Protein AF-A0A914QM55-F1 (afdb_monomer_lite)

Sequence (660 aa):
MIEYPFAYEWTIDEDRLKALKGSNNFLFLESERFTIFHGSDVQYYLRLYPNGDNDGRRGTTCVFLYLIFENGKKIQASYTFSIKSMNCSRNFNYIYENSDGCGYSVCNVNELFDSNEKFIHKGKFIVNVEGNLKIENVLTKQYFKHMTEYSFVLEWTISLERLKALKDSTKTKYLESEKYTAFHGSDVKYCLQLYPNGNTDACRGQVMIFLHMELENEKNVEADYKYSIANWSHKSYHLFEQSCGIGTSCCIFNELLNPKNKFIVDGKITVKVEGTLRTENTNYENELKLLQSKWKNNVNFGDLWKNDFKDCTFVSDGKEIKAHKCVISHYSPVFSAMLNQNCSIYYKLFTSAEKKICVTDFSLKTVEQFLKYCYNQNIVSLMSAENAILLLKFAEKYSVAELKKNLEEYLITILTKSIVCEVINCAIVVKSTKLQSKCLEYFVECLSKKEFVPNIKLLEKDFFISALAKLCCNQTEIDSKKDLGFLVTNWKTTKNFHDLWNIGHEDCTIIVDGKEISFLKVHKSVLAFYSPIFAEI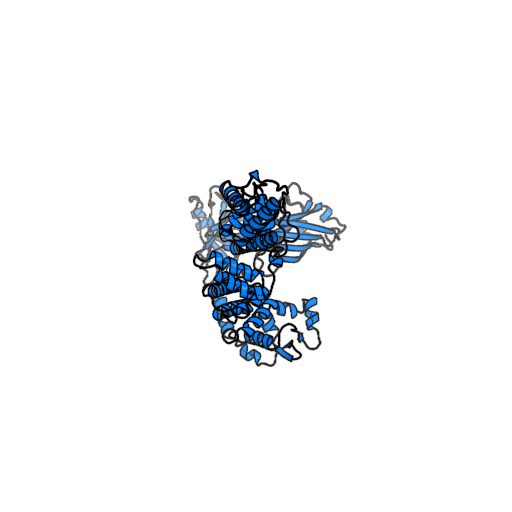RRISDFPFEIVEMAVKLCYHRSLVSNISAKDGILLLKFAKKYSIEMIKKNLEEYFCENLTKSIVCELINCTTDGNSEKLQKKCFEYFFQCLTKKEFVPKMELLEKEFLLKVISKLTCKKSQTL

Radius of gyration: 43.77 Å; chains: 1; bounding box: 86×72×140 Å

Structure (mmCIF, N/CA/C/O backbone):
data_AF-A0A914QM55-F1
#
_entry.id   AF-A0A914QM55-F1
#
loop_
_atom_site.group_PDB
_atom_site.id
_atom_site.type_symbol
_atom_site.label_atom_id
_atom_site.label_alt_id
_atom_site.label_comp_id
_atom_site.label_asym_id
_atom_site.label_entity_id
_atom_site.label_seq_id
_atom_site.pdbx_PDB_ins_code
_atom_site.Cartn_x
_atom_site.Cartn_y
_atom_site.Cartn_z
_atom_site.occupancy
_atom_site.B_iso_or_equiv
_atom_site.auth_seq_id
_atom_site.auth_comp_id
_atom_site.auth_asym_id
_atom_site.auth_atom_id
_atom_site.pdbx_PDB_model_num
ATOM 1 N N . MET A 1 1 ? 13.774 -1.462 0.330 1.00 52.81 1 MET A N 1
ATOM 2 C CA . MET A 1 1 ? 14.932 -1.652 -0.562 1.00 52.81 1 MET A CA 1
ATOM 3 C C . MET A 1 1 ? 14.729 -2.954 -1.293 1.00 52.81 1 MET A C 1
ATOM 5 O O . MET A 1 1 ? 14.456 -3.947 -0.630 1.00 52.81 1 MET A O 1
ATOM 9 N N . ILE A 1 2 ? 14.774 -2.927 -2.620 1.00 52.50 2 ILE A N 1
ATOM 10 C CA . ILE A 1 2 ? 14.654 -4.128 -3.455 1.00 52.50 2 ILE A CA 1
ATOM 11 C C . ILE A 1 2 ? 16.072 -4.561 -3.837 1.00 52.50 2 ILE A C 1
ATOM 13 O O . ILE A 1 2 ? 16.903 -3.699 -4.135 1.00 52.50 2 ILE A O 1
ATOM 17 N N . GLU A 1 3 ? 16.343 -5.866 -3.767 1.00 62.03 3 GLU A N 1
ATOM 18 C CA . GLU A 1 3 ? 17.609 -6.463 -4.197 1.00 62.03 3 GLU A CA 1
ATOM 19 C C . GLU A 1 3 ? 17.509 -6.911 -5.663 1.00 62.03 3 GLU A C 1
ATOM 21 O O . GLU A 1 3 ? 16.615 -7.686 -6.005 1.00 62.03 3 GLU A O 1
ATOM 26 N N . TYR A 1 4 ? 18.412 -6.424 -6.522 1.00 65.69 4 TYR A N 1
ATOM 27 C CA . TYR A 1 4 ? 18.471 -6.801 -7.941 1.00 65.69 4 TYR A CA 1
ATOM 28 C C . TYR A 1 4 ? 19.756 -7.580 -8.244 1.00 65.69 4 TYR A C 1
ATOM 30 O O . TYR A 1 4 ? 20.833 -6.973 -8.209 1.00 65.69 4 TYR A O 1
ATOM 38 N N . PRO A 1 5 ? 19.671 -8.890 -8.539 1.00 72.38 5 PRO A N 1
ATOM 39 C CA . PRO A 1 5 ? 20.834 -9.680 -8.916 1.00 72.38 5 PRO A CA 1
ATOM 40 C C . PRO A 1 5 ? 21.287 -9.365 -10.348 1.00 72.38 5 PRO A C 1
ATOM 42 O O . PRO A 1 5 ? 20.456 -9.138 -11.228 1.00 72.38 5 PRO A O 1
ATOM 45 N N . PHE A 1 6 ? 22.596 -9.399 -10.600 1.00 75.56 6 PHE A N 1
ATOM 46 C CA . PHE A 1 6 ? 23.178 -9.246 -11.935 1.00 75.56 6 PHE A CA 1
ATOM 47 C C . PHE A 1 6 ? 24.427 -10.094 -12.142 1.00 75.56 6 PHE A C 1
ATOM 49 O O . PHE A 1 6 ? 25.111 -10.443 -11.181 1.00 75.56 6 PHE A O 1
ATOM 56 N N . ALA A 1 7 ? 24.738 -10.370 -13.410 1.00 79.50 7 ALA A N 1
ATOM 57 C CA . ALA A 1 7 ? 25.988 -10.979 -13.845 1.00 79.50 7 ALA A CA 1
ATOM 58 C C . ALA A 1 7 ? 26.394 -10.427 -15.222 1.00 79.50 7 ALA A C 1
ATOM 60 O O . ALA A 1 7 ? 25.545 -10.290 -16.103 1.00 79.50 7 ALA A O 1
ATOM 61 N N . TYR A 1 8 ? 27.677 -10.116 -15.408 1.00 82.81 8 TYR A N 1
ATOM 62 C CA . TYR A 1 8 ? 28.239 -9.631 -16.670 1.00 82.81 8 TYR A CA 1
ATOM 63 C C . TYR A 1 8 ? 29.649 -10.198 -16.900 1.00 82.81 8 TYR A C 1
ATOM 65 O O . TYR A 1 8 ? 30.499 -10.131 -16.011 1.00 82.81 8 TYR A O 1
ATOM 73 N N . GLU A 1 9 ? 29.888 -10.753 -18.094 1.00 88.25 9 GLU A N 1
ATOM 74 C CA . GLU A 1 9 ? 31.183 -11.288 -18.545 1.00 88.25 9 GLU A CA 1
ATOM 75 C C . GLU A 1 9 ? 31.756 -10.368 -19.631 1.00 88.25 9 GLU A C 1
ATOM 77 O O . GLU A 1 9 ? 31.129 -10.142 -20.665 1.00 88.25 9 GLU A O 1
ATOM 82 N N . TRP A 1 10 ? 32.969 -9.858 -19.418 1.00 89.69 10 TRP A N 1
ATOM 83 C CA . TRP A 1 10 ? 33.702 -9.053 -20.388 1.00 89.69 10 TRP A CA 1
ATOM 84 C C . TRP A 1 10 ? 34.952 -9.787 -20.863 1.00 89.69 10 TRP A C 1
ATOM 86 O O . TRP A 1 10 ? 35.843 -10.107 -20.076 1.00 89.69 10 TRP A O 1
ATOM 96 N N . THR A 1 11 ? 35.021 -10.035 -22.171 1.00 86.50 11 THR A N 1
ATOM 97 C CA . THR A 1 11 ? 36.154 -10.691 -22.831 1.00 86.50 11 THR A CA 1
ATOM 98 C C . THR A 1 11 ? 36.995 -9.669 -23.589 1.00 86.50 11 THR A C 1
ATOM 100 O O . THR A 1 11 ? 36.469 -8.897 -24.391 1.00 86.50 11 THR A O 1
ATOM 103 N N . ILE A 1 12 ? 38.307 -9.689 -23.362 1.00 86.38 12 ILE A N 1
ATOM 104 C CA . ILE A 1 12 ? 39.273 -8.787 -23.988 1.00 86.38 12 ILE A CA 1
ATOM 105 C C . ILE A 1 12 ? 40.351 -9.611 -24.688 1.00 86.38 12 ILE A C 1
ATOM 107 O O . ILE A 1 12 ? 40.978 -10.469 -24.065 1.00 86.38 12 ILE A O 1
ATOM 111 N N . ASP A 1 13 ? 40.598 -9.316 -25.961 1.00 84.88 13 ASP A N 1
ATOM 112 C CA . ASP A 1 13 ? 41.682 -9.941 -26.717 1.00 84.88 13 ASP A CA 1
ATOM 113 C C . ASP A 1 13 ? 43.053 -9.399 -26.281 1.00 84.88 13 ASP A C 1
ATOM 115 O O . ASP A 1 13 ? 43.240 -8.192 -26.087 1.00 84.88 13 ASP A O 1
ATOM 119 N N . GLU A 1 14 ? 44.032 -10.293 -26.159 1.00 83.69 14 GLU A N 1
ATOM 120 C CA . GLU A 1 14 ? 45.393 -9.999 -25.704 1.00 83.69 14 GLU A CA 1
ATOM 121 C C . GLU A 1 14 ? 46.073 -8.896 -26.526 1.00 83.69 14 GLU A C 1
ATOM 123 O O . GLU A 1 14 ? 46.758 -8.043 -25.960 1.00 83.69 14 GLU A O 1
ATOM 128 N N . ASP A 1 15 ? 45.843 -8.850 -27.839 1.00 82.00 15 ASP A N 1
ATOM 129 C CA . ASP A 1 15 ? 46.426 -7.830 -28.717 1.00 82.00 15 ASP A CA 1
ATOM 130 C C . ASP A 1 15 ? 45.962 -6.414 -28.346 1.00 82.00 15 ASP A C 1
ATOM 132 O O . ASP A 1 15 ? 46.750 -5.463 -28.380 1.00 82.00 15 ASP A O 1
ATOM 136 N N . ARG A 1 16 ? 44.709 -6.266 -27.891 1.00 80.75 16 ARG A N 1
ATOM 137 C CA . ARG A 1 16 ? 44.177 -4.982 -27.405 1.00 80.75 16 ARG A CA 1
ATOM 138 C C . ARG A 1 16 ? 44.826 -4.563 -26.090 1.00 80.75 16 ARG A C 1
ATOM 140 O O . ARG A 1 16 ? 45.037 -3.373 -25.873 1.00 80.75 16 ARG A O 1
ATOM 147 N N . LEU A 1 17 ? 45.162 -5.520 -25.225 1.00 79.25 17 LEU A N 1
ATOM 148 C CA . LEU A 1 17 ? 45.886 -5.256 -23.979 1.00 79.25 17 LEU A CA 1
ATOM 149 C C . LEU A 1 17 ? 47.349 -4.889 -24.255 1.00 79.25 17 LEU A C 1
ATOM 151 O O . LEU A 1 17 ? 47.869 -3.941 -23.663 1.00 79.25 17 LEU A O 1
ATOM 155 N N . LYS A 1 18 ? 48.003 -5.593 -25.187 1.00 80.62 18 LYS A N 1
ATOM 156 C CA . LYS A 1 18 ? 49.386 -5.323 -25.606 1.00 80.62 18 LYS A CA 1
ATOM 157 C C . LYS A 1 18 ? 49.544 -3.940 -26.228 1.00 80.62 18 LYS A C 1
ATOM 159 O O . LYS A 1 18 ? 50.527 -3.271 -25.928 1.00 80.62 18 LYS A O 1
ATOM 164 N N . ALA A 1 19 ? 48.570 -3.480 -27.016 1.00 77.88 19 ALA A N 1
ATOM 165 C CA . ALA A 1 19 ? 48.585 -2.146 -27.625 1.00 77.88 19 ALA A CA 1
ATOM 166 C C . ALA A 1 19 ? 48.645 -0.994 -26.600 1.00 77.88 19 ALA A C 1
ATOM 168 O O . ALA A 1 19 ? 49.051 0.116 -26.935 1.00 77.88 19 ALA A O 1
ATOM 169 N N . LEU A 1 20 ? 48.255 -1.254 -25.349 1.00 71.62 20 LEU A N 1
ATOM 170 C CA . LEU A 1 20 ? 48.267 -0.277 -24.258 1.00 71.62 20 LEU A CA 1
ATOM 171 C C . LEU A 1 20 ? 49.460 -0.451 -23.304 1.00 71.62 20 LEU A C 1
ATOM 173 O O . LEU A 1 20 ? 49.660 0.367 -22.400 1.00 71.62 20 LEU A O 1
ATOM 177 N N . LYS A 1 21 ? 50.269 -1.498 -23.498 1.00 66.06 21 LYS A N 1
ATOM 178 C CA . LYS A 1 21 ? 51.461 -1.784 -22.697 1.00 66.06 21 LYS A CA 1
ATOM 179 C C . LYS A 1 21 ? 52.544 -0.741 -22.999 1.00 66.06 21 LYS A C 1
ATOM 181 O O . LYS A 1 21 ? 52.925 -0.551 -24.147 1.00 66.06 21 LYS A O 1
ATOM 186 N N . GLY A 1 22 ? 53.053 -0.069 -21.964 1.00 60.59 22 GLY A N 1
ATOM 187 C CA . GLY A 1 22 ? 54.126 0.931 -22.095 1.00 60.59 22 GLY A CA 1
ATOM 188 C C . GLY A 1 22 ? 53.665 2.366 -22.382 1.00 60.59 22 GLY A C 1
ATOM 189 O O . GLY A 1 22 ? 54.505 3.243 -22.560 1.00 60.59 22 GLY A O 1
ATOM 190 N N . SER A 1 23 ? 52.356 2.636 -22.393 1.00 60.47 23 SER A N 1
ATOM 191 C CA . SER A 1 23 ? 51.843 4.009 -22.452 1.00 60.47 23 SER A CA 1
ATOM 192 C C . SER A 1 23 ? 52.010 4.733 -21.109 1.00 60.47 23 SER A C 1
ATOM 194 O O . SER A 1 23 ? 51.671 4.188 -20.055 1.00 60.47 23 SER A O 1
ATOM 196 N N . ASN A 1 24 ? 52.478 5.986 -21.155 1.00 59.25 24 ASN A N 1
ATOM 197 C CA . ASN A 1 24 ? 52.619 6.859 -19.982 1.00 59.25 24 ASN A CA 1
ATOM 198 C C . ASN A 1 24 ? 51.305 7.556 -19.568 1.00 59.25 24 ASN A C 1
ATOM 200 O O . ASN A 1 24 ? 51.268 8.184 -18.515 1.00 59.25 24 ASN A O 1
ATOM 204 N N . ASN A 1 25 ? 50.227 7.430 -20.354 1.00 63.69 25 ASN A N 1
ATOM 205 C CA . ASN A 1 25 ? 49.010 8.245 -20.213 1.00 63.69 25 ASN A CA 1
ATOM 206 C C . ASN A 1 25 ? 47.836 7.535 -19.501 1.00 63.69 25 ASN A C 1
ATOM 208 O O . ASN A 1 25 ? 46.688 7.855 -19.793 1.00 63.69 25 ASN A O 1
ATOM 212 N N . PHE A 1 26 ? 48.091 6.555 -18.620 1.00 77.69 26 PHE A N 1
ATOM 213 C CA . PHE A 1 26 ? 47.052 5.798 -17.879 1.00 77.69 26 PHE A CA 1
ATOM 214 C C . PHE A 1 26 ? 45.872 5.338 -18.755 1.00 77.69 26 PHE A C 1
ATOM 216 O O . PHE A 1 26 ? 44.701 5.472 -18.396 1.00 77.69 26 PHE A O 1
ATOM 223 N N . LEU A 1 27 ? 46.188 4.836 -19.952 1.00 78.06 27 LEU A N 1
ATOM 224 C CA . LEU A 1 27 ? 45.178 4.405 -20.912 1.00 78.06 27 LEU A CA 1
ATOM 225 C C . LEU A 1 27 ? 44.383 3.214 -20.368 1.00 78.06 27 LEU A C 1
ATOM 227 O O . LEU A 1 27 ? 44.926 2.350 -19.675 1.00 78.06 27 LEU A O 1
ATOM 231 N N . PHE A 1 28 ? 43.108 3.152 -20.738 1.00 85.12 28 PHE A N 1
ATOM 232 C CA . PHE A 1 28 ? 42.188 2.107 -20.311 1.00 85.12 28 PHE A CA 1
ATOM 233 C C . PHE A 1 28 ? 41.413 1.509 -21.482 1.00 85.12 28 PHE A C 1
ATOM 235 O O . PHE A 1 28 ? 41.281 2.111 -22.549 1.00 85.12 28 PHE A O 1
ATOM 242 N N . LEU A 1 29 ? 40.880 0.314 -21.252 1.00 83.31 29 LEU A N 1
ATOM 243 C CA . LEU A 1 29 ? 39.828 -0.290 -22.058 1.00 83.31 29 LEU A CA 1
ATOM 244 C C . LEU A 1 29 ? 38.504 -0.156 -21.317 1.00 83.31 29 LEU A C 1
ATOM 246 O O . LEU A 1 29 ? 38.472 -0.241 -20.090 1.00 83.31 29 LEU A O 1
ATOM 250 N N . GLU A 1 30 ? 37.429 0.024 -22.071 1.00 87.62 30 GLU A N 1
ATOM 251 C CA . GLU A 1 30 ? 36.064 0.112 -21.559 1.00 87.62 30 GLU A CA 1
ATOM 252 C C . GLU A 1 30 ? 35.228 -1.034 -22.146 1.00 87.62 30 GLU A C 1
ATOM 254 O O . GLU A 1 30 ? 35.403 -1.387 -23.320 1.00 87.62 30 GLU A O 1
ATOM 259 N N . SER A 1 31 ? 34.367 -1.646 -21.331 1.00 84.12 31 SER A N 1
ATOM 260 C CA . SER A 1 31 ? 33.371 -2.608 -21.810 1.00 84.12 31 SER A CA 1
ATOM 261 C C . SER A 1 31 ? 32.191 -1.899 -22.468 1.00 84.12 31 SER A C 1
ATOM 263 O O . SER A 1 31 ? 32.005 -0.695 -22.306 1.00 84.12 31 SER A O 1
ATOM 265 N N . GLU A 1 32 ? 31.327 -2.658 -23.142 1.00 80.69 32 GLU A N 1
ATOM 266 C CA . GLU A 1 32 ? 29.986 -2.158 -23.444 1.00 80.69 32 GLU A CA 1
ATOM 267 C C . GLU A 1 32 ? 29.246 -1.805 -22.149 1.00 80.69 32 GLU A C 1
ATOM 269 O O . GLU A 1 32 ? 29.519 -2.372 -21.080 1.00 80.69 32 GLU A O 1
ATOM 274 N N . ARG A 1 33 ? 28.336 -0.834 -22.252 1.00 83.31 33 ARG A N 1
ATOM 275 C CA . ARG A 1 33 ? 27.466 -0.456 -21.142 1.00 83.31 33 ARG A CA 1
ATOM 276 C C . ARG A 1 33 ? 26.351 -1.483 -21.010 1.00 83.31 33 ARG A C 1
ATOM 278 O O . ARG A 1 33 ? 25.782 -1.909 -22.011 1.00 83.31 33 ARG A O 1
ATOM 285 N N . PHE A 1 34 ? 26.016 -1.850 -19.782 1.00 73.94 34 PHE A N 1
ATOM 286 C CA . PHE A 1 34 ? 24.948 -2.797 -19.486 1.00 73.94 34 PHE A CA 1
ATOM 287 C C . PHE A 1 34 ? 24.031 -2.270 -18.380 1.00 73.94 34 PHE A C 1
ATOM 289 O O . PHE A 1 34 ? 24.425 -1.447 -17.552 1.00 73.94 34 PHE A O 1
ATOM 296 N N . THR A 1 35 ? 22.786 -2.746 -18.372 1.00 70.69 35 THR A N 1
ATOM 297 C CA . THR A 1 35 ? 21.765 -2.409 -17.369 1.00 70.69 35 THR A CA 1
ATOM 298 C C . THR A 1 35 ? 21.331 -3.669 -16.636 1.00 70.69 35 THR A C 1
ATOM 300 O O . THR A 1 35 ? 21.146 -4.712 -17.259 1.00 70.69 35 THR A O 1
ATOM 303 N N . ILE A 1 36 ? 21.123 -3.573 -15.325 1.00 63.97 36 ILE A N 1
ATOM 304 C CA . ILE A 1 36 ? 20.819 -4.735 -14.473 1.00 63.97 36 ILE A CA 1
ATOM 305 C C . ILE A 1 36 ? 19.347 -5.160 -14.558 1.00 63.97 36 ILE A C 1
ATOM 307 O O . ILE A 1 36 ? 19.030 -6.342 -14.448 1.00 63.97 36 ILE A O 1
ATOM 311 N N . PHE A 1 37 ? 18.444 -4.219 -14.829 1.00 56.72 37 PHE A N 1
ATOM 312 C CA . PHE A 1 37 ? 17.048 -4.506 -15.144 1.00 56.72 37 PHE A CA 1
ATOM 313 C C . PHE A 1 37 ? 16.568 -3.616 -16.293 1.00 56.72 37 PHE A C 1
ATOM 315 O O . PHE A 1 37 ? 17.023 -2.482 -16.457 1.00 56.72 37 PHE A O 1
ATOM 322 N N . HIS A 1 38 ? 15.649 -4.145 -17.104 1.00 42.84 38 HIS A N 1
ATOM 323 C CA . HIS A 1 38 ? 15.075 -3.416 -18.233 1.00 42.84 38 HIS A CA 1
ATOM 324 C C . HIS A 1 38 ? 14.333 -2.158 -17.755 1.00 42.84 38 HIS A C 1
ATOM 326 O O . HIS A 1 38 ? 13.439 -2.251 -16.915 1.00 42.84 38 HIS A O 1
ATOM 332 N N . GLY A 1 39 ? 14.696 -0.999 -18.317 1.00 44.94 39 GLY A N 1
ATOM 333 C CA . GLY A 1 39 ? 14.113 0.304 -17.970 1.00 44.94 39 GLY A CA 1
ATOM 334 C C . GLY A 1 39 ? 14.802 1.039 -16.812 1.00 44.94 39 GLY A C 1
ATOM 335 O O . GLY A 1 39 ? 14.218 1.968 -16.268 1.00 44.94 39 GLY A O 1
ATOM 336 N N . SER A 1 40 ? 16.003 0.616 -16.405 1.00 57.03 40 SER A N 1
ATOM 337 C CA . SER A 1 40 ? 16.834 1.325 -15.423 1.00 57.03 40 SER A CA 1
ATOM 338 C C . SER A 1 40 ? 17.554 2.528 -16.048 1.00 57.03 40 SER A C 1
ATOM 340 O O . SER A 1 40 ? 18.292 2.342 -17.013 1.00 57.03 40 SER A O 1
ATOM 342 N N . ASP A 1 41 ? 17.456 3.710 -15.428 1.00 60.34 41 ASP A N 1
ATOM 343 C CA . ASP A 1 41 ? 18.299 4.888 -15.740 1.00 60.34 41 ASP A CA 1
ATOM 344 C C . ASP A 1 41 ? 19.756 4.721 -15.250 1.00 60.34 41 ASP A C 1
ATOM 346 O O . ASP A 1 41 ? 20.597 5.602 -15.408 1.00 60.34 41 ASP A O 1
ATOM 350 N N . VAL A 1 42 ? 20.056 3.594 -14.598 1.00 68.12 42 VAL A N 1
ATOM 351 C CA . VAL A 1 42 ? 21.383 3.262 -14.079 1.00 68.12 42 VAL A CA 1
ATOM 352 C C . VAL A 1 42 ? 22.119 2.371 -15.076 1.00 68.12 42 VAL A C 1
ATOM 354 O O . VAL A 1 42 ? 21.707 1.227 -15.304 1.00 68.12 42 VAL A O 1
ATOM 357 N N . GLN A 1 43 ? 23.215 2.886 -15.637 1.00 75.88 43 GLN A N 1
ATOM 358 C CA . GLN A 1 43 ? 24.104 2.167 -16.552 1.00 75.88 43 GLN A CA 1
ATOM 359 C C . GLN A 1 43 ? 25.418 1.794 -15.867 1.00 75.88 43 GLN A C 1
ATOM 361 O O . GLN A 1 43 ? 25.960 2.544 -15.055 1.00 75.88 43 GLN A O 1
ATOM 366 N N . TYR A 1 44 ? 25.949 0.637 -16.247 1.00 82.69 44 TYR A N 1
ATOM 367 C CA . TYR A 1 44 ? 27.175 0.066 -15.708 1.00 82.69 44 TYR A CA 1
ATOM 368 C C . TYR A 1 44 ? 28.155 -0.199 -16.833 1.00 82.69 44 TYR A C 1
ATOM 370 O O . TYR A 1 44 ? 27.754 -0.557 -17.938 1.00 82.69 44 TYR A O 1
ATOM 378 N N . TYR A 1 45 ? 29.443 -0.079 -16.546 1.00 86.12 45 TYR A N 1
ATOM 379 C CA . TYR A 1 45 ? 30.484 -0.552 -17.447 1.00 86.12 45 TYR A CA 1
ATOM 380 C C . TYR A 1 45 ? 31.766 -0.848 -16.675 1.00 86.12 45 TYR A C 1
ATOM 382 O O . TYR A 1 45 ? 31.993 -0.346 -15.571 1.00 86.12 45 TYR A O 1
ATOM 390 N N . LEU A 1 46 ? 32.613 -1.687 -17.258 1.00 85.25 46 LEU A N 1
ATOM 391 C CA . LEU A 1 46 ? 33.911 -2.028 -16.703 1.00 85.25 46 LEU A CA 1
ATOM 392 C C . LEU A 1 46 ? 34.996 -1.177 -17.351 1.00 85.25 46 LEU A C 1
ATOM 394 O O . LEU A 1 46 ? 34.996 -0.985 -18.567 1.00 85.25 46 LEU A O 1
ATOM 398 N N . ARG A 1 47 ? 35.958 -0.716 -16.546 1.00 90.44 47 ARG A N 1
ATOM 399 C CA . ARG A 1 47 ? 37.236 -0.206 -17.056 1.00 90.44 47 ARG A CA 1
ATOM 400 C C . ARG A 1 47 ? 38.383 -1.067 -16.590 1.00 90.44 47 ARG A C 1
ATOM 402 O O . ARG A 1 47 ? 38.476 -1.398 -15.408 1.00 90.44 47 ARG A O 1
ATOM 409 N N . LEU A 1 48 ? 39.279 -1.367 -17.521 1.00 87.88 48 LEU A N 1
ATOM 410 C CA . LEU A 1 48 ? 40.545 -2.024 -17.248 1.00 87.88 48 LEU A CA 1
ATOM 411 C C . LEU A 1 48 ? 41.691 -1.080 -17.587 1.00 87.88 48 LEU A C 1
ATOM 413 O O . LEU A 1 48 ? 41.796 -0.606 -18.714 1.00 87.88 48 LEU A O 1
ATOM 417 N N . TYR A 1 49 ? 42.567 -0.862 -16.615 1.00 88.00 49 TYR A N 1
ATOM 418 C CA . TYR A 1 49 ? 43.780 -0.064 -16.730 1.00 88.00 49 TYR A CA 1
ATOM 419 C C . TYR A 1 49 ? 44.982 -1.009 -16.711 1.00 88.00 49 TYR A C 1
ATOM 421 O O . TYR A 1 49 ? 45.371 -1.451 -15.627 1.00 88.00 49 TYR A O 1
ATOM 429 N N . PRO A 1 50 ? 45.588 -1.357 -17.862 1.00 84.19 50 PRO A N 1
ATOM 430 C CA . PRO A 1 50 ? 46.672 -2.338 -17.906 1.00 84.19 50 PRO A CA 1
ATOM 431 C C . PRO A 1 50 ? 47.897 -1.912 -17.091 1.00 84.19 50 PRO A C 1
ATOM 433 O O . PRO A 1 50 ? 48.559 -2.759 -16.500 1.00 84.19 50 PRO A O 1
ATOM 436 N N . ASN A 1 51 ? 48.166 -0.604 -17.023 1.00 84.62 51 ASN A N 1
ATOM 437 C CA . ASN A 1 51 ? 49.345 -0.016 -16.381 1.00 84.62 51 ASN A CA 1
ATOM 438 C C . ASN A 1 51 ? 48.999 0.943 -15.219 1.00 84.62 51 ASN A C 1
ATOM 440 O O . ASN A 1 51 ? 49.762 1.865 -14.930 1.00 84.62 51 ASN A O 1
ATOM 444 N N . GLY A 1 52 ? 47.851 0.737 -14.572 1.00 83.81 52 GLY A N 1
ATOM 445 C CA . GLY A 1 52 ? 47.356 1.573 -13.476 1.00 83.81 52 GLY A CA 1
ATOM 446 C C . GLY A 1 52 ? 46.518 2.759 -13.951 1.00 83.81 52 GLY A C 1
ATOM 447 O O . GLY A 1 52 ? 46.602 3.178 -15.104 1.00 83.81 52 GLY A O 1
ATOM 448 N N . ASP A 1 53 ? 45.686 3.284 -13.057 1.00 82.69 53 ASP A N 1
ATOM 449 C CA . ASP A 1 53 ? 44.789 4.426 -13.289 1.00 82.69 53 ASP A CA 1
ATOM 450 C C . ASP A 1 53 ? 45.321 5.746 -12.701 1.00 82.69 53 ASP A C 1
ATOM 452 O O . ASP A 1 53 ? 44.783 6.813 -12.980 1.00 82.69 53 ASP A O 1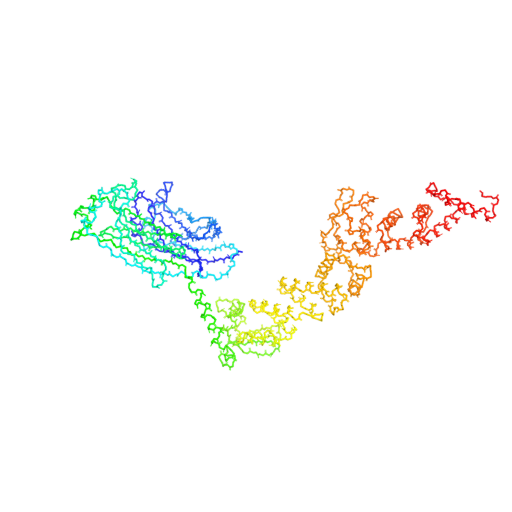
ATOM 456 N N . ASN A 1 54 ? 46.373 5.682 -11.880 1.00 84.56 54 ASN A N 1
ATOM 457 C CA . ASN A 1 54 ? 47.064 6.832 -11.307 1.00 84.56 54 ASN A CA 1
ATOM 458 C C . ASN A 1 54 ? 48.547 6.517 -11.048 1.00 84.56 54 ASN A C 1
ATOM 460 O O . ASN A 1 54 ? 48.964 5.357 -11.108 1.00 84.56 54 ASN A O 1
ATOM 464 N N . ASP A 1 55 ? 49.351 7.541 -10.736 1.00 81.62 55 ASP A N 1
ATOM 465 C CA . ASP A 1 55 ? 50.798 7.389 -10.507 1.00 81.62 55 ASP A CA 1
ATOM 466 C C . ASP A 1 55 ? 51.125 6.380 -9.395 1.00 81.62 55 ASP A C 1
ATOM 468 O O . ASP A 1 55 ? 52.075 5.610 -9.526 1.00 81.62 55 ASP A O 1
ATOM 472 N N . GLY A 1 56 ? 50.308 6.323 -8.337 1.00 83.06 56 GLY A N 1
ATOM 473 C CA . GLY A 1 56 ? 50.498 5.403 -7.211 1.00 83.06 56 GLY A CA 1
ATOM 474 C C . GLY A 1 56 ? 50.258 3.929 -7.554 1.00 83.06 56 GLY A C 1
ATOM 475 O O . GLY A 1 56 ? 50.722 3.050 -6.833 1.00 83.06 56 GLY A O 1
ATOM 476 N N . ARG A 1 57 ? 49.555 3.645 -8.656 1.00 83.69 57 ARG A N 1
ATOM 477 C CA . ARG A 1 57 ? 49.289 2.287 -9.158 1.00 83.69 57 ARG A CA 1
ATOM 478 C C . ARG A 1 57 ? 49.953 2.000 -10.500 1.00 83.69 57 ARG A C 1
ATOM 480 O O . ARG A 1 57 ? 49.646 0.989 -11.135 1.00 83.69 57 ARG A O 1
ATOM 487 N N . ARG A 1 58 ? 50.894 2.848 -10.920 1.00 84.50 58 ARG A N 1
ATOM 488 C CA . ARG A 1 58 ? 51.680 2.631 -12.136 1.00 84.50 58 ARG A CA 1
ATOM 489 C C . ARG A 1 58 ? 52.377 1.268 -12.082 1.00 84.50 58 ARG A C 1
ATOM 491 O O . ARG A 1 58 ? 52.918 0.871 -11.054 1.00 84.50 58 ARG A O 1
ATOM 498 N N . GLY A 1 59 ? 52.348 0.537 -13.193 1.00 82.81 59 GLY A N 1
ATOM 499 C CA . GLY A 1 59 ? 52.900 -0.819 -13.265 1.00 82.81 59 GLY A CA 1
ATOM 500 C C . GLY A 1 59 ? 51.968 -1.913 -12.740 1.00 82.81 59 GLY A C 1
ATOM 501 O O . GLY A 1 59 ? 52.365 -3.076 -12.718 1.00 82.81 59 GLY A O 1
ATOM 502 N N . THR A 1 60 ? 50.737 -1.580 -12.338 1.00 86.81 60 THR A N 1
ATOM 503 C CA . THR A 1 60 ? 49.760 -2.545 -11.813 1.00 86.81 60 THR A CA 1
ATOM 504 C C . THR A 1 60 ? 48.474 -2.525 -12.631 1.00 86.81 60 THR A C 1
ATOM 506 O O . THR A 1 60 ? 47.850 -1.482 -12.797 1.00 86.81 60 THR A O 1
ATOM 509 N N . THR A 1 61 ? 48.029 -3.681 -13.115 1.00 86.88 61 THR A N 1
ATOM 510 C CA . THR A 1 61 ? 46.758 -3.809 -13.830 1.00 86.88 61 THR A CA 1
ATOM 511 C C . THR A 1 61 ? 45.586 -3.666 -12.865 1.00 86.88 61 THR A C 1
ATOM 513 O O . THR A 1 61 ? 45.535 -4.368 -11.858 1.00 86.88 61 THR A O 1
ATOM 516 N N . CYS A 1 62 ? 44.630 -2.785 -13.166 1.00 87.75 62 CYS A N 1
ATOM 517 C CA . CYS A 1 62 ? 43.464 -2.512 -12.319 1.00 87.75 62 CYS A CA 1
ATOM 518 C C . CYS A 1 62 ? 42.156 -2.694 -13.092 1.00 87.75 62 CYS A C 1
ATOM 520 O O . CYS A 1 62 ? 42.094 -2.375 -14.278 1.00 87.75 62 CYS A O 1
ATOM 522 N N . VAL A 1 63 ? 41.108 -3.160 -12.412 1.00 88.00 63 VAL A N 1
ATOM 523 C CA . VAL A 1 63 ? 39.757 -3.303 -12.975 1.00 88.00 63 VAL A CA 1
ATOM 524 C C . VAL A 1 63 ? 38.740 -2.655 -12.047 1.00 88.00 63 VAL A C 1
ATOM 526 O O . VAL A 1 63 ? 38.818 -2.835 -10.832 1.00 88.00 63 VAL A O 1
ATOM 529 N N . PHE A 1 64 ? 37.786 -1.922 -12.623 1.00 87.31 64 PHE A N 1
ATOM 530 C CA . PHE A 1 64 ? 36.750 -1.190 -11.897 1.00 87.31 64 PHE A CA 1
ATOM 531 C C . PHE A 1 64 ? 35.382 -1.349 -12.542 1.00 87.31 64 PHE A C 1
ATOM 533 O O . PHE A 1 64 ? 35.279 -1.406 -13.767 1.00 87.31 64 PHE A O 1
ATOM 540 N N . LEU A 1 65 ? 34.345 -1.342 -11.706 1.00 86.38 65 LEU A N 1
ATOM 541 C CA . LEU A 1 65 ? 32.953 -1.203 -12.111 1.00 86.38 65 LEU A CA 1
ATOM 542 C C . LEU A 1 65 ? 32.546 0.251 -11.905 1.00 86.38 65 LEU A C 1
ATOM 544 O O . LEU A 1 65 ? 32.542 0.740 -10.772 1.00 86.38 65 LEU A O 1
ATOM 548 N N . TYR A 1 66 ? 32.218 0.917 -13.004 1.00 83.19 66 TYR A N 1
ATOM 549 C CA . TYR A 1 66 ? 31.716 2.282 -13.017 1.00 83.19 66 TYR A CA 1
ATOM 550 C C . TYR A 1 66 ? 30.197 2.302 -13.079 1.00 83.19 66 TYR A C 1
ATOM 552 O O . TYR A 1 66 ? 29.580 1.446 -13.721 1.00 83.19 66 TYR A O 1
ATOM 560 N N . LEU A 1 67 ? 29.628 3.314 -12.428 1.00 79.12 67 LEU A N 1
ATOM 561 C CA . LEU A 1 67 ? 28.200 3.576 -12.399 1.00 79.12 67 LEU A CA 1
ATOM 562 C C . LEU A 1 67 ? 27.882 4.932 -13.028 1.00 79.12 67 LEU A C 1
ATOM 564 O O . LEU A 1 67 ? 28.553 5.917 -12.737 1.00 79.12 67 LEU A O 1
ATOM 568 N N . ILE A 1 68 ? 26.834 4.994 -13.846 1.00 71.19 68 ILE A N 1
ATOM 569 C CA . ILE A 1 68 ? 26.241 6.242 -14.341 1.00 71.19 68 ILE A CA 1
ATOM 570 C C . ILE A 1 68 ? 24.771 6.252 -13.928 1.00 71.19 68 ILE A C 1
ATOM 572 O O . ILE A 1 68 ? 24.062 5.283 -14.195 1.00 71.19 68 ILE A O 1
ATOM 576 N N . PHE A 1 69 ? 24.309 7.327 -13.287 1.00 69.56 69 PHE A N 1
ATOM 577 C CA . PHE A 1 69 ? 22.901 7.515 -12.928 1.00 69.56 69 PHE A CA 1
ATOM 578 C C . PHE A 1 69 ? 22.516 9.001 -12.887 1.00 69.56 69 PHE A C 1
ATOM 580 O O . PHE A 1 69 ? 23.347 9.859 -12.590 1.00 69.56 69 PHE A O 1
ATOM 587 N N . GLU A 1 70 ? 21.240 9.303 -13.145 1.00 53.97 70 GLU A N 1
ATOM 588 C CA . GLU A 1 70 ? 20.693 10.659 -13.027 1.00 53.97 70 GLU A CA 1
ATOM 589 C C . GLU A 1 70 ? 20.206 10.967 -11.599 1.00 53.97 70 GLU A C 1
ATOM 591 O O . GLU A 1 70 ? 19.357 10.262 -11.037 1.00 53.97 70 GLU A O 1
ATOM 596 N N . ASN A 1 71 ? 20.660 12.115 -11.077 1.00 52.75 71 ASN A N 1
ATOM 597 C CA . ASN A 1 71 ? 20.377 12.712 -9.762 1.00 52.75 71 ASN A CA 1
ATOM 598 C C . ASN A 1 71 ? 21.108 12.052 -8.591 1.00 52.75 71 ASN A C 1
ATOM 600 O O . ASN A 1 71 ? 20.969 10.850 -8.412 1.00 52.75 71 ASN A O 1
ATOM 604 N N . GLY A 1 72 ? 21.787 12.866 -7.763 1.00 51.25 72 GLY A N 1
ATOM 605 C CA . GLY A 1 72 ? 22.649 12.524 -6.610 1.00 51.25 72 GLY A CA 1
ATOM 606 C C . GLY A 1 72 ? 22.042 11.634 -5.512 1.00 51.25 72 GLY A C 1
ATOM 607 O O . GLY A 1 72 ? 21.962 12.010 -4.345 1.00 51.25 72 GLY A O 1
ATOM 608 N N . LYS A 1 73 ? 21.588 10.448 -5.903 1.00 61.94 73 LYS A N 1
ATOM 609 C CA . LYS A 1 73 ? 21.029 9.365 -5.105 1.00 61.94 73 LYS A CA 1
ATOM 610 C C . LYS A 1 73 ? 22.146 8.392 -4.742 1.00 61.94 73 LYS A C 1
ATOM 612 O O . LYS A 1 73 ? 23.035 8.133 -5.542 1.00 61.94 73 LYS A O 1
ATOM 617 N N . LYS A 1 74 ? 22.064 7.801 -3.550 1.00 66.44 74 LYS A N 1
ATOM 618 C CA . LYS A 1 74 ? 23.031 6.797 -3.097 1.00 66.44 74 LYS A CA 1
ATOM 619 C C . LYS A 1 74 ? 22.613 5.411 -3.578 1.00 66.44 74 LYS A C 1
ATOM 621 O O . LYS A 1 74 ? 21.514 4.961 -3.254 1.00 66.44 74 LYS A O 1
ATOM 626 N N . ILE A 1 75 ? 23.479 4.726 -4.323 1.00 72.25 75 ILE A N 1
ATOM 627 C CA . ILE A 1 75 ? 23.247 3.343 -4.764 1.00 72.25 75 ILE A CA 1
ATOM 628 C C . ILE A 1 75 ? 24.202 2.425 -4.016 1.00 72.25 75 ILE A C 1
ATOM 630 O O . ILE A 1 75 ? 25.417 2.513 -4.181 1.00 72.25 75 ILE A O 1
ATOM 634 N N . GLN A 1 76 ? 23.654 1.519 -3.207 1.00 76.19 76 GLN A N 1
ATOM 635 C CA . GLN A 1 76 ? 24.455 0.508 -2.530 1.00 76.19 76 GLN A CA 1
ATOM 636 C C . GLN A 1 76 ? 24.580 -0.727 -3.426 1.00 76.19 76 GLN A C 1
ATOM 638 O O . GLN A 1 76 ? 23.593 -1.395 -3.729 1.00 76.19 76 GLN A O 1
ATOM 643 N N . ALA A 1 77 ? 25.802 -1.059 -3.826 1.00 75.50 77 ALA A N 1
ATOM 644 C CA . ALA A 1 77 ? 26.109 -2.229 -4.634 1.00 75.50 77 ALA A CA 1
ATOM 645 C C . ALA A 1 77 ? 26.950 -3.229 -3.832 1.00 75.50 77 ALA A C 1
ATOM 647 O O . ALA A 1 77 ? 27.935 -2.856 -3.192 1.00 75.50 77 ALA A O 1
ATOM 648 N N . SER A 1 78 ? 26.563 -4.502 -3.888 1.00 77.62 78 SER A N 1
ATOM 649 C CA . SER A 1 78 ? 27.330 -5.622 -3.351 1.00 77.62 78 SER A CA 1
ATOM 650 C C . SER A 1 78 ? 27.657 -6.574 -4.494 1.00 77.62 78 SER A C 1
ATOM 652 O O . SER A 1 78 ? 26.745 -7.159 -5.067 1.00 77.62 78 SER A O 1
ATOM 654 N N . TYR A 1 79 ? 28.919 -6.696 -4.895 1.00 81.25 79 TYR A N 1
ATOM 655 C CA . TYR A 1 79 ? 29.284 -7.486 -6.075 1.00 81.25 79 TYR A CA 1
ATOM 656 C C . TYR A 1 79 ? 30.661 -8.120 -5.962 1.00 81.25 79 TYR A C 1
ATOM 658 O O . TYR A 1 79 ? 31.509 -7.707 -5.176 1.00 81.25 79 TYR A O 1
ATOM 666 N N . THR A 1 80 ? 30.878 -9.126 -6.789 1.00 78.44 80 THR A N 1
ATOM 667 C CA . THR A 1 80 ? 32.037 -9.994 -6.792 1.00 78.44 80 THR A CA 1
ATOM 668 C C . THR A 1 80 ? 32.697 -9.922 -8.156 1.00 78.44 80 THR A C 1
ATOM 670 O O . THR A 1 80 ? 32.094 -10.294 -9.160 1.00 78.44 80 THR A O 1
ATOM 673 N N . PHE A 1 81 ? 33.945 -9.465 -8.199 1.00 81.12 81 PHE A N 1
ATOM 674 C CA . PHE A 1 81 ? 34.793 -9.626 -9.373 1.00 81.12 81 PHE A CA 1
ATOM 675 C C . PHE A 1 81 ? 35.423 -11.009 -9.371 1.00 81.12 81 PHE A C 1
ATOM 677 O O . PHE A 1 81 ? 35.962 -11.423 -8.349 1.00 81.12 81 PHE A O 1
ATOM 684 N N . SER A 1 82 ? 35.439 -11.691 -10.511 1.00 80.75 82 SER A N 1
ATOM 685 C CA . SER A 1 82 ? 36.251 -12.887 -10.719 1.00 80.75 82 SER A CA 1
ATOM 686 C C . SER A 1 82 ? 36.977 -12.829 -12.057 1.00 80.75 82 SER A C 1
ATOM 688 O O . SER A 1 82 ? 36.459 -12.331 -13.056 1.00 80.75 82 SER A O 1
ATOM 690 N N . ILE A 1 83 ? 38.215 -13.319 -12.071 1.00 80.19 83 ILE A N 1
ATOM 691 C CA . ILE A 1 83 ? 39.001 -13.459 -13.299 1.00 80.19 83 ILE A CA 1
ATOM 692 C C . ILE A 1 83 ? 38.989 -14.933 -13.649 1.00 80.19 83 ILE A C 1
ATOM 694 O O . ILE A 1 83 ? 39.467 -15.763 -12.873 1.00 80.19 83 ILE A O 1
ATOM 698 N N . LYS A 1 84 ? 38.420 -15.255 -14.813 1.00 72.56 84 LYS A N 1
ATOM 699 C CA . LYS A 1 84 ? 38.064 -16.630 -15.191 1.00 72.56 84 LYS A CA 1
ATOM 700 C C . LYS A 1 84 ? 39.249 -17.597 -15.145 1.00 72.56 84 LYS A C 1
ATOM 702 O O . LYS A 1 84 ? 39.067 -18.761 -14.814 1.00 72.56 84 LYS A O 1
ATOM 707 N N . SER A 1 85 ? 40.459 -17.118 -15.435 1.00 67.81 85 SER A N 1
ATOM 708 C CA . SER A 1 85 ? 41.683 -17.926 -15.422 1.00 67.81 85 SER A CA 1
ATOM 709 C C . SER A 1 85 ? 42.258 -18.189 -14.021 1.00 67.81 85 SER A C 1
ATOM 711 O O . SER A 1 85 ? 43.099 -19.069 -13.876 1.00 67.81 85 SER A O 1
ATOM 713 N N . MET A 1 86 ? 41.838 -17.451 -12.985 1.00 62.31 86 MET A N 1
ATOM 714 C CA . MET A 1 86 ? 42.483 -17.479 -11.666 1.00 62.31 86 MET A CA 1
ATOM 715 C C . MET A 1 86 ? 41.738 -18.263 -10.580 1.00 62.31 86 MET A C 1
ATOM 717 O O . MET A 1 86 ? 42.287 -18.403 -9.487 1.00 62.31 86 MET A O 1
ATOM 721 N N . ASN A 1 87 ? 40.509 -18.742 -10.818 1.00 60.28 87 ASN A N 1
ATOM 722 C CA . ASN A 1 87 ? 39.643 -19.296 -9.759 1.00 60.28 87 ASN A CA 1
ATOM 723 C C . ASN A 1 87 ? 39.614 -18.415 -8.488 1.00 60.28 87 ASN A C 1
ATOM 725 O O . ASN A 1 87 ? 39.485 -18.912 -7.371 1.00 60.28 87 ASN A O 1
ATOM 729 N N . CYS A 1 88 ? 39.782 -17.100 -8.646 1.00 59.59 88 CYS A N 1
ATOM 730 C CA . CYS A 1 88 ? 39.825 -16.151 -7.548 1.00 59.59 88 CYS A CA 1
ATOM 731 C C . CYS A 1 88 ? 38.711 -15.128 -7.732 1.00 59.59 88 CYS A C 1
ATOM 733 O O . CYS A 1 88 ? 38.399 -14.710 -8.853 1.00 59.59 88 CYS A O 1
ATOM 735 N N . SER A 1 89 ? 38.105 -14.742 -6.616 1.00 74.06 89 SER A N 1
ATOM 736 C CA . SER A 1 89 ? 37.061 -13.737 -6.588 1.00 74.06 89 SER A CA 1
ATOM 737 C C . SER A 1 89 ? 37.314 -12.713 -5.485 1.00 74.06 89 SER A C 1
ATOM 739 O O . SER A 1 89 ? 37.989 -12.994 -4.491 1.00 74.06 89 SER A O 1
ATOM 741 N N . ARG A 1 90 ? 36.826 -11.488 -5.681 1.00 76.94 90 ARG A N 1
ATOM 742 C CA . ARG A 1 90 ? 36.892 -10.408 -4.694 1.00 76.94 90 ARG A CA 1
ATOM 743 C C . ARG A 1 90 ? 35.545 -9.731 -4.559 1.00 76.94 90 ARG A C 1
ATOM 745 O O . ARG A 1 90 ? 34.986 -9.285 -5.556 1.00 76.94 90 ARG A O 1
ATOM 752 N N . ASN A 1 91 ? 35.090 -9.601 -3.319 1.00 81.81 91 ASN A N 1
ATOM 753 C CA . ASN A 1 91 ? 33.798 -9.018 -2.988 1.00 81.81 91 ASN A CA 1
ATOM 754 C C . ASN A 1 91 ? 33.948 -7.533 -2.651 1.00 81.81 91 ASN A C 1
ATOM 756 O O . ASN A 1 91 ? 34.889 -7.130 -1.965 1.00 81.81 91 ASN A O 1
ATOM 760 N N . PHE A 1 92 ? 32.977 -6.744 -3.081 1.00 77.06 92 PHE A N 1
ATOM 761 C CA . PHE A 1 92 ? 32.883 -5.308 -2.883 1.00 77.06 92 PHE A CA 1
ATOM 762 C C . PHE A 1 92 ? 31.526 -4.980 -2.284 1.00 77.06 92 PHE A C 1
ATOM 764 O O . PHE A 1 92 ? 30.511 -5.531 -2.696 1.00 77.06 92 PHE A O 1
ATOM 771 N N . ASN A 1 93 ? 31.525 -4.063 -1.321 1.00 81.69 93 ASN A N 1
ATOM 772 C CA . ASN A 1 93 ? 30.333 -3.404 -0.805 1.00 81.69 93 ASN A CA 1
ATOM 773 C C . ASN A 1 93 ? 30.595 -1.908 -0.907 1.00 81.69 93 ASN A C 1
ATOM 775 O O . ASN A 1 93 ? 31.389 -1.374 -0.133 1.00 81.69 93 ASN A O 1
ATOM 779 N N . TYR A 1 94 ? 29.982 -1.255 -1.887 1.00 78.00 94 TYR A N 1
ATOM 780 C CA . TYR A 1 94 ? 30.254 0.140 -2.200 1.00 78.00 94 TYR A CA 1
ATOM 781 C C . TYR A 1 94 ? 28.961 0.943 -2.285 1.00 78.00 94 TYR A C 1
ATOM 783 O O . TYR A 1 94 ? 27.928 0.429 -2.715 1.00 78.00 94 TYR A O 1
ATOM 791 N N . ILE A 1 95 ? 29.016 2.196 -1.842 1.00 79.12 95 ILE A N 1
ATOM 792 C CA . ILE A 1 95 ? 27.913 3.146 -1.956 1.00 79.12 95 ILE A CA 1
ATOM 793 C C . ILE A 1 95 ? 28.349 4.189 -2.975 1.00 79.12 95 ILE A C 1
ATOM 795 O O . ILE A 1 95 ? 29.211 5.011 -2.682 1.00 79.12 95 ILE A O 1
ATOM 799 N N . TYR A 1 96 ? 27.756 4.129 -4.161 1.00 74.75 96 TYR A N 1
ATOM 800 C CA . TYR A 1 96 ? 27.958 5.122 -5.203 1.00 74.75 96 TYR A CA 1
ATOM 801 C C . TYR A 1 96 ? 27.176 6.378 -4.832 1.00 74.75 96 TYR A C 1
ATOM 803 O O . TYR A 1 96 ? 25.948 6.333 -4.718 1.00 74.75 96 TYR A O 1
ATOM 811 N N . GLU A 1 97 ? 27.890 7.478 -4.605 1.00 65.88 97 GLU A N 1
ATOM 812 C CA . GLU A 1 97 ? 27.297 8.795 -4.334 1.00 65.88 97 GLU A CA 1
ATOM 813 C C . GLU A 1 97 ? 27.358 9.717 -5.561 1.00 65.88 97 GLU A C 1
ATOM 815 O O . GLU A 1 97 ? 26.552 10.636 -5.668 1.00 65.88 97 GLU A O 1
ATOM 820 N N . ASN A 1 98 ? 28.262 9.429 -6.505 1.00 67.94 98 ASN A N 1
ATOM 821 C CA . ASN A 1 98 ? 28.435 10.104 -7.792 1.00 67.94 98 ASN A CA 1
ATOM 822 C C . ASN A 1 98 ? 28.735 9.066 -8.890 1.00 67.94 98 ASN A C 1
ATOM 824 O O . ASN A 1 98 ? 28.876 7.877 -8.605 1.00 67.94 98 ASN A O 1
ATOM 828 N N . SER A 1 99 ? 28.877 9.516 -10.141 1.00 67.56 99 SER A N 1
ATOM 829 C CA . SER A 1 99 ? 29.362 8.677 -11.245 1.00 67.56 99 SER A CA 1
ATOM 830 C C . SER A 1 99 ? 30.859 8.372 -11.094 1.00 67.56 99 SER A C 1
ATOM 832 O O . SER A 1 99 ? 31.706 8.999 -11.733 1.00 67.56 99 SER A O 1
ATOM 834 N N . ASP A 1 100 ? 31.197 7.434 -10.213 1.00 71.06 100 ASP A N 1
ATOM 835 C CA . ASP A 1 100 ? 32.555 6.964 -9.948 1.00 71.06 100 ASP A CA 1
ATOM 836 C C . ASP A 1 100 ? 32.690 5.441 -10.142 1.00 71.06 100 ASP A C 1
ATOM 838 O O . ASP A 1 100 ? 31.761 4.747 -10.566 1.00 71.06 100 ASP A O 1
ATOM 842 N N . GLY A 1 101 ? 33.914 4.936 -9.967 1.00 81.94 101 GLY A N 1
ATOM 843 C CA . GLY A 1 101 ? 34.266 3.540 -10.208 1.00 81.94 101 GLY A CA 1
ATOM 844 C C . GLY A 1 101 ? 34.868 2.890 -8.974 1.00 81.94 101 GLY A C 1
ATOM 845 O O . GLY A 1 101 ? 35.787 3.438 -8.366 1.00 81.94 101 GLY A O 1
ATOM 846 N N . CYS A 1 102 ? 34.401 1.688 -8.638 1.00 83.00 102 CYS A N 1
ATOM 847 C CA . CYS A 1 102 ? 34.923 0.901 -7.525 1.00 83.00 102 CYS A CA 1
ATOM 848 C C . CYS A 1 102 ? 35.515 -0.424 -8.029 1.00 83.00 102 CYS A C 1
ATOM 850 O O . CYS A 1 102 ? 34.928 -1.128 -8.857 1.00 83.00 102 CYS A O 1
ATOM 852 N N . GLY A 1 103 ? 36.725 -0.749 -7.572 1.00 84.69 103 GLY A N 1
ATOM 853 C CA . GLY A 1 103 ? 37.538 -1.807 -8.161 1.00 84.69 103 GLY A CA 1
ATOM 854 C C . GLY A 1 103 ? 38.831 -2.087 -7.410 1.00 84.69 103 GLY A C 1
ATOM 855 O O . GLY A 1 103 ? 39.027 -1.625 -6.286 1.00 84.69 103 GLY A O 1
ATOM 856 N N . TYR A 1 104 ? 39.722 -2.862 -8.029 1.00 83.19 104 TYR A N 1
ATOM 857 C CA . TYR A 1 104 ? 40.986 -3.256 -7.408 1.00 83.19 104 TYR A CA 1
ATOM 858 C C . TYR A 1 104 ? 42.117 -3.523 -8.402 1.00 83.19 104 TYR A C 1
ATOM 860 O O . TYR A 1 104 ? 41.914 -3.755 -9.594 1.00 83.19 104 TYR A O 1
ATOM 868 N N . SER A 1 105 ? 43.331 -3.518 -7.851 1.00 86.31 105 SER A N 1
ATOM 869 C CA . SER A 1 105 ? 44.554 -3.970 -8.505 1.00 86.31 105 SER A CA 1
ATOM 870 C C . SER A 1 105 ? 44.591 -5.493 -8.608 1.00 86.31 105 SER A C 1
ATOM 872 O O . SER A 1 105 ? 44.589 -6.193 -7.595 1.00 86.31 105 SER A O 1
ATOM 874 N N . VAL A 1 106 ? 44.659 -5.993 -9.834 1.00 83.44 106 VAL A N 1
ATOM 875 C CA . VAL A 1 106 ? 44.646 -7.413 -10.180 1.00 83.44 106 VAL A CA 1
ATOM 876 C C . VAL A 1 106 ? 46.032 -8.042 -10.040 1.00 83.44 106 VAL A C 1
ATOM 878 O O . VAL A 1 106 ? 46.189 -9.021 -9.316 1.00 83.44 106 VAL A O 1
ATOM 881 N N . CYS A 1 107 ? 47.025 -7.504 -10.750 1.00 83.00 107 CYS A N 1
ATOM 882 C CA . CYS A 1 107 ? 48.383 -8.049 -10.823 1.00 83.00 107 CYS A CA 1
ATOM 883 C C . CYS A 1 107 ? 49.373 -6.998 -11.327 1.00 83.00 107 CYS A C 1
ATOM 885 O O . CYS A 1 107 ? 48.968 -5.922 -11.772 1.00 83.00 107 CYS A O 1
ATOM 887 N N . ASN A 1 108 ? 50.670 -7.300 -11.276 1.00 84.44 108 ASN A N 1
ATOM 888 C CA . ASN A 1 108 ? 51.661 -6.467 -11.948 1.00 84.44 108 ASN A CA 1
ATOM 889 C C . ASN A 1 108 ? 51.475 -6.545 -13.476 1.00 84.44 108 ASN A C 1
ATOM 891 O O . ASN A 1 108 ? 51.202 -7.614 -14.019 1.00 84.44 108 ASN A O 1
ATOM 895 N N . VAL A 1 109 ? 51.674 -5.433 -14.188 1.00 83.19 109 VAL A N 1
ATOM 896 C CA . VAL A 1 109 ? 51.519 -5.377 -15.653 1.00 83.19 109 VAL A CA 1
ATOM 897 C C . VAL A 1 109 ? 52.419 -6.378 -16.383 1.00 83.19 109 VAL A C 1
ATOM 899 O O . VAL A 1 109 ? 52.056 -6.874 -17.444 1.00 83.19 109 VAL A O 1
ATOM 902 N N . ASN A 1 110 ? 53.588 -6.705 -15.829 1.00 82.06 110 ASN A N 1
ATOM 903 C CA . ASN A 1 110 ? 54.480 -7.701 -16.417 1.00 82.06 110 ASN A CA 1
ATOM 904 C C . ASN A 1 110 ? 53.962 -9.128 -16.203 1.00 82.06 110 ASN A C 1
ATOM 906 O O . ASN A 1 110 ? 54.096 -9.950 -17.102 1.00 82.06 110 ASN A O 1
ATOM 910 N N . GLU A 1 111 ? 53.320 -9.395 -15.063 1.00 82.19 111 GLU A N 1
ATOM 911 C CA . GLU A 1 111 ? 52.705 -10.692 -14.755 1.00 82.19 111 GLU A CA 1
ATOM 912 C C . GLU A 1 111 ? 51.457 -10.958 -15.604 1.00 82.19 111 GLU A C 1
ATOM 914 O O . GLU A 1 111 ? 51.183 -12.110 -15.932 1.00 82.19 111 GLU A O 1
ATOM 919 N N . LEU A 1 112 ? 50.723 -9.909 -15.999 1.00 80.62 112 LEU A N 1
ATOM 920 C CA . LEU A 1 112 ? 49.544 -10.025 -16.866 1.00 80.62 112 LEU A CA 1
ATOM 921 C C . LEU A 1 112 ? 49.858 -10.753 -18.184 1.00 80.62 112 LEU A C 1
ATOM 923 O O . LEU A 1 112 ? 49.027 -11.512 -18.675 1.00 80.62 112 LEU A O 1
ATOM 927 N N . PHE A 1 113 ? 51.048 -10.513 -18.743 1.00 79.75 113 PHE A N 1
ATOM 928 C CA . PHE A 1 113 ? 51.503 -11.061 -20.028 1.00 79.75 113 PHE A CA 1
ATOM 929 C C . PHE A 1 113 ? 52.559 -12.164 -19.873 1.00 79.75 113 PHE A C 1
ATOM 931 O O . PHE A 1 113 ? 53.309 -12.425 -20.814 1.00 79.75 113 PHE A O 1
ATOM 938 N N . ASP A 1 114 ? 52.677 -12.756 -18.685 1.00 77.31 114 ASP A N 1
ATOM 939 C CA . ASP A 1 114 ? 53.588 -13.875 -18.463 1.00 77.31 114 ASP A CA 1
ATOM 940 C C . ASP A 1 114 ? 53.149 -15.107 -19.280 1.00 77.31 114 ASP A C 1
ATOM 942 O O . ASP A 1 114 ? 51.957 -15.354 -19.477 1.00 77.31 114 ASP A O 1
ATOM 946 N N . SER A 1 115 ? 54.112 -15.903 -19.747 1.00 66.62 115 SER A N 1
ATOM 947 C CA . SER A 1 115 ? 53.895 -17.042 -20.653 1.00 66.62 115 SER A CA 1
ATOM 948 C C . SER A 1 115 ? 53.160 -18.224 -20.012 1.00 66.62 115 SER A C 1
ATOM 950 O O . SER A 1 115 ? 52.787 -19.166 -20.705 1.00 66.62 115 SER A O 1
ATOM 952 N N . ASN A 1 116 ? 52.907 -18.169 -18.703 1.00 70.69 116 ASN A N 1
ATOM 953 C CA . ASN A 1 116 ? 52.234 -19.210 -17.925 1.00 70.69 116 ASN A CA 1
ATOM 954 C C . ASN A 1 116 ? 50.692 -19.213 -18.054 1.00 70.69 116 ASN A C 1
ATOM 956 O O . ASN A 1 116 ? 50.027 -19.893 -17.276 1.00 70.69 116 ASN A O 1
ATOM 960 N N . GLU A 1 117 ? 50.109 -18.421 -18.965 1.00 69.38 117 GLU A N 1
ATOM 961 C CA . GLU A 1 117 ? 48.652 -18.264 -19.191 1.00 69.38 117 GLU A CA 1
ATOM 962 C C . GLU A 1 117 ? 47.812 -17.956 -17.932 1.00 69.38 117 GLU A C 1
ATOM 964 O O . GLU A 1 117 ? 46.597 -18.154 -17.883 1.00 69.38 117 GLU A O 1
ATOM 969 N N . LYS A 1 118 ? 48.448 -17.440 -16.878 1.00 73.31 118 LYS A N 1
ATOM 970 C CA . LYS A 1 118 ? 47.820 -17.264 -15.562 1.00 73.31 118 LYS A CA 1
ATOM 971 C C . LYS A 1 118 ? 46.634 -16.292 -15.589 1.00 73.31 118 LYS A C 1
ATOM 973 O O . LYS A 1 118 ? 45.657 -16.468 -14.861 1.00 73.31 118 LYS A O 1
ATOM 978 N N . PHE A 1 119 ? 46.720 -15.256 -16.418 1.00 77.50 119 PHE A N 1
ATOM 979 C CA . PHE A 1 119 ? 45.710 -14.199 -16.538 1.00 77.50 119 PHE A CA 1
ATOM 980 C C . PHE A 1 119 ? 45.052 -14.163 -17.917 1.00 77.50 119 PHE A C 1
ATOM 982 O O . PHE A 1 119 ? 43.860 -13.888 -18.036 1.00 77.50 119 PHE A O 1
ATOM 989 N N . ILE A 1 120 ? 45.836 -14.442 -18.955 1.00 81.94 120 ILE A N 1
ATOM 990 C CA . ILE A 1 120 ? 45.391 -14.490 -20.341 1.00 81.94 120 ILE A CA 1
ATOM 991 C C . ILE A 1 120 ? 45.397 -15.956 -20.759 1.00 81.94 120 ILE A C 1
ATOM 993 O O . ILE A 1 120 ? 46.459 -16.551 -20.908 1.00 81.94 120 ILE A O 1
ATOM 997 N N . HIS A 1 121 ? 44.213 -16.532 -20.942 1.00 80.81 121 HIS A N 1
ATOM 998 C CA . HIS A 1 121 ? 44.061 -17.918 -21.375 1.00 80.81 121 HIS A CA 1
ATOM 999 C C . HIS A 1 121 ? 43.627 -17.942 -22.838 1.00 80.81 121 HIS A C 1
ATOM 1001 O O . HIS A 1 121 ? 42.625 -17.315 -23.192 1.00 80.81 121 HIS A O 1
ATOM 1007 N N . LYS A 1 122 ? 44.374 -18.645 -23.700 1.00 83.06 122 LYS A N 1
ATOM 1008 C CA . LYS A 1 122 ? 44.121 -18.691 -25.157 1.00 83.06 122 LYS A CA 1
ATOM 1009 C C . LYS A 1 122 ? 43.972 -17.297 -25.793 1.00 83.06 122 LYS A C 1
ATOM 1011 O O . LYS A 1 122 ? 43.058 -17.064 -26.584 1.00 83.06 122 LYS A O 1
ATOM 1016 N N . GLY A 1 123 ? 44.834 -16.358 -25.399 1.00 84.00 123 GLY A N 1
ATOM 1017 C CA . GLY A 1 123 ? 44.825 -14.982 -25.909 1.00 84.00 123 GLY A CA 1
ATOM 1018 C C . GLY A 1 123 ? 43.658 -14.118 -25.421 1.00 84.00 123 GLY A C 1
ATOM 1019 O O . GLY A 1 123 ? 43.416 -13.055 -25.988 1.00 84.00 123 GLY A O 1
ATOM 1020 N N . LYS A 1 124 ? 42.916 -14.549 -24.390 1.00 86.75 124 LYS A N 1
ATOM 1021 C CA . LYS A 1 124 ? 41.766 -13.815 -23.848 1.00 86.75 124 LYS A CA 1
ATOM 1022 C C . LYS A 1 124 ? 41.907 -13.550 -22.357 1.00 86.75 124 LYS A C 1
ATOM 1024 O O . LYS A 1 124 ? 42.169 -14.458 -21.571 1.00 86.75 124 LYS A O 1
ATOM 1029 N N . PHE A 1 125 ? 41.657 -12.305 -21.973 1.00 86.19 125 PHE A N 1
ATOM 1030 C CA . PHE A 1 125 ? 41.472 -11.892 -20.589 1.00 86.19 125 PHE A CA 1
ATOM 1031 C C . PHE A 1 125 ? 39.974 -11.739 -20.321 1.00 86.19 125 PHE A C 1
ATOM 1033 O O . PHE A 1 125 ? 39.299 -10.987 -21.025 1.00 86.19 125 PHE A O 1
ATOM 1040 N N . ILE A 1 126 ? 39.444 -12.473 -19.341 1.00 83.62 126 ILE A N 1
ATOM 1041 C CA . ILE A 1 126 ? 37.999 -12.529 -19.081 1.00 83.62 126 ILE A CA 1
ATOM 1042 C C . ILE A 1 126 ? 37.714 -12.086 -17.649 1.00 83.62 126 ILE A C 1
ATOM 1044 O O . ILE A 1 126 ? 38.170 -12.717 -16.690 1.00 83.62 126 ILE A O 1
ATOM 1048 N N . VAL A 1 127 ? 36.939 -11.010 -17.531 1.00 85.06 127 VAL A N 1
ATOM 1049 C CA . VAL A 1 127 ? 36.473 -10.441 -16.266 1.00 85.06 127 VAL A CA 1
ATOM 1050 C C . VAL A 1 127 ? 34.996 -10.745 -16.103 1.00 85.06 127 VAL A C 1
ATOM 1052 O O . VAL A 1 127 ? 34.191 -10.366 -16.946 1.00 85.06 127 VAL A O 1
ATOM 1055 N N . ASN A 1 128 ? 34.645 -11.351 -14.979 1.00 84.00 128 ASN A N 1
ATOM 1056 C CA . ASN A 1 128 ? 33.271 -11.569 -14.567 1.00 84.00 128 ASN A CA 1
ATOM 1057 C C . ASN A 1 128 ? 32.944 -10.673 -13.379 1.00 84.00 128 ASN A C 1
ATOM 1059 O O . ASN A 1 128 ? 33.749 -10.529 -12.456 1.00 84.00 128 ASN A O 1
ATOM 1063 N N . VAL A 1 129 ? 31.751 -10.092 -13.395 1.00 81.75 129 VAL A N 1
ATOM 1064 C CA . VAL A 1 129 ? 31.179 -9.385 -12.254 1.00 81.75 129 VAL A CA 1
ATOM 1065 C C . VAL A 1 129 ? 29.779 -9.915 -11.986 1.00 81.75 129 VAL A C 1
ATOM 1067 O O . VAL A 1 129 ? 28.943 -9.930 -12.883 1.00 81.75 129 VAL A O 1
ATOM 1070 N N . GLU A 1 130 ? 29.526 -10.367 -10.763 1.00 80.06 130 GLU A N 1
ATOM 1071 C CA . GLU A 1 130 ? 28.214 -10.857 -10.329 1.00 80.06 130 GLU A CA 1
ATOM 1072 C C . GLU A 1 130 ? 27.857 -10.286 -8.958 1.00 80.06 130 GLU A C 1
ATOM 1074 O O . GLU A 1 130 ? 28.728 -10.136 -8.106 1.00 80.06 130 GLU A O 1
ATOM 1079 N N . GLY A 1 131 ? 26.602 -9.925 -8.712 1.00 76.75 131 GLY A N 1
ATOM 1080 C CA . GLY A 1 131 ? 26.254 -9.254 -7.462 1.00 76.75 131 GLY A CA 1
ATOM 1081 C C . GLY A 1 131 ? 24.783 -8.928 -7.290 1.00 76.75 131 GLY A C 1
ATOM 1082 O O . GLY A 1 131 ? 23.949 -9.322 -8.094 1.00 76.75 131 GLY A O 1
ATOM 1083 N N . ASN A 1 132 ? 24.487 -8.181 -6.227 1.00 67.88 132 ASN A N 1
ATOM 1084 C CA . ASN A 1 132 ? 23.176 -7.662 -5.869 1.00 67.88 132 ASN A CA 1
ATOM 1085 C C . ASN A 1 132 ? 23.240 -6.146 -5.636 1.00 67.88 132 ASN A C 1
ATOM 1087 O O . ASN A 1 132 ? 24.091 -5.644 -4.897 1.00 67.88 132 ASN A O 1
ATOM 1091 N N . LEU A 1 133 ? 22.293 -5.409 -6.207 1.00 66.75 133 LEU A N 1
ATOM 1092 C CA . LEU A 1 133 ? 22.095 -3.990 -5.911 1.00 66.75 133 LEU A CA 1
ATOM 1093 C C . LEU A 1 133 ? 21.007 -3.791 -4.869 1.00 66.75 133 LEU A C 1
ATOM 1095 O O . LEU A 1 133 ? 19.944 -4.390 -4.989 1.00 66.75 133 LEU A O 1
ATOM 1099 N N . LYS A 1 134 ? 21.221 -2.871 -3.929 1.00 65.00 134 LYS A N 1
ATOM 1100 C CA . LYS A 1 134 ? 20.194 -2.350 -3.024 1.00 65.00 134 LYS A CA 1
ATOM 1101 C C . LYS A 1 134 ? 19.869 -0.917 -3.401 1.00 65.00 134 LYS A C 1
ATOM 1103 O O . LYS A 1 134 ? 20.705 -0.024 -3.280 1.00 65.00 134 LYS A O 1
ATOM 1108 N N . ILE A 1 135 ? 18.631 -0.709 -3.834 1.00 60.12 135 ILE A N 1
ATOM 1109 C CA . ILE A 1 135 ? 18.118 0.613 -4.192 1.00 60.12 135 ILE A CA 1
ATOM 1110 C C . ILE A 1 135 ? 17.043 1.001 -3.168 1.00 60.12 135 ILE A C 1
ATOM 1112 O O . ILE A 1 135 ? 16.132 0.212 -2.872 1.00 60.12 135 ILE A O 1
ATOM 1116 N N . GLU A 1 136 ? 17.165 2.198 -2.583 1.00 51.31 136 GLU A N 1
ATOM 1117 C CA . GLU A 1 136 ? 16.121 2.773 -1.730 1.00 51.31 136 GLU A CA 1
ATOM 1118 C C . GLU A 1 136 ? 14.820 2.933 -2.513 1.00 51.31 136 GLU A C 1
ATOM 1120 O O . GLU A 1 136 ? 14.834 3.217 -3.703 1.00 51.31 136 GLU A O 1
ATOM 1125 N N . ASN A 1 137 ? 13.703 2.657 -1.837 1.00 41.84 137 ASN A N 1
ATOM 1126 C CA . ASN A 1 137 ? 12.371 2.407 -2.388 1.00 41.84 137 ASN A CA 1
ATOM 1127 C C . ASN A 1 137 ? 11.893 3.522 -3.343 1.00 41.84 137 ASN A C 1
ATOM 1129 O O . ASN A 1 137 ? 11.101 4.386 -2.972 1.00 41.84 137 ASN A O 1
ATOM 1133 N N . VAL A 1 138 ? 12.319 3.484 -4.600 1.00 39.53 138 VAL A N 1
ATOM 1134 C CA . VAL A 1 138 ? 11.618 4.172 -5.671 1.00 39.53 138 VAL A CA 1
ATOM 1135 C C . VAL A 1 138 ? 10.493 3.229 -6.037 1.00 39.53 138 VAL A C 1
ATOM 1137 O O . VAL A 1 138 ? 10.714 2.141 -6.568 1.00 39.53 138 VAL A O 1
ATOM 1140 N N . LEU A 1 139 ? 9.280 3.635 -5.657 1.00 32.94 139 LEU A N 1
ATOM 1141 C CA . LEU A 1 139 ? 8.058 3.250 -6.342 1.00 32.94 139 LEU A CA 1
ATOM 1142 C C . LEU A 1 139 ? 8.418 2.976 -7.799 1.00 32.94 139 LEU A C 1
ATOM 1144 O O . LEU A 1 139 ? 8.845 3.893 -8.495 1.00 32.94 139 LEU A O 1
ATOM 1148 N N . THR A 1 140 ? 8.227 1.747 -8.257 1.00 34.50 140 THR A N 1
ATOM 1149 C CA . THR A 1 140 ? 8.053 1.437 -9.671 1.00 34.50 140 THR A CA 1
ATOM 1150 C C . THR A 1 140 ? 6.797 2.164 -10.169 1.00 34.50 140 THR A C 1
ATOM 1152 O O . THR A 1 140 ? 5.821 1.561 -10.600 1.00 34.50 140 THR A O 1
ATOM 1155 N N . LYS A 1 141 ? 6.792 3.503 -10.133 1.00 32.31 141 LYS A N 1
ATOM 1156 C CA . LYS A 1 141 ? 6.200 4.254 -11.217 1.00 32.31 141 LYS A CA 1
ATOM 1157 C C . LYS A 1 141 ? 7.032 3.830 -12.409 1.00 32.31 141 LYS A C 1
ATOM 1159 O O . LYS A 1 141 ? 8.181 4.233 -12.543 1.00 32.31 141 LYS A O 1
ATOM 1164 N N . GLN A 1 142 ? 6.464 2.923 -13.191 1.00 37.22 142 GLN A N 1
ATOM 1165 C CA . GLN A 1 142 ? 6.813 2.751 -14.585 1.00 37.22 142 GLN A CA 1
ATOM 1166 C C . GLN A 1 142 ? 6.789 4.138 -15.239 1.00 37.22 142 GLN A C 1
ATOM 1168 O O . GLN A 1 142 ? 5.769 4.569 -15.760 1.00 37.22 142 GLN A O 1
ATOM 1173 N N . TYR A 1 143 ? 7.896 4.857 -15.164 1.00 35.22 143 TYR A N 1
ATOM 1174 C CA . TYR A 1 143 ? 8.289 5.765 -16.212 1.00 35.22 143 TYR A CA 1
ATOM 1175 C C . TYR A 1 143 ? 9.387 5.005 -16.927 1.00 35.22 143 TYR A C 1
ATOM 1177 O O . TYR A 1 143 ? 10.556 5.094 -16.579 1.00 35.22 143 TYR A O 1
ATOM 1185 N N . PHE A 1 144 ? 8.994 4.194 -17.908 1.00 36.78 144 PHE A N 1
ATOM 1186 C CA . PHE A 1 144 ? 9.873 4.050 -19.052 1.00 36.78 144 PHE A CA 1
ATOM 1187 C C . PHE A 1 144 ? 10.046 5.485 -19.564 1.00 36.78 144 PHE A C 1
ATOM 1189 O O . PHE A 1 144 ? 9.127 6.003 -20.200 1.00 36.78 144 PHE A O 1
ATOM 1196 N N . LYS A 1 145 ? 11.143 6.175 -19.219 1.00 45.88 145 LYS A N 1
ATOM 1197 C CA . LYS A 1 145 ? 11.549 7.343 -20.000 1.00 45.88 145 LYS A CA 1
ATOM 1198 C C . LYS A 1 145 ? 11.817 6.780 -21.389 1.00 45.88 145 LYS A C 1
ATOM 1200 O O . LYS A 1 145 ? 12.843 6.152 -21.636 1.00 45.88 145 LYS A O 1
ATOM 1205 N N . HIS A 1 146 ? 10.818 6.864 -22.263 1.00 50.34 146 HIS A N 1
ATOM 1206 C CA . HIS A 1 146 ? 10.965 6.473 -23.652 1.00 50.34 146 HIS A CA 1
ATOM 1207 C C . HIS A 1 146 ? 11.854 7.529 -24.299 1.00 50.34 146 HIS A C 1
ATOM 1209 O O . HIS A 1 146 ? 11.379 8.542 -24.808 1.00 50.34 146 HIS A O 1
ATOM 1215 N N . MET A 1 147 ? 13.161 7.306 -24.199 1.00 57.19 147 MET A N 1
ATOM 1216 C CA . MET A 1 147 ? 14.153 8.067 -24.935 1.00 57.19 147 MET A CA 1
ATOM 1217 C C . MET A 1 147 ? 13.987 7.712 -26.403 1.00 57.19 147 MET A C 1
ATOM 1219 O O . MET A 1 147 ? 14.011 6.535 -26.769 1.00 57.19 147 MET A O 1
ATOM 1223 N N . THR A 1 148 ? 13.782 8.720 -27.242 1.00 62.84 148 THR A N 1
ATOM 1224 C CA . THR A 1 148 ? 13.822 8.497 -28.684 1.00 62.84 148 THR A CA 1
ATOM 1225 C C . THR A 1 148 ? 15.235 8.760 -29.157 1.00 62.84 148 THR A C 1
ATOM 1227 O O . THR A 1 148 ? 15.771 9.838 -28.913 1.00 62.84 148 THR A O 1
ATOM 1230 N N . GLU A 1 149 ? 15.840 7.749 -29.775 1.00 73.31 149 GLU A N 1
ATOM 1231 C CA . GLU A 1 149 ? 17.195 7.814 -30.308 1.00 73.31 149 GLU A CA 1
ATOM 1232 C C . GLU A 1 149 ? 17.160 8.115 -31.807 1.00 73.31 149 GLU A C 1
ATOM 1234 O O . GLU A 1 149 ? 16.455 7.454 -32.572 1.00 73.31 149 GLU A O 1
ATOM 1239 N N . TYR A 1 150 ? 17.945 9.103 -32.221 1.00 74.31 150 TYR A N 1
ATOM 1240 C CA . TYR A 1 150 ? 18.038 9.564 -33.596 1.00 74.31 150 TYR A CA 1
ATOM 1241 C C . TYR A 1 150 ? 19.486 9.604 -34.040 1.00 74.31 150 TYR A C 1
ATOM 1243 O O . TYR A 1 150 ? 20.280 10.414 -33.562 1.00 74.31 150 TYR A O 1
ATOM 1251 N N . SER A 1 151 ? 19.822 8.750 -34.997 1.00 81.25 151 SER A N 1
ATOM 1252 C CA . SER A 1 151 ? 21.118 8.799 -35.661 1.00 81.25 151 SER A CA 1
ATOM 1253 C C . SER A 1 151 ? 21.128 9.915 -36.698 1.00 81.25 151 SER A C 1
ATOM 1255 O O . SER A 1 151 ? 20.243 9.982 -37.550 1.00 81.25 151 SER A O 1
ATOM 1257 N N . PHE A 1 152 ? 22.155 10.756 -36.671 1.00 80.31 152 PHE A N 1
ATOM 1258 C CA . PHE A 1 152 ? 22.357 11.812 -37.651 1.00 80.31 152 PHE A CA 1
ATOM 1259 C C . PHE A 1 152 ? 23.763 11.759 -38.239 1.00 80.31 152 PHE A C 1
ATOM 1261 O O . PHE A 1 152 ? 24.733 11.348 -37.596 1.00 80.31 152 PHE A O 1
ATOM 1268 N N . VAL A 1 153 ? 23.863 12.209 -39.487 1.00 84.81 153 VAL A N 1
ATOM 1269 C CA . VAL A 1 153 ? 25.128 12.447 -40.177 1.00 84.81 153 VAL A CA 1
ATOM 1270 C C . VAL A 1 153 ? 25.017 13.790 -40.876 1.00 84.81 153 VAL A C 1
ATOM 1272 O O . VAL A 1 153 ? 24.098 14.010 -41.660 1.00 84.81 153 VAL A O 1
ATOM 1275 N N . LEU A 1 154 ? 25.954 14.682 -40.588 1.00 86.38 154 LEU A N 1
ATOM 1276 C CA . LEU A 1 154 ? 26.063 15.985 -41.221 1.00 86.38 154 LEU A CA 1
ATOM 1277 C C . LEU A 1 154 ? 27.450 16.121 -41.839 1.00 86.38 154 LEU A C 1
ATOM 1279 O O . LEU A 1 154 ? 28.462 15.877 -41.183 1.00 86.38 154 LEU A O 1
ATOM 1283 N N . GLU A 1 155 ? 27.485 16.550 -43.094 1.00 89.88 155 GLU A N 1
ATOM 1284 C CA . GLU A 1 155 ? 28.708 16.845 -43.828 1.00 89.88 155 GLU A CA 1
ATOM 1285 C C . GLU A 1 155 ? 28.676 18.303 -44.279 1.00 89.88 155 GLU A C 1
ATOM 1287 O O . GLU A 1 155 ? 27.781 18.730 -45.005 1.00 89.88 155 GLU A O 1
ATOM 1292 N N . TRP A 1 156 ? 29.642 19.087 -43.808 1.00 93.25 156 TRP A N 1
ATOM 1293 C CA . TRP A 1 156 ? 29.707 20.517 -44.060 1.00 93.25 156 TRP A CA 1
ATOM 1294 C C . TRP A 1 156 ? 31.015 20.888 -44.749 1.00 93.25 156 TRP A C 1
ATOM 1296 O O . TRP A 1 156 ? 32.101 20.740 -44.187 1.00 93.25 156 TRP A O 1
ATOM 1306 N N . THR A 1 157 ? 30.904 21.397 -45.976 1.00 91.25 157 THR A N 1
ATOM 1307 C CA . THR A 1 157 ? 32.051 21.805 -46.789 1.00 91.25 157 THR A CA 1
ATOM 1308 C C . THR A 1 157 ? 32.205 23.323 -46.820 1.00 91.25 157 THR A C 1
ATOM 1310 O O . THR A 1 157 ? 31.283 24.062 -47.165 1.00 91.25 157 THR A O 1
ATOM 1313 N N . ILE A 1 158 ? 33.410 23.797 -46.517 1.00 91.06 158 ILE A N 1
ATOM 1314 C CA . ILE A 1 158 ? 33.749 25.214 -46.396 1.00 91.06 158 ILE A CA 1
ATOM 1315 C C . ILE A 1 158 ? 34.884 25.545 -47.363 1.00 91.06 158 ILE A C 1
ATOM 1317 O O . ILE A 1 158 ? 35.913 24.870 -47.372 1.00 91.06 158 ILE A O 1
ATOM 1321 N N . SER A 1 159 ? 34.733 26.604 -48.161 1.00 89.75 159 SER A N 1
ATOM 1322 C CA . SER A 1 159 ? 35.820 27.074 -49.023 1.00 89.75 159 SER A CA 1
ATOM 1323 C C . SER A 1 159 ? 36.935 27.743 -48.218 1.00 89.75 159 SER A C 1
ATOM 1325 O O . SER A 1 159 ? 36.701 28.483 -47.258 1.00 89.75 159 SER A O 1
ATOM 1327 N N . LEU A 1 160 ? 38.174 27.518 -48.647 1.00 83.81 160 LEU A N 1
ATOM 1328 C CA . LEU A 1 160 ? 39.360 28.061 -47.994 1.00 83.81 160 LEU A CA 1
ATOM 1329 C C . LEU A 1 160 ? 39.377 29.596 -47.974 1.00 83.81 160 LEU A C 1
ATOM 1331 O O . LEU A 1 160 ? 39.881 30.199 -47.030 1.00 83.81 160 LEU A O 1
ATOM 1335 N N . GLU A 1 161 ? 38.808 30.231 -48.996 1.00 85.38 161 GLU A N 1
ATOM 1336 C CA . GLU A 1 161 ? 38.659 31.687 -49.078 1.00 85.38 161 GLU A CA 1
ATOM 1337 C C . GLU A 1 161 ? 37.805 32.235 -47.929 1.00 85.38 161 GLU A C 1
ATOM 1339 O O . GLU A 1 161 ? 38.203 33.199 -47.273 1.00 85.38 161 GLU A O 1
ATOM 1344 N N . ARG A 1 162 ? 36.687 31.567 -47.606 1.00 85.25 162 ARG A N 1
ATOM 1345 C CA . ARG A 1 162 ? 35.809 31.952 -46.487 1.00 85.25 162 ARG A CA 1
ATOM 1346 C C . ARG A 1 162 ? 36.498 31.789 -45.133 1.00 85.25 162 ARG A C 1
ATOM 1348 O O . ARG A 1 162 ? 36.317 32.630 -44.258 1.00 85.25 162 ARG A O 1
ATOM 1355 N N . LEU A 1 163 ? 37.314 30.747 -44.969 1.00 82.31 163 LEU A N 1
ATOM 1356 C CA . LEU A 1 163 ? 38.104 30.537 -43.749 1.00 82.31 163 LEU A CA 1
ATOM 1357 C C . LEU A 1 163 ? 39.181 31.611 -43.572 1.00 82.31 163 LEU A C 1
ATOM 1359 O O . LEU A 1 163 ? 39.351 32.147 -42.478 1.00 82.31 163 LEU A O 1
ATOM 1363 N N . LYS A 1 164 ? 39.893 31.951 -44.652 1.00 82.12 164 LYS A N 1
ATOM 1364 C CA . LYS A 1 164 ? 40.942 32.978 -44.637 1.00 82.12 164 LYS A CA 1
ATOM 1365 C C . LYS A 1 164 ? 40.380 34.371 -44.362 1.00 82.12 164 LYS A C 1
ATOM 1367 O O . LYS A 1 164 ? 40.978 35.095 -43.576 1.00 82.12 164 LYS A O 1
ATOM 1372 N N . ALA A 1 165 ? 39.214 34.705 -44.920 1.00 82.00 165 ALA A N 1
ATOM 1373 C CA . ALA A 1 165 ? 38.547 35.990 -44.693 1.00 82.00 165 ALA A CA 1
ATOM 1374 C C . ALA A 1 165 ? 38.218 36.265 -43.210 1.00 82.00 165 ALA A C 1
ATOM 1376 O O . ALA A 1 165 ? 38.057 37.417 -42.814 1.00 82.00 165 ALA A O 1
ATOM 1377 N N . LEU A 1 166 ? 38.127 35.219 -42.383 1.00 77.06 166 LEU A N 1
ATOM 1378 C CA . LEU A 1 166 ? 37.805 35.320 -40.958 1.00 77.06 166 LEU A CA 1
ATOM 1379 C C . LEU A 1 166 ? 39.015 35.167 -40.030 1.00 77.06 166 LEU A C 1
ATOM 1381 O O . LEU A 1 166 ? 38.888 35.444 -38.836 1.00 77.06 166 LEU A O 1
ATOM 1385 N N . LYS A 1 167 ? 40.188 34.785 -40.551 1.00 69.50 167 LYS A N 1
ATOM 1386 C CA . LYS A 1 167 ? 41.412 34.582 -39.758 1.00 69.50 167 LYS A CA 1
ATOM 1387 C C . LYS A 1 167 ? 41.827 35.842 -38.991 1.00 69.50 167 LYS A C 1
ATOM 1389 O O . LYS A 1 167 ? 42.154 35.762 -37.808 1.00 69.50 167 LYS A O 1
ATOM 1394 N N . ASP A 1 168 ? 41.765 36.990 -39.663 1.00 68.06 168 ASP A N 1
ATOM 1395 C CA . ASP A 1 168 ? 42.233 38.280 -39.138 1.00 68.06 168 ASP A CA 1
ATOM 1396 C C . ASP A 1 168 ? 41.132 39.059 -38.400 1.00 68.06 168 ASP A C 1
ATOM 1398 O O . ASP A 1 168 ? 41.332 40.190 -37.959 1.00 68.06 168 ASP A O 1
ATOM 1402 N N . SER A 1 169 ? 39.949 38.457 -38.255 1.00 64.75 169 SER A N 1
ATOM 1403 C CA . SER A 1 169 ? 38.833 39.068 -37.545 1.00 64.75 169 SER A CA 1
ATOM 1404 C C . SER A 1 169 ? 38.961 38.926 -36.022 1.00 64.75 169 SER A C 1
ATOM 1406 O O . SER A 1 169 ? 39.707 38.090 -35.507 1.00 64.75 169 SER A O 1
ATOM 1408 N N . THR A 1 170 ? 38.250 39.779 -35.279 1.00 61.78 170 THR A N 1
ATOM 1409 C CA . THR A 1 170 ? 38.208 39.748 -33.811 1.00 61.78 170 THR A CA 1
ATOM 1410 C C . THR A 1 170 ? 37.779 38.369 -33.296 1.00 61.78 170 THR A C 1
ATOM 1412 O O . THR A 1 170 ? 36.898 37.734 -33.881 1.00 61.78 170 THR A O 1
ATOM 1415 N N . LYS A 1 171 ? 38.358 37.930 -32.165 1.00 61.31 171 LYS A N 1
ATOM 1416 C CA . LYS A 1 171 ? 37.914 36.733 -31.424 1.00 61.31 171 LYS A CA 1
ATOM 1417 C C . LYS A 1 171 ? 36.393 36.799 -31.276 1.00 61.31 171 LYS A C 1
ATOM 1419 O O . LYS A 1 171 ? 35.920 37.869 -30.902 1.00 61.31 171 LYS A O 1
ATOM 1424 N N . THR A 1 172 ? 35.683 35.704 -31.584 1.00 63.44 172 THR A N 1
ATOM 1425 C CA . THR A 1 172 ? 34.204 35.496 -31.601 1.00 63.44 172 THR A CA 1
ATOM 1426 C C . THR A 1 172 ? 33.545 35.333 -32.973 1.00 63.44 172 THR A C 1
ATOM 1428 O O . THR A 1 172 ? 32.431 34.816 -33.009 1.00 63.44 172 THR A O 1
ATOM 1431 N N . LYS A 1 173 ? 34.180 35.681 -34.104 1.00 82.00 173 LYS A N 1
ATOM 1432 C CA . LYS A 1 173 ? 33.574 35.379 -35.417 1.00 82.00 173 LYS A CA 1
ATOM 1433 C C . LYS A 1 173 ? 33.742 33.904 -35.788 1.00 82.00 173 LYS A C 1
ATOM 1435 O O . LYS A 1 173 ? 34.842 33.358 -35.712 1.00 82.00 173 LYS A O 1
ATOM 1440 N N . TYR A 1 174 ? 32.654 33.295 -36.244 1.00 89.06 174 TYR A N 1
ATOM 1441 C CA . TYR A 1 174 ? 32.600 31.912 -36.705 1.00 89.06 174 TYR A CA 1
ATOM 1442 C C . TYR A 1 174 ? 31.900 31.805 -38.056 1.00 89.06 174 TYR A C 1
ATOM 1444 O O . TYR A 1 174 ? 31.203 32.717 -38.502 1.00 89.06 174 TYR A O 1
ATOM 1452 N N . LEU A 1 175 ? 32.114 30.668 -38.707 1.00 90.50 175 LEU A N 1
ATOM 1453 C CA . LEU A 1 175 ? 31.239 30.171 -39.757 1.00 90.50 175 LEU A CA 1
ATOM 1454 C C . LEU A 1 175 ? 30.226 29.229 -39.123 1.00 90.50 175 LEU A C 1
ATOM 1456 O O . LEU A 1 175 ? 30.577 28.490 -38.207 1.00 90.50 175 LEU A O 1
ATOM 1460 N N . GLU A 1 176 ? 29.007 29.226 -39.641 1.00 91.81 176 GLU A N 1
ATOM 1461 C CA . GLU A 1 176 ? 27.942 28.324 -39.215 1.00 91.81 176 GLU A CA 1
ATOM 1462 C C . GLU A 1 176 ? 27.455 27.507 -40.414 1.00 91.81 176 GLU A C 1
ATOM 1464 O O . GLU A 1 176 ? 27.409 28.017 -41.542 1.00 91.81 176 GLU A O 1
ATOM 1469 N N . SER A 1 177 ? 27.144 26.232 -40.185 1.00 92.38 177 SER A N 1
ATOM 1470 C CA . SER A 1 177 ? 26.441 25.402 -41.160 1.00 92.38 177 SER A CA 1
ATOM 1471 C C . SER A 1 177 ? 24.965 25.792 -41.245 1.00 92.38 177 SER A C 1
ATOM 1473 O O . SER A 1 177 ? 24.459 26.578 -40.451 1.00 92.38 177 SER A O 1
ATOM 1475 N N . GLU A 1 178 ? 24.229 25.184 -42.170 1.00 89.75 178 GLU A N 1
ATOM 1476 C CA . GLU A 1 178 ? 22.769 25.197 -42.066 1.00 89.75 178 GLU A CA 1
ATOM 1477 C C . GLU A 1 178 ? 22.326 24.572 -40.734 1.00 89.75 178 GLU A C 1
ATOM 1479 O O . GLU A 1 178 ? 23.051 23.764 -40.137 1.00 89.75 178 GLU A O 1
ATOM 1484 N N . LYS A 1 179 ? 21.157 24.992 -40.252 1.00 88.81 179 LYS A N 1
ATOM 1485 C CA . LYS A 1 179 ? 20.525 24.412 -39.070 1.00 88.81 179 LYS A CA 1
ATOM 1486 C C . LYS A 1 179 ? 19.658 23.246 -39.504 1.00 88.81 179 LYS A C 1
ATOM 1488 O O . LYS A 1 179 ? 18.821 23.389 -40.393 1.00 88.81 179 LYS A O 1
ATOM 1493 N N . TYR A 1 180 ? 19.847 22.119 -38.843 1.00 83.69 180 TYR A N 1
ATOM 1494 C CA . TYR A 1 180 ? 19.129 20.888 -39.109 1.00 83.69 180 TYR A CA 1
ATOM 1495 C C . TYR A 1 180 ? 18.217 20.596 -37.934 1.00 83.69 180 TYR A C 1
ATOM 1497 O O . TYR A 1 180 ? 18.615 20.736 -36.780 1.00 83.69 180 TYR A O 1
ATOM 1505 N N . THR A 1 181 ? 16.989 20.192 -38.221 1.00 80.38 181 THR A N 1
ATOM 1506 C CA . THR A 1 181 ? 16.089 19.687 -37.189 1.00 80.38 181 THR A CA 1
ATOM 1507 C C . THR A 1 181 ? 16.459 18.237 -36.885 1.00 80.38 181 THR A C 1
ATOM 1509 O O . THR A 1 181 ? 16.643 17.453 -37.815 1.00 80.38 181 THR A O 1
ATOM 1512 N N . ALA A 1 182 ? 16.558 17.879 -35.601 1.00 68.06 182 ALA A N 1
ATOM 1513 C CA . ALA A 1 182 ? 16.927 16.533 -35.143 1.00 68.06 182 ALA A CA 1
ATOM 1514 C C . ALA A 1 182 ? 16.075 15.425 -35.785 1.00 68.06 182 ALA A C 1
ATOM 1516 O O . ALA A 1 182 ? 16.598 14.384 -36.180 1.00 68.06 182 ALA A O 1
ATOM 1517 N N . PHE A 1 183 ? 14.769 15.664 -35.920 1.00 68.62 183 PHE A N 1
ATOM 1518 C CA . PHE A 1 183 ? 13.815 14.772 -36.577 1.00 68.62 183 PHE A CA 1
ATOM 1519 C C . PHE A 1 183 ? 12.551 15.535 -36.988 1.00 68.62 183 PHE A C 1
ATOM 1521 O O . PHE A 1 183 ? 12.308 16.659 -36.548 1.00 68.62 183 PHE A O 1
ATOM 1528 N N . HIS A 1 184 ? 11.728 14.932 -37.848 1.00 58.00 184 HIS A N 1
ATOM 1529 C CA . HIS A 1 184 ? 10.496 15.560 -38.323 1.00 58.00 184 HIS A CA 1
ATOM 1530 C C . HIS A 1 184 ? 9.547 15.840 -37.146 1.00 58.00 184 HIS A C 1
ATOM 1532 O O . HIS A 1 184 ? 9.051 14.913 -36.513 1.00 58.00 184 HIS A O 1
ATOM 1538 N N . GLY A 1 185 ? 9.275 17.120 -36.879 1.00 59.75 185 GLY A N 1
ATOM 1539 C CA . GLY A 1 185 ? 8.444 17.554 -35.750 1.00 59.75 185 GLY A CA 1
ATOM 1540 C C . GLY A 1 185 ? 9.186 17.743 -34.420 1.00 59.75 185 GLY A C 1
ATOM 1541 O O . GLY A 1 185 ? 8.516 17.966 -33.419 1.00 59.75 185 GLY A O 1
ATOM 1542 N N . SER A 1 186 ? 10.523 17.657 -34.396 1.00 69.00 186 SER A N 1
ATOM 1543 C CA . SER A 1 186 ? 11.322 18.070 -33.234 1.00 69.00 186 SER A CA 1
ATOM 1544 C C . SER A 1 186 ? 11.467 19.583 -33.164 1.00 69.00 186 SER A C 1
ATOM 1546 O O . SER A 1 186 ? 11.667 20.244 -34.187 1.00 69.00 186 SER A O 1
ATOM 1548 N N . ASP A 1 187 ? 11.492 20.091 -31.939 1.00 74.88 187 ASP A N 1
ATOM 1549 C CA . ASP A 1 187 ? 11.857 21.471 -31.630 1.00 74.88 187 ASP A CA 1
ATOM 1550 C C . ASP A 1 187 ? 13.374 21.633 -31.386 1.00 74.88 187 ASP A C 1
ATOM 1552 O O . ASP A 1 187 ? 13.851 22.732 -31.099 1.00 74.88 187 ASP A O 1
ATOM 1556 N N . VAL A 1 188 ? 14.149 20.545 -31.508 1.00 79.19 188 VAL A N 1
ATOM 1557 C CA . VAL A 1 188 ? 15.612 20.548 -31.397 1.00 79.19 188 VAL A CA 1
ATOM 1558 C C . VAL A 1 188 ? 16.233 20.817 -32.755 1.00 79.19 188 VAL A C 1
ATOM 1560 O O . VAL A 1 188 ? 16.056 20.057 -33.717 1.00 79.19 188 VAL A O 1
ATOM 1563 N N . LYS A 1 189 ? 17.024 21.886 -32.818 1.00 87.50 189 LYS A N 1
ATOM 1564 C CA . LYS A 1 189 ? 17.836 22.234 -33.986 1.00 87.50 189 LYS A CA 1
ATOM 1565 C C . LYS A 1 189 ? 19.309 22.118 -33.636 1.00 87.50 189 LYS A C 1
ATOM 1567 O O . LYS A 1 189 ? 19.713 22.428 -32.521 1.00 87.50 189 LYS A O 1
ATOM 1572 N N . TYR A 1 190 ? 20.125 21.695 -34.589 1.00 89.12 190 TYR A N 1
ATOM 1573 C CA . TYR A 1 190 ? 21.567 21.603 -34.411 1.00 89.12 190 TYR A CA 1
ATOM 1574 C C . TYR A 1 190 ? 22.317 22.096 -35.648 1.00 89.12 190 TYR A C 1
ATOM 1576 O O . TYR A 1 190 ? 21.834 22.005 -36.779 1.00 89.12 190 TYR A O 1
ATOM 1584 N N . CYS A 1 191 ? 23.512 22.636 -35.434 1.00 91.25 191 CYS A N 1
ATOM 1585 C CA . CYS A 1 191 ? 24.415 23.087 -36.490 1.00 91.25 191 CYS A CA 1
ATOM 1586 C C . CYS A 1 191 ? 25.879 22.922 -36.064 1.00 91.25 191 CYS A C 1
ATOM 1588 O O . CYS A 1 191 ? 26.195 22.707 -34.891 1.00 91.25 191 CYS A O 1
ATOM 1590 N N . LEU A 1 192 ? 26.789 23.023 -37.031 1.00 92.06 192 LEU A N 1
ATOM 1591 C CA . LEU A 1 192 ? 28.219 23.127 -36.776 1.00 92.06 192 LEU A CA 1
ATOM 1592 C C . LEU A 1 192 ? 28.654 24.587 -36.809 1.00 92.06 192 LEU A C 1
ATOM 1594 O O . LEU A 1 192 ? 28.324 25.322 -37.738 1.00 92.06 192 LEU A O 1
ATOM 1598 N N . GLN A 1 193 ? 29.467 24.976 -35.833 1.00 92.06 193 GLN A N 1
ATOM 1599 C CA . GLN A 1 193 ? 30.130 26.273 -35.792 1.00 92.06 193 GLN A CA 1
ATOM 1600 C C . GLN A 1 193 ? 31.644 26.074 -35.852 1.00 92.06 193 GLN A C 1
ATOM 1602 O O . GLN A 1 193 ? 32.205 25.273 -35.105 1.00 92.06 193 GLN A O 1
ATOM 1607 N N . LEU A 1 194 ? 32.322 26.801 -36.741 1.00 91.06 194 LEU A N 1
ATOM 1608 C CA . LEU A 1 194 ? 33.775 26.753 -36.890 1.00 91.06 194 LEU A CA 1
ATOM 1609 C C . LEU A 1 194 ? 34.382 28.125 -36.617 1.00 91.06 194 LEU A C 1
ATOM 1611 O O . LEU A 1 194 ? 34.083 29.095 -37.313 1.00 91.06 194 LEU A O 1
ATOM 1615 N N . TYR A 1 195 ? 35.290 28.178 -35.645 1.00 89.69 195 TYR A N 1
ATOM 1616 C CA . TYR A 1 195 ? 36.061 29.360 -35.270 1.00 89.69 195 TYR A CA 1
ATOM 1617 C C . TYR A 1 195 ? 37.498 29.206 -35.780 1.00 89.69 195 TYR A C 1
ATOM 1619 O O . TYR A 1 195 ? 38.276 28.462 -35.177 1.00 89.69 195 TYR A O 1
ATOM 1627 N N . PRO A 1 196 ? 37.896 29.899 -36.864 1.00 86.88 196 PRO A N 1
ATOM 1628 C CA . PRO A 1 196 ? 39.218 29.712 -37.466 1.00 86.88 196 PRO A CA 1
ATOM 1629 C C . PRO A 1 196 ? 40.384 30.184 -36.585 1.00 86.88 196 PRO A C 1
ATOM 1631 O O . PRO A 1 196 ? 41.533 29.847 -36.857 1.00 86.88 196 PRO A O 1
ATOM 1634 N N . ASN A 1 197 ? 40.104 30.996 -35.562 1.00 85.38 197 ASN A N 1
ATOM 1635 C CA . ASN A 1 197 ? 41.105 31.631 -34.703 1.00 85.38 197 ASN A CA 1
ATOM 1636 C C . ASN A 1 197 ? 40.757 31.526 -33.202 1.00 85.38 197 ASN A C 1
ATOM 1638 O O . ASN A 1 197 ? 41.175 32.366 -32.404 1.00 85.38 197 ASN A O 1
ATOM 1642 N N . GLY A 1 198 ? 39.978 30.508 -32.831 1.00 85.06 198 GLY A N 1
ATOM 1643 C CA . GLY A 1 198 ? 39.486 30.289 -31.473 1.00 85.06 198 GLY A CA 1
ATOM 1644 C C . GLY A 1 198 ? 38.239 31.106 -31.124 1.00 85.06 198 GLY A C 1
ATOM 1645 O O . GLY A 1 198 ? 37.952 32.145 -31.722 1.00 85.06 198 GLY A O 1
ATOM 1646 N N . ASN A 1 199 ? 37.483 30.626 -30.136 1.00 83.88 199 ASN A N 1
ATOM 1647 C CA . ASN A 1 199 ? 36.311 31.310 -29.576 1.00 83.88 199 ASN A CA 1
ATOM 1648 C C . ASN A 1 199 ? 36.624 32.078 -28.276 1.00 83.88 199 ASN A C 1
ATOM 1650 O O . ASN A 1 199 ? 35.841 32.927 -27.865 1.00 83.88 199 ASN A O 1
ATOM 1654 N N . THR A 1 200 ? 37.768 31.805 -27.643 1.00 82.06 200 THR A N 1
ATOM 1655 C CA . THR A 1 200 ? 38.240 32.459 -26.415 1.00 82.06 200 THR A CA 1
ATOM 1656 C C . THR A 1 200 ? 39.717 32.829 -26.527 1.00 82.06 200 THR A C 1
ATOM 1658 O O . THR A 1 200 ? 40.423 32.421 -27.452 1.00 82.06 200 THR A O 1
ATOM 1661 N N . ASP A 1 201 ? 40.212 33.592 -25.557 1.00 79.38 201 ASP A N 1
ATOM 1662 C CA . ASP A 1 201 ? 41.617 33.986 -25.473 1.00 79.38 201 ASP A CA 1
ATOM 1663 C C . ASP A 1 201 ? 42.570 32.794 -25.333 1.00 79.38 201 ASP A C 1
ATOM 1665 O O . ASP A 1 201 ? 43.654 32.818 -25.916 1.00 79.38 201 ASP A O 1
ATOM 1669 N N . ALA A 1 202 ? 42.143 31.748 -24.620 1.00 78.12 202 ALA A N 1
ATOM 1670 C CA . ALA A 1 202 ? 42.940 30.554 -24.351 1.00 78.12 202 ALA A CA 1
ATOM 1671 C C . ALA A 1 202 ? 43.163 29.678 -25.596 1.00 78.12 202 ALA A C 1
ATOM 1673 O O . ALA A 1 202 ? 44.193 29.020 -25.706 1.00 78.12 202 ALA A O 1
ATOM 1674 N N . CYS A 1 203 ? 42.226 29.685 -26.549 1.00 78.31 203 CYS A N 1
ATOM 1675 C CA . CYS A 1 203 ? 42.308 28.906 -27.790 1.00 78.31 203 CYS A CA 1
ATOM 1676 C C . CYS A 1 203 ? 42.644 29.767 -29.021 1.00 78.31 203 CYS A C 1
ATOM 1678 O O . CYS A 1 203 ? 42.405 29.361 -30.158 1.00 78.31 203 CYS A O 1
ATOM 1680 N N . ARG A 1 204 ? 43.215 30.963 -28.820 1.00 81.75 204 ARG A N 1
ATOM 1681 C CA . ARG A 1 204 ? 43.616 31.856 -29.916 1.00 81.75 204 ARG A CA 1
ATOM 1682 C C . ARG A 1 204 ? 44.575 31.147 -30.882 1.00 81.75 204 ARG A C 1
ATOM 1684 O O . ARG A 1 204 ? 45.552 30.536 -30.459 1.00 81.75 204 ARG A O 1
ATOM 1691 N N . GLY A 1 205 ? 44.325 31.269 -32.184 1.00 78.88 205 GLY A N 1
ATOM 1692 C CA . GLY A 1 205 ? 45.129 30.629 -33.236 1.00 78.88 205 GLY A CA 1
ATOM 1693 C C . GLY A 1 205 ? 44.770 29.167 -33.515 1.00 78.88 205 GLY A C 1
ATOM 1694 O O . GLY A 1 205 ? 45.307 28.582 -34.461 1.00 78.88 205 GLY A O 1
ATOM 1695 N N . GLN A 1 206 ? 43.860 28.585 -32.731 1.00 85.19 206 GLN A N 1
ATOM 1696 C CA . GLN A 1 206 ? 43.347 27.236 -32.940 1.00 85.19 206 GLN A CA 1
ATOM 1697 C C . GLN A 1 206 ? 42.066 27.246 -33.773 1.00 85.19 206 GLN A C 1
ATOM 1699 O O . GLN A 1 206 ? 41.248 28.160 -33.674 1.00 85.19 206 GLN A O 1
ATOM 1704 N N . VAL A 1 207 ? 41.882 26.206 -34.581 1.00 87.31 207 VAL A N 1
ATOM 1705 C CA . VAL A 1 207 ? 40.652 25.986 -35.339 1.00 87.31 207 VAL A CA 1
ATOM 1706 C C . VAL A 1 207 ? 39.719 25.158 -34.470 1.00 87.31 207 VAL A C 1
ATOM 1708 O O . VAL A 1 207 ? 39.939 23.961 -34.273 1.00 87.31 207 VAL A O 1
ATOM 1711 N N . MET A 1 208 ? 38.691 25.808 -33.932 1.00 87.69 208 MET A N 1
ATOM 1712 C CA . MET A 1 208 ? 37.716 25.156 -33.063 1.00 87.69 208 MET A CA 1
ATOM 1713 C C . MET A 1 208 ? 36.457 24.803 -33.839 1.00 87.69 208 MET A C 1
ATOM 1715 O O . MET A 1 208 ? 35.963 25.617 -34.620 1.00 87.69 208 MET A O 1
ATOM 1719 N N . ILE A 1 209 ? 35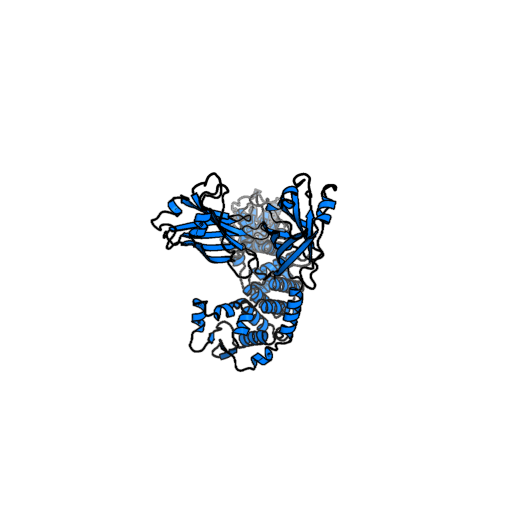.916 23.617 -33.582 1.00 89.12 209 ILE A N 1
ATOM 1720 C CA . ILE A 1 209 ? 34.669 23.134 -34.174 1.00 89.12 209 ILE A CA 1
ATOM 1721 C C . ILE A 1 209 ? 33.722 22.778 -33.048 1.00 89.12 209 ILE A C 1
ATOM 1723 O O . ILE A 1 209 ? 34.100 22.028 -32.153 1.00 89.12 209 ILE A O 1
ATOM 1727 N N . PHE A 1 210 ? 32.511 23.312 -33.117 1.00 89.69 210 PHE A N 1
ATOM 1728 C CA . PHE A 1 210 ? 31.453 23.135 -32.139 1.00 89.69 210 PHE A CA 1
ATOM 1729 C C . PHE A 1 210 ? 30.236 22.494 -32.799 1.00 89.69 210 PHE A C 1
ATOM 1731 O O . PHE A 1 210 ? 29.833 22.912 -33.882 1.00 89.69 210 PHE A O 1
ATOM 1738 N N . LEU A 1 211 ? 29.633 21.524 -32.121 1.00 88.69 211 LEU A N 1
ATOM 1739 C CA . LEU A 1 211 ? 28.250 21.126 -32.334 1.00 88.69 211 LEU A CA 1
ATOM 1740 C C . LEU A 1 211 ? 27.413 22.024 -31.431 1.00 88.69 211 LEU A C 1
ATOM 1742 O O . LEU A 1 211 ? 27.556 21.989 -30.206 1.00 88.69 211 LEU A O 1
ATOM 1746 N N . HIS A 1 212 ? 26.602 22.869 -32.048 1.00 89.12 212 HIS A N 1
ATOM 1747 C CA . HIS A 1 212 ? 25.683 23.749 -31.352 1.00 89.12 212 HIS A CA 1
ATOM 1748 C C . HIS A 1 212 ? 24.283 23.164 -31.416 1.00 89.12 212 HIS A C 1
ATOM 1750 O O . HIS A 1 212 ? 23.844 22.747 -32.489 1.00 89.12 212 HIS A O 1
ATOM 1756 N N . MET A 1 213 ? 23.603 23.128 -30.273 1.00 87.88 213 MET A N 1
ATOM 1757 C CA . MET A 1 213 ? 22.203 22.738 -30.189 1.00 87.88 213 MET A CA 1
ATOM 1758 C C . MET A 1 213 ? 21.352 23.888 -29.683 1.00 87.88 213 MET A C 1
ATOM 1760 O O . MET A 1 213 ? 21.717 24.580 -28.734 1.00 87.88 213 MET A O 1
ATOM 1764 N N . GLU A 1 214 ? 20.193 24.037 -30.305 1.00 86.69 214 GLU A N 1
ATOM 1765 C CA . GLU A 1 214 ? 19.129 24.943 -29.914 1.00 86.69 214 GLU A CA 1
ATOM 1766 C C . GLU A 1 214 ? 17.950 24.106 -29.430 1.00 86.69 214 GLU A C 1
ATOM 1768 O O . GLU A 1 214 ? 17.373 23.320 -30.186 1.00 86.69 214 GLU A O 1
ATOM 1773 N N . LEU A 1 215 ? 17.627 24.269 -28.151 1.00 80.62 215 LEU A N 1
ATOM 1774 C CA . LEU A 1 215 ? 16.527 23.601 -27.476 1.00 80.62 215 LEU A CA 1
ATOM 1775 C C . LEU A 1 215 ? 15.407 24.628 -27.272 1.00 80.62 215 LEU A C 1
ATOM 1777 O O . LEU A 1 215 ? 15.540 25.516 -26.430 1.00 80.62 215 LEU A O 1
ATOM 1781 N N . GLU A 1 216 ? 14.330 24.562 -28.063 1.00 70.50 216 GLU A N 1
ATOM 1782 C CA . GLU A 1 216 ? 13.181 25.465 -27.878 1.00 70.50 216 GLU A CA 1
ATOM 1783 C C . GLU A 1 216 ? 12.254 24.970 -26.750 1.00 70.50 216 GLU A C 1
ATOM 1785 O O . GLU A 1 216 ? 12.038 25.694 -25.778 1.00 70.50 216 GLU A O 1
ATOM 1790 N N . ASN A 1 217 ? 11.744 23.732 -26.844 1.00 62.53 217 ASN A N 1
ATOM 1791 C CA . ASN A 1 217 ? 10.788 23.162 -25.875 1.00 62.53 217 ASN A CA 1
ATOM 1792 C C . ASN A 1 217 ? 11.250 21.855 -25.209 1.00 62.53 217 ASN A C 1
ATOM 1794 O O . ASN A 1 217 ? 10.705 21.467 -24.172 1.00 62.53 217 ASN A O 1
ATOM 1798 N N . GLU A 1 218 ? 12.231 21.162 -25.786 1.00 63.00 218 GLU A N 1
ATOM 1799 C CA . GLU A 1 218 ? 12.784 19.930 -25.222 1.00 63.00 218 GLU A CA 1
ATOM 1800 C C . GLU A 1 218 ? 13.825 20.256 -24.143 1.00 63.00 218 GLU A C 1
ATOM 1802 O O . GLU A 1 218 ? 14.619 21.186 -24.279 1.00 63.00 218 GLU A O 1
ATOM 1807 N N . LYS A 1 219 ? 13.819 19.491 -23.049 1.00 60.72 219 LYS A N 1
ATOM 1808 C CA . LYS A 1 219 ? 14.834 19.572 -21.992 1.00 60.72 219 LYS A CA 1
ATOM 1809 C C . LYS A 1 219 ? 15.635 18.279 -22.010 1.00 60.72 219 LYS A C 1
ATOM 1811 O O . LYS A 1 219 ? 15.039 17.224 -22.193 1.00 60.72 219 LYS A O 1
ATOM 1816 N N . ASN A 1 220 ? 16.939 18.372 -21.758 1.00 70.81 220 ASN A N 1
ATOM 1817 C CA . ASN A 1 220 ? 17.839 17.227 -21.592 1.00 70.81 220 ASN A CA 1
ATOM 1818 C C . ASN A 1 220 ? 17.976 16.371 -22.863 1.00 70.81 220 ASN A C 1
ATOM 1820 O O . ASN A 1 220 ? 17.437 15.271 -22.957 1.00 70.81 220 ASN A O 1
ATOM 1824 N N . VAL A 1 221 ? 18.730 16.878 -23.841 1.00 76.69 221 VAL A N 1
ATOM 1825 C CA . VAL A 1 221 ? 19.097 16.115 -25.042 1.00 76.69 221 VAL A CA 1
ATOM 1826 C C . VAL A 1 221 ? 20.484 15.517 -24.850 1.00 76.69 221 VAL A C 1
ATOM 1828 O O . VAL A 1 221 ? 21.477 16.236 -24.756 1.00 76.69 221 VAL A O 1
ATOM 1831 N N . GLU A 1 222 ? 20.578 14.196 -24.809 1.00 81.62 222 GLU A N 1
ATOM 1832 C CA . GLU A 1 222 ? 21.861 13.504 -24.840 1.00 81.62 222 GLU A CA 1
ATOM 1833 C C . GLU A 1 222 ? 22.379 13.427 -26.271 1.00 81.62 222 GLU A C 1
ATOM 1835 O O . GLU A 1 222 ? 21.634 13.116 -27.199 1.00 81.62 222 GLU A O 1
ATOM 1840 N N . ALA A 1 223 ? 23.675 13.632 -26.460 1.00 80.88 223 ALA A N 1
ATOM 1841 C CA . ALA A 1 223 ? 24.317 13.407 -27.741 1.00 80.88 223 ALA A CA 1
ATOM 1842 C C . ALA A 1 223 ? 25.639 12.674 -27.581 1.00 80.88 223 ALA A C 1
ATOM 1844 O O . ALA A 1 223 ? 26.553 13.152 -26.912 1.00 80.88 223 ALA A O 1
ATOM 1845 N N . ASP A 1 224 ? 25.745 11.540 -28.263 1.00 79.19 224 ASP A N 1
ATOM 1846 C CA . ASP A 1 224 ? 26.999 10.832 -28.517 1.00 79.19 224 ASP A CA 1
ATOM 1847 C C . ASP A 1 224 ? 27.365 11.071 -29.981 1.00 79.19 224 ASP A C 1
ATOM 1849 O O . ASP A 1 224 ? 26.570 10.776 -30.872 1.00 79.19 224 ASP A O 1
ATOM 1853 N N . TYR A 1 225 ? 28.514 11.683 -30.249 1.00 80.62 225 TYR A N 1
ATOM 1854 C CA . TYR A 1 225 ? 28.867 12.102 -31.600 1.00 80.62 225 TYR A CA 1
ATOM 1855 C C . TYR A 1 225 ? 30.371 12.101 -31.848 1.00 80.62 225 TYR A C 1
ATOM 1857 O O . TYR A 1 225 ? 31.211 12.157 -30.946 1.00 80.62 225 TYR A O 1
ATOM 1865 N N . LYS A 1 226 ? 30.724 12.059 -33.128 1.00 82.12 226 LYS A N 1
ATOM 1866 C CA . LYS A 1 226 ? 32.093 12.015 -33.616 1.00 82.12 226 LYS A CA 1
ATOM 1867 C C . LYS A 1 226 ? 32.300 13.035 -34.722 1.00 82.12 226 LYS A C 1
ATOM 1869 O O . LYS A 1 226 ? 31.654 12.954 -35.761 1.00 82.12 226 LYS A O 1
ATOM 1874 N N . TYR A 1 227 ? 33.264 13.932 -34.536 1.00 83.44 227 TYR A N 1
ATOM 1875 C CA . TYR A 1 227 ? 33.781 14.786 -35.602 1.00 83.44 227 TYR A CA 1
ATOM 1876 C C . TYR A 1 227 ? 34.827 14.050 -36.432 1.00 83.44 227 TYR A C 1
ATOM 1878 O O . TYR A 1 227 ? 35.591 13.231 -35.913 1.00 83.44 227 TYR A O 1
ATOM 1886 N N . SER A 1 228 ? 34.928 14.412 -37.705 1.00 83.62 228 SER A N 1
ATOM 1887 C CA . SER A 1 228 ? 36.015 14.002 -38.583 1.00 83.62 228 SER A CA 1
ATOM 1888 C C . SER A 1 228 ? 36.330 15.065 -39.634 1.00 83.62 228 SER A C 1
ATOM 1890 O O . SER A 1 228 ? 35.432 15.700 -40.184 1.00 83.62 228 SER A O 1
ATOM 1892 N N . ILE A 1 229 ? 37.625 15.262 -39.890 1.00 84.44 229 ILE A N 1
ATOM 1893 C CA . ILE A 1 229 ? 38.162 16.095 -40.972 1.00 84.44 229 ILE A CA 1
ATOM 1894 C C . ILE A 1 229 ? 39.374 15.361 -41.532 1.00 84.44 229 ILE A C 1
ATOM 1896 O O . ILE A 1 229 ? 40.367 15.189 -40.823 1.00 84.44 229 ILE A O 1
ATOM 1900 N N . ALA A 1 230 ? 39.317 14.945 -42.796 1.00 78.75 230 ALA A N 1
ATOM 1901 C CA . ALA A 1 230 ? 40.362 14.119 -43.401 1.00 78.75 230 ALA A CA 1
ATOM 1902 C C . ALA A 1 230 ? 40.744 12.928 -42.486 1.00 78.75 230 ALA A C 1
ATOM 1904 O O . ALA A 1 230 ? 39.900 12.081 -42.204 1.00 78.75 230 ALA A O 1
ATOM 1905 N N . ASN A 1 231 ? 41.985 12.880 -41.986 1.00 70.75 231 ASN A N 1
ATOM 1906 C CA . ASN A 1 231 ? 42.480 11.808 -41.111 1.00 70.75 231 ASN A CA 1
ATOM 1907 C C . ASN A 1 231 ? 42.291 12.079 -39.607 1.00 70.75 231 ASN A C 1
ATOM 1909 O O . ASN A 1 231 ? 42.619 11.227 -38.783 1.00 70.75 231 ASN A O 1
ATOM 1913 N N . TRP A 1 232 ? 41.809 13.261 -39.229 1.00 75.06 232 TRP A N 1
ATOM 1914 C CA . TRP A 1 232 ? 41.557 13.612 -37.836 1.00 75.06 232 TRP A CA 1
ATOM 1915 C C . TRP A 1 232 ? 40.129 13.232 -37.441 1.00 75.06 232 TRP A C 1
ATOM 1917 O O . TRP A 1 232 ? 39.193 13.426 -38.218 1.00 75.06 232 TRP A O 1
ATOM 1927 N N . SER A 1 233 ? 39.943 12.719 -36.221 1.00 75.75 233 SER A N 1
ATOM 1928 C CA . SER A 1 233 ? 38.613 12.482 -35.656 1.00 75.75 233 SER A CA 1
ATOM 1929 C C . SER A 1 233 ? 38.593 12.636 -34.139 1.00 75.75 233 SER A C 1
ATOM 1931 O O . SER A 1 233 ? 39.611 12.433 -33.478 1.00 75.75 233 SER A O 1
ATOM 1933 N N . HIS A 1 234 ? 37.429 12.970 -33.588 1.00 71.56 234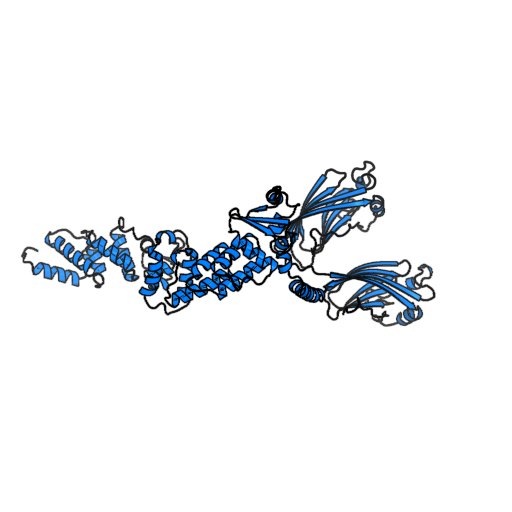 HIS A N 1
ATOM 1934 C CA . HIS A 1 234 ? 37.233 13.142 -32.150 1.00 71.56 234 HIS A CA 1
ATOM 1935 C C . HIS A 1 234 ? 35.830 12.685 -31.750 1.00 71.56 234 HIS A C 1
ATOM 1937 O O . HIS A 1 234 ? 34.858 13.160 -32.331 1.00 71.56 234 HIS A O 1
ATOM 1943 N N . LYS A 1 235 ? 35.731 11.774 -30.774 1.00 71.00 235 LYS A N 1
ATOM 1944 C CA . LYS A 1 235 ? 34.462 11.315 -30.190 1.00 71.00 235 LYS A CA 1
ATOM 1945 C C . LYS A 1 235 ? 34.172 12.071 -28.900 1.00 71.00 235 LYS A C 1
ATOM 1947 O O . LYS A 1 235 ? 35.089 12.281 -28.111 1.00 71.00 235 LYS A O 1
ATOM 1952 N N . SER A 1 236 ? 32.914 12.424 -28.685 1.00 70.38 236 SER A N 1
ATOM 1953 C CA . SER A 1 236 ? 32.455 13.142 -27.503 1.00 70.38 236 SER A CA 1
ATOM 1954 C C . SER A 1 236 ? 31.047 12.697 -27.116 1.00 70.38 236 SER A C 1
ATOM 1956 O O . SER A 1 236 ? 30.268 12.268 -27.963 1.00 70.38 236 SER A O 1
ATOM 1958 N N . TYR A 1 237 ? 30.732 12.831 -25.832 1.00 71.06 237 TYR A N 1
ATOM 1959 C CA . TYR A 1 237 ? 29.393 12.660 -25.283 1.00 71.06 237 TYR A CA 1
ATOM 1960 C C . TYR A 1 237 ? 29.029 13.907 -24.486 1.00 71.06 237 TYR A C 1
ATOM 1962 O O . TYR A 1 237 ? 29.861 14.416 -23.726 1.00 71.06 237 TYR A O 1
ATOM 1970 N N . HIS A 1 238 ? 27.798 14.389 -24.631 1.00 70.81 238 HIS A N 1
ATOM 1971 C CA . HIS A 1 238 ? 27.310 15.476 -23.800 1.00 70.81 238 HIS A CA 1
ATOM 1972 C C . HIS A 1 238 ? 25.800 15.449 -23.565 1.00 70.81 238 HIS A C 1
ATOM 1974 O O . HIS A 1 238 ? 25.040 15.052 -24.443 1.00 70.81 238 HIS A O 1
ATOM 1980 N N . LEU A 1 239 ? 25.389 15.937 -22.393 1.00 74.44 239 LEU A N 1
ATOM 1981 C CA . LEU A 1 239 ? 24.000 16.187 -22.026 1.00 74.44 239 LEU A CA 1
ATOM 1982 C C . LEU A 1 239 ? 23.696 17.683 -22.169 1.00 74.44 239 LEU A C 1
ATOM 1984 O O . LEU A 1 239 ? 24.198 18.502 -21.405 1.00 74.44 239 LEU A O 1
ATOM 1988 N N . PHE A 1 240 ? 22.878 18.040 -23.151 1.00 75.06 240 PHE A N 1
ATOM 1989 C CA . PHE A 1 240 ? 22.444 19.410 -23.388 1.00 75.06 240 PHE A CA 1
ATOM 1990 C C . PHE A 1 240 ? 21.202 19.701 -22.542 1.00 75.06 240 PHE A C 1
ATOM 1992 O O . PHE A 1 240 ? 20.088 19.303 -22.877 1.00 75.06 240 PHE A O 1
ATOM 1999 N N . GLU A 1 241 ? 21.401 20.403 -21.429 1.00 73.62 241 GLU A N 1
ATOM 2000 C CA . GLU A 1 241 ? 20.312 20.861 -20.550 1.00 73.62 241 GLU A CA 1
ATOM 2001 C C . GLU A 1 241 ? 19.696 22.191 -21.027 1.00 73.62 241 GLU A C 1
ATOM 2003 O O . GLU A 1 241 ? 18.590 22.559 -20.634 1.00 73.62 241 GLU A O 1
ATOM 2008 N N . GLN A 1 242 ? 20.416 22.916 -21.885 1.00 78.56 242 GLN A N 1
ATOM 2009 C CA . GLN A 1 242 ? 20.018 24.187 -22.489 1.00 78.56 242 GLN A CA 1
ATOM 2010 C C . GLN A 1 242 ? 20.724 24.374 -23.837 1.00 78.56 242 GLN A C 1
ATOM 2012 O O . GLN A 1 242 ? 21.694 23.673 -24.134 1.00 78.56 242 GLN A O 1
ATOM 2017 N N . SER A 1 243 ? 20.281 25.360 -24.622 1.00 83.75 243 SER A N 1
ATOM 2018 C CA . SER A 1 243 ? 20.937 25.728 -25.879 1.00 83.75 243 SER A CA 1
ATOM 2019 C C . SER A 1 243 ? 22.394 26.120 -25.640 1.00 83.75 243 SER A C 1
ATOM 2021 O O . SER A 1 243 ? 22.686 27.149 -25.024 1.00 83.75 243 SER A O 1
ATOM 2023 N N . CYS A 1 244 ? 23.326 25.293 -26.103 1.00 82.81 244 CYS A N 1
ATOM 2024 C CA . CYS A 1 244 ? 24.752 25.534 -25.950 1.00 82.81 244 CYS A CA 1
ATOM 2025 C C . CYS A 1 244 ? 25.551 24.884 -27.084 1.00 82.81 244 CYS A C 1
ATOM 2027 O O . CYS A 1 244 ? 25.064 24.032 -27.826 1.00 82.81 244 CYS A O 1
ATOM 2029 N N . GLY A 1 245 ? 26.791 25.345 -27.257 1.00 83.56 245 GLY A N 1
ATOM 2030 C CA . GLY A 1 245 ? 27.738 24.777 -28.209 1.00 83.56 245 GLY A CA 1
ATOM 2031 C C . GLY A 1 245 ? 28.883 24.103 -27.485 1.00 83.56 245 GLY A C 1
ATOM 2032 O O . GLY A 1 245 ? 29.468 24.693 -26.575 1.00 83.56 245 GLY A O 1
ATOM 2033 N N . ILE A 1 246 ? 29.250 22.902 -27.931 1.00 79.50 246 ILE A N 1
ATOM 2034 C CA . ILE A 1 246 ? 30.388 22.167 -27.375 1.00 79.50 246 ILE A CA 1
ATOM 2035 C C . ILE A 1 246 ? 31.340 21.801 -28.473 1.00 79.50 246 ILE A C 1
ATOM 2037 O O . ILE A 1 246 ? 30.961 21.211 -29.484 1.00 79.50 246 ILE A O 1
ATOM 2041 N N . GLY A 1 247 ? 32.591 22.176 -28.257 1.00 81.62 247 GLY A N 1
ATOM 2042 C CA . GLY A 1 247 ? 33.580 22.128 -29.299 1.00 81.62 247 GLY A CA 1
ATOM 2043 C C . GLY A 1 247 ? 34.930 21.661 -28.838 1.00 81.62 247 GLY A C 1
ATOM 2044 O O . GLY A 1 247 ? 35.263 21.635 -27.655 1.00 81.62 247 GLY A O 1
ATOM 2045 N N . THR A 1 248 ? 35.702 21.284 -29.838 1.00 81.25 248 THR A N 1
ATOM 2046 C CA . THR A 1 248 ? 37.047 20.760 -29.703 1.00 81.25 248 THR A CA 1
ATOM 2047 C C . THR A 1 248 ? 37.945 21.413 -30.745 1.00 81.25 248 THR A C 1
ATOM 2049 O O . THR A 1 248 ? 37.480 21.938 -31.761 1.00 81.25 248 THR A O 1
ATOM 2052 N N . SER A 1 249 ? 39.242 21.395 -30.474 1.00 83.19 249 SER A N 1
ATOM 2053 C CA . SER A 1 249 ? 40.264 21.907 -31.380 1.00 83.19 249 SER A CA 1
ATOM 2054 C C . SER A 1 249 ? 40.696 20.794 -32.326 1.00 83.19 249 SER A C 1
ATOM 2056 O O . SER A 1 249 ? 41.069 19.715 -31.863 1.00 83.19 249 SER A O 1
ATOM 2058 N N . CYS A 1 250 ? 40.655 21.030 -33.640 1.00 76.44 250 CYS A N 1
ATOM 2059 C CA . CYS A 1 250 ? 41.167 20.041 -34.593 1.00 76.44 250 CYS A CA 1
ATOM 2060 C C . CYS A 1 250 ? 42.672 20.197 -34.836 1.00 76.44 250 CYS A C 1
ATOM 2062 O O . CYS A 1 250 ? 43.396 19.205 -34.889 1.00 76.44 250 CYS A O 1
ATOM 2064 N N . CYS A 1 251 ? 43.140 21.436 -34.979 1.00 77.69 251 CYS A N 1
ATOM 2065 C CA . CYS A 1 251 ? 44.539 21.794 -35.196 1.00 77.69 251 CYS A CA 1
ATOM 2066 C C . CYS A 1 251 ? 44.733 23.308 -35.019 1.00 77.69 251 CYS A C 1
ATOM 2068 O O . CYS A 1 251 ? 43.770 24.071 -34.882 1.00 77.69 251 CYS A O 1
ATOM 2070 N N . ILE A 1 252 ? 45.980 23.775 -35.067 1.00 84.12 252 ILE A N 1
ATOM 2071 C CA . ILE A 1 252 ? 46.255 25.209 -35.237 1.00 84.12 252 ILE A CA 1
ATOM 2072 C C . ILE A 1 252 ? 46.037 25.631 -36.696 1.00 84.12 252 ILE A C 1
ATOM 2074 O O . ILE A 1 252 ? 46.260 24.858 -37.626 1.00 84.12 252 ILE A O 1
ATOM 2078 N N . PHE A 1 253 ? 45.653 26.888 -36.932 1.00 82.50 253 PHE A N 1
ATOM 2079 C CA . PHE A 1 253 ? 45.265 27.349 -38.275 1.00 82.50 253 PHE A CA 1
ATOM 2080 C C . PHE A 1 253 ? 46.353 27.141 -39.345 1.00 82.50 253 PHE A C 1
ATOM 2082 O O . PHE A 1 253 ? 46.055 26.849 -40.500 1.00 82.50 253 PHE A O 1
ATOM 2089 N N . ASN A 1 254 ? 47.632 27.251 -38.979 1.00 80.69 254 ASN A N 1
ATOM 2090 C CA . ASN A 1 254 ? 48.732 27.017 -39.919 1.00 80.69 254 ASN A CA 1
ATOM 2091 C C . ASN A 1 254 ? 48.889 25.532 -40.298 1.00 80.69 254 ASN A C 1
ATOM 2093 O O . ASN A 1 254 ? 49.300 25.232 -41.417 1.00 80.69 254 ASN A O 1
ATOM 2097 N N . GLU A 1 255 ? 48.541 24.603 -39.404 1.00 82.62 255 GLU A N 1
ATOM 2098 C CA . GLU A 1 255 ? 48.543 23.163 -39.692 1.00 82.62 255 GLU A CA 1
ATOM 2099 C C . GLU A 1 255 ? 47.390 22.763 -40.607 1.00 82.62 255 GLU A C 1
ATOM 2101 O O . GLU A 1 255 ? 47.566 21.875 -41.441 1.00 82.62 255 GLU A O 1
ATOM 2106 N N . LEU A 1 256 ? 46.251 23.453 -40.504 1.00 82.25 256 LEU A N 1
ATOM 2107 C CA . LEU A 1 256 ? 45.120 23.297 -41.419 1.00 82.25 256 LEU A CA 1
ATOM 2108 C C . LEU A 1 256 ? 45.526 23.588 -42.871 1.00 82.25 256 LEU A C 1
ATOM 2110 O O . LEU A 1 256 ? 45.125 22.882 -43.792 1.00 82.25 256 LEU A O 1
ATOM 2114 N N . LEU A 1 257 ? 46.343 24.629 -43.068 1.00 81.25 257 LEU A N 1
ATOM 2115 C CA . LEU A 1 257 ? 46.841 25.048 -44.380 1.00 81.25 257 LEU A CA 1
ATOM 2116 C C . LEU A 1 257 ? 47.985 24.179 -44.908 1.00 81.25 257 LEU A C 1
ATOM 2118 O O . LEU A 1 257 ? 48.345 24.307 -46.078 1.00 81.25 257 LEU A O 1
ATOM 2122 N N . ASN A 1 258 ? 48.589 23.341 -44.065 1.00 81.38 258 ASN A N 1
ATOM 2123 C CA . ASN A 1 258 ? 49.754 22.560 -44.447 1.00 81.38 258 ASN A CA 1
ATOM 2124 C C . ASN A 1 258 ? 49.343 21.432 -45.413 1.00 81.38 258 ASN A C 1
ATOM 2126 O O . ASN A 1 258 ? 48.633 20.509 -44.999 1.00 81.38 258 ASN A O 1
ATOM 2130 N N . PRO A 1 259 ? 49.835 21.427 -46.670 1.00 78.56 259 PRO A N 1
ATOM 2131 C CA . PRO A 1 259 ? 49.454 20.420 -47.662 1.00 78.56 259 PRO A CA 1
ATOM 2132 C C . PRO A 1 259 ? 49.750 18.979 -47.222 1.00 78.56 259 PRO A C 1
ATOM 2134 O O . PRO A 1 259 ? 49.059 18.051 -47.640 1.00 78.56 259 PRO A O 1
ATOM 2137 N N . LYS A 1 260 ? 50.744 18.773 -46.343 1.00 78.44 260 LYS A N 1
ATOM 2138 C CA . LYS A 1 260 ? 51.108 17.443 -45.823 1.00 78.44 260 LYS A CA 1
ATOM 2139 C C . LYS A 1 260 ? 50.006 16.808 -44.973 1.00 78.44 260 LYS A C 1
ATOM 2141 O O . LYS A 1 260 ? 49.904 15.585 -44.940 1.00 78.44 260 LYS A O 1
ATOM 2146 N N . ASN A 1 261 ? 49.179 17.627 -44.326 1.00 76.25 261 ASN A N 1
ATOM 2147 C CA . ASN A 1 261 ? 48.137 17.166 -43.410 1.00 76.25 261 ASN A CA 1
ATOM 2148 C C . ASN A 1 261 ? 46.830 16.799 -44.127 1.00 76.25 261 ASN A C 1
ATOM 2150 O O . ASN A 1 261 ? 45.947 16.206 -43.515 1.00 76.25 261 ASN A O 1
ATOM 2154 N N . LYS A 1 262 ? 46.712 17.122 -45.427 1.00 82.56 262 LYS A N 1
ATOM 2155 C CA . LYS A 1 262 ? 45.584 16.748 -46.299 1.00 82.56 262 LYS A CA 1
ATOM 2156 C C . LYS A 1 262 ? 44.197 17.178 -45.787 1.00 82.56 262 LYS A C 1
ATOM 2158 O O . LYS A 1 262 ? 43.194 16.606 -46.194 1.00 82.56 262 LYS A O 1
ATOM 2163 N N . PHE A 1 263 ? 44.128 18.200 -44.930 1.00 81.81 263 PHE A N 1
ATOM 2164 C CA . PHE A 1 263 ? 42.861 18.770 -44.453 1.00 81.81 263 PHE A CA 1
ATOM 2165 C C . PHE A 1 263 ? 42.069 19.487 -45.554 1.00 81.81 263 PHE A C 1
ATOM 2167 O O . PHE A 1 263 ? 40.850 19.609 -45.450 1.00 81.81 263 PHE A O 1
ATOM 2174 N N . ILE A 1 264 ? 42.764 19.973 -46.587 1.00 84.44 264 ILE A N 1
ATOM 2175 C CA . ILE A 1 264 ? 42.182 20.716 -47.703 1.00 84.44 264 ILE A CA 1
ATOM 2176 C C . ILE A 1 264 ? 42.228 19.846 -48.955 1.00 84.44 264 ILE A C 1
ATOM 2178 O O . ILE A 1 264 ? 43.305 19.427 -49.382 1.00 84.44 264 ILE A O 1
ATOM 2182 N N . VAL A 1 265 ? 41.065 19.636 -49.563 1.00 83.69 265 VAL A N 1
ATOM 2183 C CA . VAL A 1 265 ? 40.893 18.950 -50.849 1.00 83.69 265 VAL A CA 1
ATOM 2184 C C . VAL A 1 265 ? 40.158 19.915 -51.776 1.00 83.69 265 VAL A C 1
ATOM 2186 O O . VAL A 1 265 ? 39.149 20.497 -51.384 1.00 83.69 265 VAL A O 1
ATOM 2189 N N . ASP A 1 266 ? 40.713 20.175 -52.961 1.00 84.81 266 ASP A N 1
ATOM 2190 C CA . ASP A 1 266 ? 40.160 21.109 -53.958 1.00 84.81 266 ASP A CA 1
ATOM 2191 C C . ASP A 1 266 ? 39.802 22.498 -53.397 1.00 84.81 266 ASP A C 1
ATOM 2193 O O . ASP A 1 266 ? 38.762 23.088 -53.698 1.00 84.81 266 ASP A O 1
ATOM 2197 N N . GLY A 1 267 ? 40.670 23.027 -52.527 1.00 85.88 267 GLY A N 1
ATOM 2198 C CA . GLY A 1 267 ? 40.485 24.343 -51.909 1.00 85.88 267 GLY A CA 1
ATOM 2199 C C . GLY A 1 267 ? 39.342 24.406 -50.891 1.00 85.88 267 GLY A C 1
ATOM 2200 O O . GLY A 1 267 ? 38.902 25.503 -50.538 1.00 85.88 267 GLY A O 1
ATOM 2201 N N . LYS A 1 268 ? 38.854 23.259 -50.410 1.00 89.50 268 LYS A N 1
ATOM 2202 C CA . LYS A 1 268 ? 37.763 23.159 -49.439 1.00 89.50 268 LYS A CA 1
ATOM 2203 C C . LYS A 1 268 ? 38.138 22.264 -48.262 1.00 89.50 268 LYS A C 1
ATOM 2205 O O . LYS A 1 268 ? 38.991 21.388 -48.376 1.00 89.50 268 LYS A O 1
ATOM 2210 N N . ILE A 1 269 ? 37.483 22.500 -47.133 1.00 89.69 269 ILE A N 1
ATOM 2211 C CA . ILE A 1 269 ? 37.559 21.666 -45.933 1.00 89.69 269 ILE A CA 1
ATOM 2212 C C . ILE A 1 269 ? 36.189 21.064 -45.703 1.00 89.69 269 ILE A C 1
ATOM 2214 O O . ILE A 1 269 ? 35.199 21.793 -45.717 1.00 89.69 269 ILE A O 1
ATOM 2218 N N . THR A 1 270 ? 36.145 19.759 -45.467 1.00 89.62 270 THR A N 1
ATOM 2219 C CA . THR A 1 270 ? 34.910 19.041 -45.167 1.00 89.62 270 THR A CA 1
ATOM 2220 C C . THR A 1 270 ? 34.945 18.553 -43.729 1.00 89.62 270 THR A C 1
ATOM 2222 O O . THR A 1 270 ? 35.813 17.764 -43.354 1.00 89.62 270 THR A O 1
ATOM 2225 N N . VAL A 1 271 ? 34.002 19.037 -42.927 1.00 90.75 271 VAL A N 1
ATOM 2226 C CA . VAL A 1 271 ? 33.771 18.594 -41.554 1.00 90.75 271 VAL A CA 1
ATOM 2227 C C . VAL A 1 271 ? 32.587 17.641 -41.569 1.00 90.75 271 VAL A C 1
ATOM 2229 O O . VAL A 1 271 ? 31.483 18.040 -41.934 1.00 90.75 271 VAL A O 1
ATOM 2232 N N . LYS A 1 272 ? 32.803 16.393 -41.159 1.00 88.50 272 LYS A N 1
ATOM 2233 C CA . LYS A 1 272 ? 31.733 15.410 -40.992 1.00 88.50 272 LYS A CA 1
ATOM 2234 C C . LYS A 1 272 ? 31.492 15.155 -39.510 1.00 88.50 272 LYS A C 1
ATOM 2236 O O . LYS A 1 272 ? 32.441 14.859 -38.782 1.00 88.50 272 LYS A O 1
ATOM 2241 N N . VAL A 1 273 ? 30.239 15.237 -39.076 1.00 87.69 273 VAL A N 1
ATOM 2242 C CA . VAL A 1 273 ? 29.795 14.807 -37.748 1.00 87.69 273 VAL A CA 1
ATOM 2243 C C . VAL A 1 273 ? 28.780 13.679 -37.892 1.00 87.69 273 VAL A C 1
ATOM 2245 O O . VAL A 1 273 ? 27.846 13.771 -38.681 1.00 87.69 273 VAL A O 1
ATOM 2248 N N . GLU A 1 274 ? 28.993 12.593 -37.161 1.00 87.38 274 GLU A N 1
ATOM 2249 C CA . GLU A 1 274 ? 28.080 11.450 -37.093 1.00 87.38 274 GLU A CA 1
ATOM 2250 C C . GLU A 1 274 ? 27.802 11.132 -35.628 1.00 87.38 274 GLU A C 1
ATOM 2252 O O . GLU A 1 274 ? 28.724 11.142 -34.811 1.00 87.38 274 GLU A O 1
ATOM 2257 N N . GLY A 1 275 ? 26.547 10.890 -35.273 1.00 82.12 275 GLY A N 1
ATOM 2258 C CA . GLY A 1 275 ? 26.179 10.701 -33.879 1.00 82.12 275 GLY A CA 1
ATOM 2259 C C . GLY A 1 275 ? 24.742 10.263 -33.680 1.00 82.12 275 GLY A C 1
ATOM 2260 O O . GLY A 1 275 ? 23.989 10.089 -34.634 1.00 82.12 275 GLY A O 1
ATOM 2261 N N . THR A 1 276 ? 24.383 10.093 -32.418 1.00 81.06 276 THR A N 1
ATOM 2262 C CA . THR A 1 276 ? 23.052 9.742 -31.938 1.00 81.06 276 THR A CA 1
ATOM 2263 C C . THR A 1 276 ? 22.594 10.796 -30.944 1.00 81.06 276 THR A C 1
ATOM 2265 O O . THR A 1 276 ? 23.303 11.057 -29.969 1.00 81.06 276 THR A O 1
ATOM 2268 N N . LEU A 1 277 ? 21.423 11.379 -31.181 1.00 81.12 277 LEU A N 1
ATOM 2269 C CA . LEU A 1 277 ? 20.711 12.231 -30.232 1.00 81.12 277 LEU A CA 1
ATOM 2270 C C . LEU A 1 277 ? 19.693 11.381 -29.478 1.00 81.12 277 LEU A C 1
ATOM 2272 O O . LEU A 1 277 ? 18.987 10.598 -30.108 1.00 81.12 277 LEU A O 1
ATOM 2276 N N . ARG A 1 278 ? 19.582 11.541 -28.160 1.00 79.94 278 ARG A N 1
ATOM 2277 C CA . ARG A 1 278 ? 18.509 10.948 -27.358 1.00 79.94 278 ARG A CA 1
ATOM 2278 C C . ARG A 1 278 ? 17.773 12.044 -26.613 1.00 79.94 278 ARG A C 1
ATOM 2280 O O . ARG A 1 278 ? 18.393 12.859 -25.943 1.00 79.94 278 ARG A O 1
ATOM 2287 N N . THR A 1 279 ? 16.456 12.050 -26.730 1.00 72.25 279 THR A N 1
ATOM 2288 C CA . THR A 1 279 ? 15.593 13.029 -26.061 1.00 72.25 279 THR A CA 1
ATOM 2289 C C . THR A 1 279 ? 14.365 12.346 -25.473 1.00 72.25 279 THR A C 1
ATOM 2291 O O . THR A 1 279 ? 13.918 11.306 -25.977 1.00 72.25 279 THR A O 1
ATOM 2294 N N . GLU A 1 280 ? 13.825 12.908 -24.395 1.00 68.44 280 GLU A N 1
ATOM 2295 C CA . GLU A 1 280 ? 12.624 12.402 -23.736 1.00 68.44 280 GLU A CA 1
ATOM 2296 C C . GLU A 1 280 ? 11.395 12.608 -24.636 1.00 68.44 280 GLU A C 1
ATOM 2298 O O . GLU A 1 280 ? 11.036 13.728 -24.999 1.00 68.44 280 GLU A O 1
ATOM 2303 N N . ASN A 1 281 ? 10.706 11.519 -24.994 1.00 57.53 281 ASN A N 1
ATOM 2304 C CA . ASN A 1 281 ? 9.519 11.610 -25.836 1.00 57.53 281 ASN A CA 1
ATOM 2305 C C . ASN A 1 281 ? 8.304 12.115 -25.041 1.00 57.53 281 ASN A C 1
ATOM 2307 O O . ASN A 1 281 ? 7.584 11.338 -24.410 1.00 57.53 281 ASN A O 1
ATOM 2311 N N . THR A 1 282 ? 8.038 13.418 -25.100 1.00 52.38 282 THR A N 1
ATOM 2312 C CA . THR A 1 282 ? 6.859 14.033 -24.463 1.00 52.38 282 THR A CA 1
ATOM 2313 C C . THR A 1 282 ? 5.544 13.727 -25.197 1.00 52.38 282 THR A C 1
ATOM 2315 O O . THR A 1 282 ? 4.471 13.799 -24.593 1.00 52.38 282 THR A O 1
ATOM 2318 N N . ASN A 1 283 ? 5.598 13.319 -26.472 1.00 50.41 283 ASN A N 1
ATOM 2319 C CA . ASN A 1 283 ? 4.417 12.993 -27.282 1.00 50.41 283 ASN A CA 1
ATOM 2320 C C . ASN A 1 283 ? 3.934 11.549 -27.107 1.00 50.41 283 ASN A C 1
ATOM 2322 O O . ASN A 1 283 ? 2.732 11.291 -27.205 1.00 50.41 283 ASN A O 1
ATOM 2326 N N . TYR A 1 284 ? 4.828 10.614 -26.777 1.00 45.16 284 TYR A N 1
ATOM 2327 C CA . TYR A 1 284 ? 4.469 9.207 -26.609 1.00 45.16 284 TYR A CA 1
ATOM 2328 C C . TYR A 1 284 ? 3.572 8.969 -25.397 1.00 45.16 284 TYR A C 1
ATOM 2330 O O . TYR A 1 284 ? 2.732 8.085 -25.447 1.00 45.16 284 TYR A O 1
ATOM 2338 N N . GLU A 1 285 ? 3.656 9.765 -24.325 1.00 46.12 285 GLU A N 1
ATOM 2339 C CA . GLU A 1 285 ? 2.683 9.658 -23.229 1.00 46.12 285 GLU A CA 1
ATOM 2340 C C . GLU A 1 285 ? 1.264 10.013 -23.682 1.00 46.12 285 GLU A C 1
ATOM 2342 O O . GLU A 1 285 ? 0.301 9.390 -23.235 1.00 46.12 285 GLU A O 1
ATOM 2347 N N . ASN A 1 286 ? 1.124 11.006 -24.560 1.00 49.47 286 ASN A N 1
ATOM 2348 C CA . ASN A 1 286 ? -0.171 11.423 -25.083 1.00 49.47 286 ASN A CA 1
ATOM 2349 C C . ASN A 1 286 ? -0.684 10.425 -26.122 1.00 49.47 286 ASN A C 1
ATOM 2351 O O . ASN A 1 286 ? -1.852 10.045 -26.061 1.00 49.47 286 ASN A O 1
ATOM 2355 N N . GLU A 1 287 ? 0.180 9.925 -27.007 1.00 49.91 287 GLU A N 1
ATOM 2356 C CA . GLU A 1 287 ? -0.170 8.861 -27.950 1.00 49.91 287 GLU A CA 1
ATOM 2357 C C . GLU A 1 287 ? -0.427 7.522 -27.262 1.00 49.91 287 GLU A C 1
ATOM 2359 O O . GLU A 1 287 ? -1.375 6.851 -27.640 1.00 49.91 287 GLU A O 1
ATOM 2364 N N . LEU A 1 288 ? 0.313 7.139 -26.220 1.00 45.84 288 LEU A N 1
ATOM 2365 C CA . LEU A 1 288 ? 0.025 5.959 -25.403 1.00 45.84 288 LEU A CA 1
ATOM 2366 C C . LEU A 1 288 ? -1.248 6.148 -24.602 1.00 45.84 288 LEU A C 1
ATOM 2368 O O . LEU A 1 288 ? -2.035 5.222 -24.562 1.00 45.84 288 LEU A O 1
ATOM 2372 N N . LYS A 1 289 ? -1.512 7.304 -23.985 1.00 51.91 289 LYS A N 1
ATOM 2373 C CA . LYS A 1 289 ? -2.811 7.548 -23.331 1.00 51.91 289 LYS A CA 1
ATOM 2374 C C . LYS A 1 289 ? -3.943 7.482 -24.353 1.00 51.91 289 LYS A C 1
ATOM 2376 O O . LYS A 1 289 ? -5.004 6.935 -24.057 1.00 51.91 289 LYS A O 1
ATOM 2381 N N . LEU A 1 290 ? -3.720 7.964 -25.575 1.00 51.03 290 LEU A N 1
ATOM 2382 C CA . LEU A 1 290 ? -4.678 7.888 -26.676 1.00 51.03 290 LEU A CA 1
ATOM 2383 C C . LEU A 1 290 ? -4.830 6.458 -27.225 1.00 51.03 290 LEU A C 1
ATOM 2385 O O . LEU A 1 290 ? -5.939 6.041 -27.526 1.00 51.03 290 LEU A O 1
ATOM 2389 N N . LEU A 1 291 ? -3.754 5.683 -27.336 1.00 47.88 291 LEU A N 1
ATOM 2390 C CA . LEU A 1 291 ? -3.744 4.306 -27.834 1.00 47.88 291 LEU A CA 1
ATOM 2391 C C . LEU A 1 291 ? -4.212 3.322 -26.770 1.00 47.88 291 LEU A C 1
ATOM 2393 O O . LEU A 1 291 ? -4.944 2.408 -27.102 1.00 47.88 291 LEU A O 1
ATOM 2397 N N . GLN A 1 292 ? -3.865 3.526 -25.502 1.00 48.25 292 GLN A N 1
ATOM 2398 C CA . GLN A 1 292 ? -4.382 2.793 -24.350 1.00 48.25 292 GLN A CA 1
ATOM 2399 C C . GLN A 1 292 ? -5.854 3.112 -24.147 1.00 48.25 292 GLN A C 1
ATOM 2401 O O . GLN A 1 292 ? -6.618 2.182 -23.953 1.00 48.25 292 GLN A O 1
ATOM 2406 N N . SER A 1 293 ? -6.296 4.371 -24.250 1.00 51.03 293 SER A N 1
ATOM 2407 C CA . SER A 1 293 ? -7.736 4.673 -24.239 1.00 51.03 293 SER A CA 1
ATOM 2408 C C . SER A 1 293 ? -8.440 4.074 -25.458 1.00 51.03 293 SER A C 1
ATOM 2410 O O . SER A 1 293 ? -9.483 3.451 -25.294 1.00 51.03 293 SER A O 1
ATOM 2412 N N . LYS A 1 294 ? -7.852 4.134 -26.661 1.00 47.50 294 LYS A N 1
ATOM 2413 C CA . LYS A 1 294 ? -8.387 3.457 -27.856 1.00 47.50 294 LYS A CA 1
ATOM 2414 C C . LYS A 1 294 ? -8.409 1.929 -27.715 1.00 47.50 294 LYS A C 1
ATOM 2416 O O . LYS A 1 294 ? -9.406 1.330 -28.081 1.00 47.50 294 LYS A O 1
ATOM 2421 N N . TRP A 1 295 ? -7.382 1.278 -27.169 1.00 45.62 295 TRP A N 1
ATOM 2422 C CA . TRP A 1 295 ? -7.333 -0.174 -26.926 1.00 45.62 295 TRP A CA 1
ATOM 2423 C C . TRP A 1 295 ? -8.294 -0.598 -25.816 1.00 45.62 295 TRP A C 1
ATOM 2425 O O . TRP A 1 295 ? -9.057 -1.540 -26.010 1.00 45.62 295 TRP A O 1
ATOM 2435 N N . LYS A 1 296 ? -8.307 0.123 -24.688 1.00 50.81 296 LYS A N 1
ATOM 2436 C CA . LYS A 1 296 ? -9.230 -0.086 -23.559 1.00 50.81 296 LYS A CA 1
ATOM 2437 C C . LYS A 1 296 ? -10.691 0.089 -24.008 1.00 50.81 296 LYS A C 1
ATOM 2439 O O . LYS A 1 296 ? -11.557 -0.577 -23.458 1.00 50.81 296 LYS A O 1
ATOM 2444 N N . ASN A 1 297 ? -10.939 0.890 -25.053 1.00 51.47 297 ASN A N 1
ATOM 2445 C CA . ASN A 1 297 ? -12.257 1.064 -25.672 1.00 51.47 297 ASN A CA 1
ATOM 2446 C C . ASN A 1 297 ? -12.554 0.109 -26.853 1.00 51.47 297 ASN A C 1
ATOM 2448 O O . ASN A 1 297 ? -13.726 -0.104 -27.148 1.00 51.47 297 ASN A O 1
ATOM 2452 N N . ASN A 1 298 ? -11.547 -0.472 -27.525 1.00 46.38 298 ASN A N 1
ATOM 2453 C CA . ASN A 1 298 ? -11.733 -1.285 -28.744 1.00 46.38 298 ASN A CA 1
ATOM 2454 C C . ASN A 1 298 ? -11.565 -2.802 -28.548 1.00 46.38 298 ASN A C 1
ATOM 2456 O O . ASN A 1 298 ? -11.944 -3.563 -29.436 1.00 46.38 298 ASN A O 1
ATOM 2460 N N . VAL A 1 299 ? -11.021 -3.271 -27.420 1.00 53.97 299 VAL A N 1
ATOM 2461 C CA . VAL A 1 299 ? -11.004 -4.704 -27.084 1.00 53.97 299 VAL A CA 1
ATOM 2462 C C . VAL A 1 299 ? -12.145 -4.991 -26.116 1.00 53.97 299 VAL A C 1
ATOM 2464 O O . VAL A 1 299 ? -12.020 -4.805 -24.906 1.00 53.97 299 VAL A O 1
ATOM 2467 N N . ASN A 1 300 ? -13.273 -5.468 -26.644 1.00 59.84 300 ASN A N 1
ATOM 2468 C CA . ASN A 1 300 ? -14.357 -5.984 -25.817 1.00 59.84 300 ASN A CA 1
ATOM 2469 C C . ASN A 1 300 ? -13.951 -7.349 -25.243 1.00 59.84 300 ASN A C 1
ATOM 2471 O O . ASN A 1 300 ? -14.291 -8.404 -25.782 1.00 59.84 300 ASN A O 1
ATOM 2475 N N . PHE A 1 301 ? -13.212 -7.344 -24.131 1.00 66.94 301 PHE A N 1
ATOM 2476 C CA . PHE A 1 301 ? -12.905 -8.573 -23.398 1.00 66.94 301 PHE A CA 1
ATOM 2477 C C . PHE A 1 301 ? -14.193 -9.330 -22.994 1.00 66.94 301 PHE A C 1
ATOM 2479 O O . PHE A 1 301 ? -14.156 -10.545 -22.816 1.00 66.94 301 PHE A O 1
ATOM 2486 N N . GLY A 1 302 ? -15.359 -8.678 -22.953 1.00 68.50 302 GLY A N 1
ATOM 2487 C CA . GLY A 1 302 ? -16.649 -9.336 -22.750 1.00 68.50 302 GLY A CA 1
ATOM 2488 C C . GLY A 1 302 ? -16.994 -10.392 -23.805 1.00 68.50 302 GLY A C 1
ATOM 2489 O O . GLY A 1 302 ? -17.614 -11.403 -23.468 1.00 68.50 302 GLY A O 1
ATOM 2490 N N . ASP A 1 303 ? -16.541 -10.229 -25.050 1.00 71.69 303 ASP A N 1
ATOM 2491 C CA . ASP A 1 303 ? -16.685 -11.266 -26.080 1.00 71.69 303 ASP A CA 1
ATOM 2492 C C . ASP A 1 303 ? -15.671 -12.398 -25.868 1.00 71.69 303 ASP A C 1
ATOM 2494 O O . ASP A 1 303 ? -16.005 -13.573 -26.018 1.00 71.69 303 ASP A O 1
ATOM 2498 N N . LEU A 1 304 ? -14.465 -12.074 -25.383 1.00 77.62 304 LEU A N 1
ATOM 2499 C CA . LEU A 1 304 ? -13.465 -13.075 -25.004 1.00 77.62 304 LEU A CA 1
ATOM 2500 C C . LEU A 1 304 ? -13.957 -13.973 -23.859 1.00 77.62 304 LEU A C 1
ATOM 2502 O O . LEU A 1 304 ? -13.680 -15.169 -23.867 1.00 77.62 304 LEU A O 1
ATOM 2506 N N . TRP A 1 305 ? -14.744 -13.451 -22.912 1.00 81.50 305 TRP A N 1
ATOM 2507 C CA . TRP A 1 305 ? -15.366 -14.263 -21.856 1.00 81.50 305 TRP A CA 1
ATOM 2508 C C . TRP A 1 305 ? -16.229 -15.410 -22.409 1.00 81.50 305 TRP A C 1
ATOM 2510 O O . TRP A 1 305 ? -16.328 -16.470 -21.778 1.00 81.50 305 TRP A O 1
ATOM 2520 N N . LYS A 1 306 ? -16.837 -15.215 -23.585 1.00 76.69 306 LYS A N 1
ATOM 2521 C CA . LYS A 1 306 ? -17.699 -16.197 -24.257 1.00 76.69 306 LYS A CA 1
ATOM 2522 C C . LYS A 1 306 ? -16.929 -17.185 -25.146 1.00 76.69 306 LYS A C 1
ATOM 2524 O O . LYS A 1 306 ? -17.520 -18.183 -25.534 1.00 76.69 306 LYS A O 1
ATOM 2529 N N . ASN A 1 307 ? -15.648 -16.945 -25.431 1.00 72.56 307 ASN A N 1
ATOM 2530 C CA . ASN A 1 307 ? -14.833 -17.783 -26.317 1.00 72.56 307 ASN A CA 1
ATOM 2531 C C . ASN A 1 307 ? -14.235 -19.024 -25.619 1.00 72.56 307 ASN A C 1
ATOM 2533 O O . ASN A 1 307 ? -14.107 -19.079 -24.391 1.00 72.56 307 ASN A O 1
ATOM 2537 N N . ASP A 1 308 ? -13.817 -20.003 -26.432 1.00 68.62 308 ASP A N 1
ATOM 2538 C CA . ASP A 1 308 ? -13.403 -21.349 -25.998 1.00 68.62 308 ASP A CA 1
ATOM 2539 C C . ASP A 1 308 ? -11.913 -21.502 -25.627 1.00 68.62 308 ASP A C 1
ATOM 2541 O O . ASP A 1 308 ? -11.506 -22.547 -25.120 1.00 68.62 308 ASP A O 1
ATOM 2545 N N . PHE A 1 309 ? -11.079 -20.469 -25.792 1.00 81.94 309 PHE A N 1
ATOM 2546 C CA . PHE A 1 309 ? -9.620 -20.538 -25.569 1.00 81.94 309 PHE A CA 1
ATOM 2547 C C . PHE A 1 309 ? -9.185 -20.420 -24.098 1.00 81.94 309 PHE A C 1
ATOM 2549 O O . PHE A 1 309 ? -8.071 -19.990 -23.795 1.00 81.94 309 PHE A O 1
ATOM 2556 N N . LYS A 1 310 ? -10.060 -20.801 -23.165 1.00 87.25 310 LYS A N 1
ATOM 2557 C CA . LYS A 1 310 ? -9.802 -20.718 -21.725 1.00 87.25 310 LYS A CA 1
ATOM 2558 C C . LYS A 1 310 ? -8.776 -21.772 -21.318 1.00 87.25 310 LYS A C 1
ATOM 2560 O O . LYS A 1 310 ? -9.015 -22.972 -21.440 1.00 87.25 310 LYS A O 1
ATOM 2565 N N . ASP A 1 311 ? -7.634 -21.319 -20.821 1.00 86.12 311 ASP A N 1
ATOM 2566 C CA . ASP A 1 311 ? -6.447 -22.130 -20.557 1.00 86.12 311 ASP A CA 1
ATOM 2567 C C . ASP A 1 311 ? -6.109 -22.266 -19.059 1.00 86.12 311 ASP A C 1
ATOM 2569 O O . ASP A 1 311 ? -5.110 -22.908 -18.709 1.00 86.12 311 ASP A O 1
ATOM 2573 N N . CYS A 1 312 ? -6.949 -21.720 -18.173 1.00 87.62 312 CYS A N 1
ATOM 2574 C CA . CYS A 1 312 ? -6.944 -21.997 -16.736 1.00 87.62 312 CYS A CA 1
ATOM 2575 C C . CYS A 1 312 ? -8.361 -22.168 -16.164 1.00 87.62 312 CYS A C 1
ATOM 2577 O O . CYS A 1 312 ? -9.348 -21.689 -16.728 1.00 87.62 312 CYS A O 1
ATOM 2579 N N . THR A 1 313 ? -8.452 -22.838 -15.013 1.00 89.75 313 THR A N 1
ATOM 2580 C CA . THR A 1 313 ? -9.723 -23.098 -14.322 1.00 89.75 313 THR A CA 1
ATOM 2581 C C . THR A 1 313 ? -9.616 -22.702 -12.859 1.00 89.75 313 THR A C 1
ATOM 2583 O O . THR A 1 313 ? -8.792 -23.245 -12.136 1.00 89.75 313 THR A O 1
ATOM 2586 N N . PHE A 1 314 ? -10.453 -21.781 -12.396 1.00 91.12 314 PHE A N 1
ATOM 2587 C CA . PHE A 1 314 ? -10.611 -21.488 -10.976 1.00 91.12 314 PHE A CA 1
ATOM 2588 C C . PHE A 1 314 ? -11.491 -22.536 -10.311 1.00 91.12 314 PHE A C 1
ATOM 2590 O O . PHE A 1 314 ? -12.539 -22.882 -10.852 1.00 91.12 314 PHE A O 1
ATOM 2597 N N . VAL A 1 315 ? -11.089 -22.991 -9.128 1.00 89.56 315 VAL A N 1
ATOM 2598 C CA . VAL A 1 315 ? -11.828 -23.966 -8.325 1.00 89.56 315 VAL A CA 1
ATOM 2599 C C . VAL A 1 315 ? -12.082 -23.388 -6.943 1.00 89.56 315 VAL A C 1
ATOM 2601 O O . VAL A 1 315 ? -11.147 -22.960 -6.267 1.00 89.56 315 VAL A O 1
ATOM 2604 N N . SER A 1 316 ? -13.343 -23.379 -6.528 1.00 89.69 316 SER A N 1
ATOM 2605 C CA . SER A 1 316 ? -13.779 -22.951 -5.197 1.00 89.69 316 SER A CA 1
ATOM 2606 C C . SER A 1 316 ? -15.051 -23.708 -4.815 1.00 89.69 316 SER A C 1
ATOM 2608 O O . SER A 1 316 ? -15.937 -23.885 -5.653 1.00 89.69 316 SER A O 1
ATOM 2610 N N . ASP A 1 317 ? -15.125 -24.195 -3.574 1.00 85.69 317 ASP A N 1
ATOM 2611 C CA . ASP A 1 317 ? -16.257 -24.969 -3.039 1.00 85.69 317 ASP A CA 1
ATOM 2612 C C . ASP A 1 317 ? -16.680 -26.162 -3.925 1.00 85.69 317 ASP A C 1
ATOM 2614 O O . ASP A 1 317 ? -17.865 -26.443 -4.104 1.00 85.69 317 ASP A O 1
ATOM 2618 N N . GLY A 1 318 ? -15.708 -26.840 -4.549 1.00 82.19 318 GLY A N 1
ATOM 2619 C CA . GLY A 1 318 ? -15.956 -27.961 -5.468 1.00 82.19 318 GLY A CA 1
ATOM 2620 C C . GLY A 1 318 ? -16.601 -27.569 -6.805 1.00 82.19 318 GLY A C 1
ATOM 2621 O O . GLY A 1 318 ? -16.953 -28.443 -7.593 1.00 82.19 318 GLY A O 1
ATOM 2622 N N . LYS A 1 319 ? -16.756 -26.270 -7.077 1.00 90.50 319 LYS A N 1
ATOM 2623 C CA . LYS A 1 319 ? -17.245 -25.732 -8.349 1.00 90.50 319 LYS A CA 1
ATOM 2624 C C . LYS A 1 319 ? -16.100 -25.128 -9.150 1.00 90.50 319 LYS A C 1
ATOM 2626 O O . LYS A 1 319 ? -15.084 -24.718 -8.589 1.00 90.50 319 LYS A O 1
ATOM 2631 N N . GLU A 1 320 ? -16.292 -25.036 -10.464 1.00 91.69 320 GLU A N 1
ATOM 2632 C CA . GLU A 1 320 ? -15.246 -24.618 -11.397 1.00 91.69 320 GLU A CA 1
ATOM 2633 C C . GLU A 1 320 ? -15.705 -23.483 -12.320 1.00 91.69 320 GLU A C 1
ATOM 2635 O O . GLU A 1 320 ? -16.838 -23.482 -12.804 1.00 91.69 320 GLU A O 1
ATOM 2640 N N . ILE A 1 321 ? -14.811 -22.527 -12.595 1.00 91.06 321 ILE A N 1
ATOM 2641 C CA . ILE A 1 321 ? -14.999 -21.487 -13.616 1.00 91.06 321 ILE A CA 1
ATOM 2642 C C . ILE A 1 321 ? -13.733 -21.370 -14.463 1.00 91.06 321 ILE A C 1
ATOM 2644 O O . ILE A 1 321 ? -12.647 -21.098 -13.956 1.00 91.06 321 ILE A O 1
ATOM 2648 N N . LYS A 1 322 ? -13.879 -21.528 -15.779 1.00 90.94 322 LYS A N 1
ATOM 2649 C CA . LYS A 1 322 ? -12.778 -21.392 -16.741 1.00 90.94 322 LYS A CA 1
ATOM 2650 C C . LYS A 1 322 ? -12.474 -19.920 -17.059 1.00 90.94 322 LYS A C 1
ATOM 2652 O O . LYS A 1 322 ? -13.396 -19.113 -17.179 1.00 90.94 322 LYS A O 1
ATOM 2657 N N . ALA A 1 323 ? -11.201 -19.588 -17.261 1.00 91.38 323 ALA A N 1
ATOM 2658 C CA . ALA A 1 323 ? -10.714 -18.249 -17.598 1.00 91.38 323 ALA A CA 1
ATOM 2659 C C . ALA A 1 323 ? -9.449 -18.301 -18.486 1.00 91.38 323 ALA A C 1
ATOM 2661 O O . ALA A 1 323 ? -8.955 -19.378 -18.817 1.00 91.38 323 ALA A O 1
ATOM 2662 N N . HIS A 1 324 ? -8.942 -17.129 -18.882 1.00 89.38 324 HIS A N 1
ATOM 2663 C CA . HIS A 1 324 ? -7.727 -16.969 -19.684 1.00 89.38 324 HIS A CA 1
ATOM 2664 C C . HIS A 1 324 ? -6.569 -16.470 -18.815 1.00 89.38 324 HIS A C 1
ATOM 2666 O O . HIS A 1 324 ? -6.681 -15.416 -18.182 1.00 89.38 324 HIS A O 1
ATOM 2672 N N . LYS A 1 325 ? -5.435 -17.173 -18.822 1.00 86.75 325 LYS A N 1
ATOM 2673 C CA . LYS A 1 325 ? -4.239 -16.812 -18.048 1.00 86.75 325 LYS A CA 1
ATOM 2674 C C . LYS A 1 325 ? -3.762 -15.403 -18.351 1.00 86.75 325 LYS A C 1
ATOM 2676 O O . LYS A 1 325 ? -3.517 -14.644 -17.425 1.00 86.75 325 LYS A O 1
ATOM 2681 N N . CYS A 1 326 ? -3.660 -15.047 -19.631 1.00 84.56 326 CYS A N 1
ATOM 2682 C CA . CYS A 1 326 ? -3.157 -13.740 -20.057 1.00 84.56 326 CYS A CA 1
ATOM 2683 C C . CYS A 1 326 ? -3.985 -12.580 -19.485 1.00 84.56 326 CYS A C 1
ATOM 2685 O O . CYS A 1 326 ? -3.414 -11.597 -19.018 1.00 84.56 326 CYS A O 1
ATOM 2687 N N . VAL A 1 327 ? -5.314 -12.727 -19.448 1.00 86.88 327 VAL A N 1
ATOM 2688 C CA . VAL A 1 327 ? -6.225 -11.722 -18.889 1.00 86.88 327 VAL A CA 1
ATOM 2689 C C . VAL A 1 327 ? -6.003 -11.595 -17.386 1.00 86.88 327 VAL A C 1
ATOM 2691 O O . VAL A 1 327 ? -5.813 -10.498 -16.877 1.00 86.88 327 VAL A O 1
ATOM 2694 N N . ILE A 1 328 ? -5.966 -12.708 -16.658 1.00 89.12 328 ILE A N 1
ATOM 2695 C CA . ILE A 1 328 ? -5.836 -12.661 -15.198 1.00 89.12 328 ILE A CA 1
ATOM 2696 C C . ILE A 1 328 ? -4.450 -12.180 -14.756 1.00 89.12 328 ILE A C 1
ATOM 2698 O O . ILE A 1 328 ? -4.357 -11.365 -13.836 1.00 89.12 328 ILE A O 1
ATOM 2702 N N . SER A 1 329 ? -3.387 -12.612 -15.437 1.00 85.12 329 SER A N 1
ATOM 2703 C CA . SER A 1 329 ? -2.019 -12.147 -15.189 1.00 85.12 329 SER A CA 1
ATOM 2704 C C . SER A 1 329 ? -1.852 -10.646 -15.430 1.00 85.12 329 SER A C 1
ATOM 2706 O O . SER A 1 329 ? -1.049 -10.015 -14.751 1.00 85.12 329 SER A O 1
ATOM 2708 N N . HIS A 1 330 ? -2.611 -10.060 -16.364 1.00 83.94 330 HIS A N 1
ATOM 2709 C CA . HIS A 1 330 ? -2.595 -8.615 -16.601 1.00 83.94 330 HIS A CA 1
ATOM 2710 C C . HIS A 1 330 ? -3.140 -7.822 -15.402 1.00 83.94 330 HIS A C 1
ATOM 2712 O O . HIS A 1 330 ? -2.559 -6.811 -15.020 1.00 83.94 330 HIS A O 1
ATOM 2718 N N . TYR A 1 331 ? -4.231 -8.288 -14.784 1.00 85.56 331 TYR A N 1
ATOM 2719 C CA . TYR A 1 331 ? -4.887 -7.575 -13.680 1.00 85.56 331 TYR A CA 1
ATOM 2720 C C . TYR A 1 331 ? -4.306 -7.882 -12.296 1.00 85.56 331 TYR A C 1
ATOM 2722 O O . TYR A 1 331 ? -4.509 -7.104 -11.364 1.00 85.56 331 TYR A O 1
ATOM 2730 N N . SER A 1 332 ? -3.616 -9.010 -12.131 1.00 87.81 332 SER A N 1
ATOM 2731 C CA . SER A 1 332 ? -3.095 -9.457 -10.841 1.00 87.81 332 SER A CA 1
ATOM 2732 C C . SER A 1 332 ? -1.634 -9.894 -10.955 1.00 87.81 332 SER A C 1
ATOM 2734 O O . SER A 1 332 ? -1.345 -10.953 -11.523 1.00 87.81 332 SER A O 1
ATOM 2736 N N . PRO A 1 333 ? -0.702 -9.152 -10.330 1.00 84.31 333 PRO A N 1
ATOM 2737 C CA . PRO A 1 333 ? 0.691 -9.569 -10.208 1.00 84.31 333 PRO A CA 1
ATOM 2738 C C . PRO A 1 333 ? 0.845 -10.918 -9.495 1.00 84.31 333 PRO A C 1
ATOM 2740 O O . PRO A 1 333 ? 1.717 -11.707 -9.851 1.00 84.31 333 PRO A O 1
ATOM 2743 N N . VAL A 1 334 ? -0.029 -11.214 -8.525 1.00 83.75 334 VAL A N 1
ATOM 2744 C CA . VAL A 1 334 ? -0.032 -12.494 -7.799 1.00 83.75 334 VAL A CA 1
ATOM 2745 C C . VAL A 1 334 ? -0.353 -13.648 -8.744 1.00 83.75 334 VAL A C 1
ATOM 2747 O O . VAL A 1 334 ? 0.370 -14.643 -8.757 1.00 83.75 334 VAL A O 1
ATOM 2750 N N . PHE A 1 335 ? -1.393 -13.519 -9.574 1.00 84.88 335 PHE A N 1
ATOM 2751 C CA . PHE A 1 335 ? -1.699 -14.544 -10.571 1.00 84.88 335 PHE A CA 1
ATOM 2752 C C . PHE A 1 335 ? -0.643 -14.607 -11.678 1.00 84.88 335 PHE A C 1
ATOM 2754 O O . PHE A 1 335 ? -0.303 -15.704 -12.107 1.00 84.88 335 PHE A O 1
ATOM 2761 N N . SER A 1 336 ? -0.058 -13.478 -12.082 1.00 83.56 336 SER A N 1
ATOM 2762 C CA . SER A 1 336 ? 1.067 -13.460 -13.025 1.00 83.56 336 SER A CA 1
ATOM 2763 C C . SER A 1 336 ? 2.249 -14.289 -12.515 1.00 83.56 336 SER A C 1
ATOM 2765 O O . SER A 1 336 ? 2.721 -15.188 -13.210 1.00 83.56 336 SER A O 1
ATOM 2767 N N . ALA A 1 337 ? 2.665 -14.070 -11.263 1.00 78.31 337 ALA A N 1
ATOM 2768 C CA . ALA A 1 337 ? 3.721 -14.848 -10.621 1.00 78.31 337 ALA A CA 1
ATOM 2769 C C . ALA A 1 337 ? 3.339 -16.329 -10.453 1.00 78.31 337 ALA A C 1
ATOM 2771 O O . ALA A 1 337 ? 4.166 -17.208 -10.686 1.00 78.31 337 ALA A O 1
ATOM 2772 N N . MET A 1 338 ? 2.082 -16.613 -10.095 1.00 76.69 338 MET A N 1
ATOM 2773 C CA . MET A 1 338 ? 1.568 -17.978 -9.932 1.00 76.69 338 MET A CA 1
ATOM 2774 C C . MET A 1 338 ? 1.560 -18.774 -11.244 1.00 76.69 338 MET A C 1
ATOM 2776 O O . MET A 1 338 ? 1.795 -19.980 -11.240 1.00 76.69 338 MET A O 1
ATOM 2780 N N . LEU A 1 339 ? 1.289 -18.102 -12.364 1.00 76.62 339 LEU A N 1
ATOM 2781 C CA . LEU A 1 339 ? 1.153 -18.711 -13.687 1.00 76.62 339 LEU A CA 1
ATOM 2782 C C . LEU A 1 339 ? 2.467 -18.723 -14.487 1.00 76.62 339 LEU A C 1
ATOM 2784 O O . LEU A 1 339 ? 2.527 -19.368 -15.537 1.00 76.62 339 LEU A O 1
ATOM 2788 N N . ASN A 1 340 ? 3.512 -18.037 -14.011 1.00 71.38 340 ASN A N 1
ATOM 2789 C CA . ASN A 1 340 ? 4.809 -17.965 -14.677 1.00 71.38 340 ASN A CA 1
ATOM 2790 C C . ASN A 1 340 ? 5.637 -19.242 -14.447 1.00 71.38 340 ASN A C 1
ATOM 2792 O O . ASN A 1 340 ? 5.990 -19.581 -13.318 1.00 71.38 340 ASN A O 1
ATOM 2796 N N . GLN A 1 341 ? 6.006 -19.912 -15.542 1.00 61.22 341 GLN A N 1
ATOM 2797 C CA . GLN A 1 341 ? 6.774 -21.164 -15.540 1.00 61.22 341 GLN A CA 1
ATOM 2798 C C . GLN A 1 341 ? 8.166 -21.028 -14.900 1.00 61.22 341 GLN A C 1
ATOM 2800 O O . GLN A 1 341 ? 8.681 -21.997 -14.347 1.00 61.22 341 GLN A O 1
ATOM 2805 N N . ASN A 1 342 ? 8.753 -19.828 -14.914 1.00 55.53 342 ASN A N 1
ATOM 2806 C CA . ASN A 1 342 ? 10.083 -19.577 -14.352 1.00 55.53 342 ASN A CA 1
ATOM 2807 C C . ASN A 1 342 ? 10.072 -19.422 -12.815 1.00 55.53 342 ASN A C 1
ATOM 2809 O O . ASN A 1 342 ? 11.123 -19.477 -12.178 1.00 55.53 342 ASN A O 1
ATOM 2813 N N . CYS A 1 343 ? 8.898 -19.280 -12.188 1.00 52.28 343 CYS A N 1
ATOM 2814 C CA . CYS A 1 343 ? 8.741 -19.233 -10.732 1.00 52.28 343 CYS A CA 1
ATOM 2815 C C . CYS A 1 343 ? 8.441 -20.636 -10.163 1.00 52.28 343 CYS A C 1
ATOM 2817 O O . CYS A 1 343 ? 7.304 -20.973 -9.833 1.00 52.28 343 CYS A O 1
ATOM 2819 N N . SER A 1 344 ? 9.495 -21.451 -10.012 1.00 43.66 344 SER A N 1
ATOM 2820 C CA . SER A 1 344 ? 9.468 -22.886 -9.643 1.00 43.66 344 SER A CA 1
ATOM 2821 C C . SER A 1 344 ? 8.594 -23.270 -8.428 1.00 43.66 344 SER A C 1
ATOM 2823 O O . SER A 1 344 ? 7.969 -24.332 -8.430 1.00 43.66 344 SER A O 1
ATOM 2825 N N . ILE A 1 345 ? 8.498 -22.421 -7.397 1.00 54.12 345 ILE A N 1
ATOM 2826 C CA . ILE A 1 345 ? 7.731 -22.727 -6.171 1.00 54.12 345 ILE A CA 1
ATOM 2827 C C . ILE A 1 345 ? 6.217 -22.605 -6.382 1.00 54.12 345 ILE A C 1
ATOM 2829 O O . ILE A 1 345 ? 5.472 -23.496 -5.979 1.00 54.12 345 ILE A O 1
ATOM 2833 N N . TYR A 1 346 ? 5.756 -21.537 -7.036 1.00 51.25 346 TYR A N 1
ATOM 2834 C CA . TYR A 1 346 ? 4.323 -21.295 -7.234 1.00 51.25 346 TYR A CA 1
ATOM 2835 C C . TYR A 1 346 ? 3.777 -22.035 -8.456 1.00 51.25 346 TYR A C 1
ATOM 2837 O O . TYR A 1 346 ? 2.643 -22.509 -8.423 1.00 51.25 346 TYR A O 1
ATOM 2845 N N . TYR A 1 347 ? 4.604 -22.241 -9.485 1.00 53.78 347 TYR A N 1
ATOM 2846 C CA . TYR A 1 347 ? 4.227 -23.026 -10.658 1.00 53.78 347 TYR A CA 1
ATOM 2847 C C . TYR A 1 347 ? 3.915 -24.493 -10.312 1.00 53.78 347 TYR A C 1
ATOM 2849 O O . TYR A 1 347 ? 3.004 -25.080 -10.892 1.00 53.78 347 TYR A O 1
ATOM 2857 N N . LYS A 1 348 ? 4.585 -25.079 -9.304 1.00 51.09 348 LYS A N 1
ATOM 2858 C CA . LYS A 1 348 ? 4.277 -26.439 -8.817 1.00 51.09 348 LYS A CA 1
ATOM 2859 C C . LYS A 1 348 ? 2.846 -26.589 -8.283 1.00 51.09 348 LYS A C 1
ATOM 2861 O O . LYS A 1 348 ? 2.263 -27.661 -8.431 1.00 51.09 348 LYS A O 1
ATOM 2866 N N . LEU A 1 349 ? 2.255 -25.523 -7.731 1.00 52.44 349 LEU A N 1
ATOM 2867 C CA . LEU A 1 349 ? 0.842 -25.503 -7.320 1.00 52.44 349 LEU A CA 1
ATOM 2868 C C . LEU A 1 349 ? -0.114 -25.500 -8.528 1.00 52.44 349 LEU A C 1
ATOM 2870 O O . LEU A 1 349 ? -1.257 -25.926 -8.401 1.00 52.44 349 LEU A O 1
ATOM 2874 N N . PHE A 1 350 ? 0.363 -25.064 -9.700 1.00 54.78 350 PHE A N 1
ATOM 2875 C CA . PHE A 1 350 ? -0.376 -25.024 -10.964 1.00 54.78 350 PHE A CA 1
ATOM 2876 C C . PHE A 1 350 ? -0.201 -26.302 -11.819 1.00 54.78 350 PHE A C 1
ATOM 2878 O O . PHE A 1 350 ? -1.014 -26.565 -12.704 1.00 54.78 350 PHE A O 1
ATOM 2885 N N . THR A 1 351 ? 0.831 -27.121 -11.561 1.00 46.94 351 THR A N 1
ATOM 2886 C CA . THR A 1 351 ? 1.178 -28.327 -12.350 1.00 46.94 351 THR A CA 1
ATOM 2887 C C . THR A 1 351 ? 0.377 -29.598 -12.040 1.00 46.94 351 THR A C 1
ATOM 2889 O O . THR A 1 351 ? 0.814 -30.689 -12.408 1.00 46.94 351 THR A O 1
ATOM 2892 N N . SER A 1 352 ? -0.804 -29.518 -11.415 1.00 53.91 352 SER A N 1
ATOM 2893 C CA . SER A 1 352 ? -1.728 -30.652 -11.560 1.00 53.91 352 SER A CA 1
ATOM 2894 C C . SER A 1 352 ? -2.072 -30.791 -13.050 1.00 53.91 352 SER A C 1
ATOM 2896 O O . SER A 1 352 ? -2.139 -29.789 -13.768 1.00 53.91 352 SER A O 1
ATOM 2898 N N . ALA A 1 353 ? -2.280 -32.017 -13.544 1.00 52.97 353 ALA A N 1
ATOM 2899 C CA . ALA A 1 353 ? -2.589 -32.286 -14.957 1.00 52.97 353 ALA A CA 1
ATOM 2900 C C . ALA A 1 353 ? -3.791 -31.470 -15.503 1.00 52.97 353 ALA A C 1
ATOM 2902 O O . ALA A 1 353 ? -4.002 -31.392 -16.710 1.00 52.97 353 ALA A O 1
ATOM 2903 N N . GLU A 1 354 ? -4.552 -30.824 -14.615 1.00 56.25 354 GLU A N 1
ATOM 2904 C CA . GLU A 1 354 ? -5.817 -30.147 -14.873 1.00 56.25 354 GLU A CA 1
ATOM 2905 C C . GLU A 1 354 ? -5.737 -28.602 -14.927 1.00 56.25 354 GLU A C 1
ATOM 2907 O O . GLU A 1 354 ? -6.762 -27.971 -15.181 1.00 56.25 354 GLU A O 1
ATOM 2912 N N . LYS A 1 355 ? -4.563 -27.961 -14.734 1.00 72.75 355 LYS A N 1
ATOM 2913 C CA . LYS A 1 355 ? -4.380 -26.482 -14.834 1.00 72.75 355 LYS A CA 1
ATOM 2914 C C . LYS A 1 355 ? -5.346 -25.670 -13.939 1.00 72.75 355 LYS A C 1
ATOM 2916 O O . LYS A 1 355 ? -5.938 -24.671 -14.372 1.00 72.75 355 LYS A O 1
ATOM 2921 N N . LYS A 1 356 ? -5.526 -26.117 -12.692 1.00 82.62 356 LYS A N 1
ATOM 2922 C CA . LYS A 1 356 ? -6.499 -25.573 -11.729 1.00 82.62 356 LYS A CA 1
ATOM 2923 C C . LYS A 1 356 ? -5.876 -24.545 -10.774 1.00 82.62 356 LYS A C 1
ATOM 2925 O O . LYS A 1 356 ? -4.777 -24.743 -10.271 1.00 82.62 356 LYS A O 1
ATOM 2930 N N . ILE A 1 357 ? -6.604 -23.462 -10.501 1.00 86.25 357 ILE A N 1
ATOM 2931 C CA . ILE A 1 357 ? -6.295 -22.418 -9.516 1.00 86.25 357 ILE A CA 1
ATOM 2932 C C . ILE A 1 357 ? -7.276 -22.579 -8.354 1.00 86.25 357 ILE A C 1
ATOM 2934 O O . ILE A 1 357 ? -8.439 -22.185 -8.456 1.00 86.25 357 ILE A O 1
ATOM 2938 N N . CYS A 1 358 ? -6.819 -23.164 -7.250 1.00 84.56 358 CYS A N 1
ATOM 2939 C CA . CYS A 1 358 ? -7.658 -23.376 -6.073 1.00 84.56 358 CYS A CA 1
ATOM 2940 C C . CYS A 1 358 ? -7.751 -22.095 -5.234 1.00 84.56 358 CYS A C 1
ATOM 2942 O O . CYS A 1 358 ? -6.750 -21.601 -4.715 1.00 84.56 358 CYS A O 1
ATOM 2944 N N . VAL A 1 359 ? -8.966 -21.571 -5.080 1.00 85.94 359 VAL A N 1
ATOM 2945 C CA . VAL A 1 359 ? -9.282 -20.424 -4.225 1.00 85.94 359 VAL A CA 1
ATOM 2946 C C . VAL A 1 359 ? -10.126 -20.927 -3.058 1.00 85.94 359 VAL A C 1
ATOM 2948 O O . VAL A 1 359 ? -11.316 -21.177 -3.209 1.00 85.94 359 VAL A O 1
ATOM 2951 N N . THR A 1 360 ? -9.499 -21.091 -1.895 1.00 85.19 360 THR A N 1
ATOM 2952 C CA . THR A 1 360 ? -10.133 -21.666 -0.692 1.00 85.19 360 THR A CA 1
ATOM 2953 C C . THR A 1 360 ? -10.861 -20.643 0.171 1.00 85.19 360 THR A C 1
ATOM 2955 O O . THR A 1 360 ? -11.790 -20.993 0.886 1.00 85.19 360 THR A O 1
ATOM 2958 N N . ASP A 1 361 ? -10.448 -19.377 0.112 1.00 87.00 361 ASP A N 1
ATOM 2959 C CA . ASP A 1 361 ? -10.901 -18.355 1.070 1.00 87.00 361 ASP A CA 1
ATOM 2960 C C . ASP A 1 361 ? -12.096 -17.544 0.549 1.00 87.00 361 ASP A C 1
ATOM 2962 O O . ASP A 1 361 ? -12.617 -16.671 1.241 1.00 87.00 361 ASP A O 1
ATOM 2966 N N . PHE A 1 362 ? -12.508 -17.796 -0.695 1.00 92.56 362 PHE A N 1
ATOM 2967 C CA . PHE A 1 362 ? -13.573 -17.064 -1.364 1.00 92.56 362 PHE A CA 1
ATOM 2968 C C . PHE A 1 362 ? -14.440 -18.009 -2.167 1.00 92.56 362 PHE A C 1
ATOM 2970 O O . PHE A 1 362 ? -13.919 -18.870 -2.873 1.00 92.56 362 PHE A O 1
ATOM 2977 N N . SER A 1 363 ? -15.749 -17.770 -2.119 1.00 92.00 363 SER A N 1
ATOM 2978 C CA . SER A 1 363 ? -16.722 -18.509 -2.917 1.00 92.00 363 SER A CA 1
ATOM 2979 C C . SER A 1 363 ? -16.495 -18.317 -4.416 1.00 92.00 363 SER A C 1
ATOM 2981 O O . SER A 1 363 ? -16.025 -17.266 -4.874 1.00 92.00 363 SER A O 1
ATOM 2983 N N . LEU A 1 364 ? -16.951 -19.289 -5.204 1.00 91.06 364 LEU A N 1
ATOM 2984 C CA . LEU A 1 364 ? -16.910 -19.210 -6.662 1.00 91.06 364 LEU A CA 1
ATOM 2985 C C . LEU A 1 364 ? -17.629 -17.962 -7.215 1.00 91.06 364 LEU A C 1
ATOM 2987 O O . LEU A 1 364 ? -17.223 -17.417 -8.237 1.00 91.06 364 LEU A O 1
ATOM 2991 N N . LYS A 1 365 ? -18.656 -17.459 -6.517 1.00 91.00 365 LYS A N 1
ATOM 2992 C CA . LYS A 1 365 ? -19.382 -16.233 -6.889 1.00 91.00 365 LYS A CA 1
ATOM 2993 C C . LYS A 1 365 ? -18.495 -14.987 -6.800 1.00 91.00 365 LYS A C 1
ATOM 2995 O O . LYS A 1 365 ? -18.570 -14.118 -7.664 1.00 91.00 365 LYS A O 1
ATOM 3000 N N . THR A 1 366 ? -17.638 -14.899 -5.782 1.00 92.94 366 THR A N 1
ATOM 3001 C CA . THR A 1 366 ? -16.670 -13.798 -5.642 1.00 92.94 366 THR A CA 1
ATOM 3002 C C . THR A 1 366 ? -15.620 -13.861 -6.749 1.00 92.94 366 THR A C 1
ATOM 3004 O O . THR A 1 366 ? -15.297 -12.839 -7.353 1.00 92.94 366 THR A O 1
ATOM 3007 N N . VAL A 1 367 ? -15.147 -15.069 -7.077 1.00 92.62 367 VAL A N 1
ATOM 3008 C CA . VAL A 1 367 ? -14.242 -15.288 -8.214 1.00 92.62 367 VAL A CA 1
ATOM 3009 C C . VAL A 1 367 ? -14.913 -14.865 -9.521 1.00 92.62 367 VAL A C 1
ATOM 3011 O O . VAL A 1 367 ? -14.317 -14.141 -10.310 1.00 92.62 367 VAL A O 1
ATOM 3014 N N . GLU A 1 368 ? -16.174 -15.239 -9.739 1.00 90.75 368 GLU A N 1
ATOM 3015 C CA . GLU A 1 368 ? -16.936 -14.838 -10.923 1.00 90.75 368 GLU A CA 1
ATOM 3016 C C . GLU A 1 368 ? -17.055 -13.311 -11.042 1.00 90.75 368 GLU A C 1
ATOM 3018 O O . GLU A 1 368 ? -16.914 -12.770 -12.135 1.00 90.75 368 GLU A O 1
ATOM 3023 N N . GLN A 1 369 ? -17.276 -12.595 -9.936 1.00 90.44 369 GLN A N 1
ATOM 3024 C CA . GLN A 1 369 ? -17.318 -11.128 -9.930 1.00 90.44 369 GLN A CA 1
ATOM 3025 C C . GLN A 1 369 ? -15.972 -10.503 -10.299 1.00 90.44 369 GLN A C 1
ATOM 3027 O O . GLN A 1 369 ? -15.938 -9.560 -11.091 1.00 90.44 369 GLN A O 1
ATOM 3032 N N . PHE A 1 370 ? -14.872 -11.049 -9.778 1.00 92.12 370 PHE A N 1
ATOM 3033 C CA . PHE A 1 370 ? -13.526 -10.645 -10.176 1.00 92.12 370 PHE A CA 1
ATOM 3034 C C . PHE A 1 370 ? -13.282 -10.891 -11.670 1.00 92.12 370 PHE A C 1
ATOM 3036 O O . PHE A 1 370 ? -12.836 -9.990 -12.377 1.00 92.12 370 PHE A O 1
ATOM 3043 N N . LEU A 1 371 ? -13.637 -12.074 -12.177 1.00 90.94 371 LEU A N 1
ATOM 3044 C CA . LEU A 1 371 ? -13.491 -12.396 -13.594 1.00 90.94 371 LEU A CA 1
ATOM 3045 C C . LEU A 1 371 ? -14.315 -11.435 -14.447 1.00 90.94 371 LEU A C 1
ATOM 3047 O O . LEU A 1 371 ? -13.770 -10.800 -15.342 1.00 90.94 371 LEU A O 1
ATOM 3051 N N . LYS A 1 372 ? -15.597 -11.237 -14.127 1.00 87.88 372 LYS A N 1
ATOM 3052 C CA . LYS A 1 372 ? -16.442 -10.258 -14.817 1.00 87.88 372 LYS A CA 1
ATOM 3053 C C . LYS A 1 372 ? -15.778 -8.875 -14.834 1.00 87.88 372 LYS A C 1
ATOM 3055 O O . LYS A 1 372 ? -15.799 -8.230 -15.877 1.00 87.88 372 LYS A O 1
ATOM 3060 N N . TYR A 1 373 ? -15.163 -8.429 -13.731 1.00 88.38 373 TYR A N 1
ATOM 3061 C CA . TYR A 1 373 ? -14.414 -7.167 -13.703 1.00 88.38 373 TYR A CA 1
ATOM 3062 C C . TYR A 1 373 ? -13.259 -7.164 -14.712 1.00 88.38 373 TYR A C 1
ATOM 3064 O O . TYR A 1 373 ? -13.154 -6.222 -15.492 1.00 88.38 373 TYR A O 1
ATOM 3072 N N . CYS A 1 374 ? -12.452 -8.225 -14.766 1.00 87.75 374 CYS A N 1
ATOM 3073 C CA . CYS A 1 374 ? -11.367 -8.340 -15.741 1.00 87.75 374 CYS A CA 1
ATOM 3074 C C . CYS A 1 374 ? -11.854 -8.274 -17.198 1.00 87.75 374 CYS A C 1
ATOM 3076 O O . CYS A 1 374 ? -11.157 -7.715 -18.038 1.00 87.75 374 CYS A O 1
ATOM 3078 N N . TYR A 1 375 ? -13.032 -8.828 -17.508 1.00 86.19 375 TYR A N 1
ATOM 3079 C CA . TYR A 1 375 ? -13.546 -8.849 -18.884 1.00 86.19 375 TYR A CA 1
ATOM 3080 C C . TYR A 1 375 ? -14.412 -7.632 -19.254 1.00 86.19 375 TYR A C 1
ATOM 3082 O O . TYR A 1 375 ? -14.471 -7.273 -20.422 1.00 86.19 375 TYR A O 1
ATOM 3090 N N . ASN A 1 376 ? -15.073 -6.969 -18.301 1.00 78.31 376 ASN A N 1
ATOM 3091 C CA . ASN A 1 376 ? -16.062 -5.927 -18.622 1.00 78.31 376 ASN A CA 1
ATOM 3092 C C . ASN A 1 376 ? -15.803 -4.574 -17.937 1.00 78.31 376 ASN A C 1
ATOM 3094 O O . ASN A 1 376 ? -16.502 -3.616 -18.253 1.00 78.31 376 ASN A O 1
ATOM 3098 N N . GLN A 1 377 ? -14.866 -4.492 -16.982 1.00 67.56 377 GLN A N 1
ATOM 3099 C CA . GLN A 1 377 ? -14.420 -3.307 -16.213 1.00 67.56 377 GLN A CA 1
ATOM 3100 C C . GLN A 1 377 ? -15.499 -2.460 -15.483 1.00 67.56 377 GLN A C 1
ATOM 3102 O O . GLN A 1 377 ? -15.152 -1.655 -14.625 1.00 67.56 377 GLN A O 1
ATOM 3107 N N . ASN A 1 378 ? -16.799 -2.688 -15.712 1.00 61.22 378 ASN A N 1
ATOM 3108 C CA . ASN A 1 378 ? -17.917 -1.818 -15.300 1.00 61.22 378 ASN A CA 1
ATOM 3109 C C . ASN A 1 378 ? -18.872 -2.430 -14.252 1.00 61.22 378 ASN A C 1
ATOM 3111 O O . ASN A 1 378 ? -20.063 -2.134 -14.237 1.00 61.22 378 ASN A O 1
ATOM 3115 N N . ILE A 1 379 ? -18.402 -3.321 -13.377 1.00 62.06 379 ILE A N 1
ATOM 3116 C CA . ILE A 1 379 ? -19.314 -4.107 -12.508 1.00 62.06 379 ILE A CA 1
ATOM 3117 C C . ILE A 1 379 ? -19.480 -3.545 -11.098 1.00 62.06 379 ILE A C 1
ATOM 3119 O O . ILE A 1 379 ? -20.409 -3.928 -10.389 1.00 62.06 379 ILE A O 1
ATOM 3123 N N . VAL A 1 380 ? -18.611 -2.626 -10.682 1.00 61.88 380 VAL A N 1
ATOM 3124 C CA . VAL A 1 380 ? -18.529 -2.215 -9.275 1.00 61.88 380 VAL A CA 1
ATOM 3125 C C . VAL A 1 380 ? -19.773 -1.445 -8.806 1.00 61.88 380 VAL A C 1
ATOM 3127 O O . VAL A 1 380 ? -20.198 -1.633 -7.675 1.00 61.88 380 VAL A O 1
ATOM 3130 N N . SER A 1 381 ? -20.422 -0.649 -9.658 1.00 61.72 381 SER A N 1
ATOM 3131 C CA . SER A 1 381 ? -21.530 0.234 -9.248 1.00 61.72 381 SER A CA 1
ATOM 3132 C C . SER A 1 381 ? -22.892 -0.450 -9.059 1.00 61.72 381 SER A C 1
ATOM 3134 O O . SER A 1 381 ? -23.820 0.188 -8.571 1.00 61.72 381 SER A O 1
ATOM 3136 N N . LEU A 1 382 ? -23.039 -1.726 -9.436 1.00 62.53 382 LEU A N 1
ATOM 3137 C CA . LEU A 1 382 ? -24.327 -2.443 -9.421 1.00 62.53 382 LEU A CA 1
ATOM 3138 C C . LEU A 1 382 ? -24.386 -3.586 -8.392 1.00 62.53 382 LEU A C 1
ATOM 3140 O O . LEU A 1 382 ? -25.342 -4.362 -8.385 1.00 62.53 382 LEU A O 1
ATOM 3144 N N . MET A 1 383 ? -23.366 -3.741 -7.542 1.00 83.25 383 MET A N 1
ATOM 3145 C CA . MET A 1 383 ? -23.285 -4.857 -6.592 1.00 83.25 383 MET A CA 1
ATOM 3146 C C . MET A 1 383 ? -23.738 -4.484 -5.178 1.00 83.25 383 MET A C 1
ATOM 3148 O O . MET A 1 383 ? -23.579 -3.353 -4.732 1.00 83.25 383 MET A O 1
ATOM 3152 N N . SER A 1 384 ? -24.257 -5.461 -4.431 1.00 88.62 384 SER A N 1
ATOM 3153 C CA . SER A 1 384 ? -24.552 -5.278 -3.005 1.00 88.62 384 SER A CA 1
ATOM 3154 C C . SER A 1 384 ? -23.285 -4.991 -2.186 1.00 88.62 384 SER A C 1
ATOM 3156 O O . SER A 1 384 ? -22.190 -5.427 -2.551 1.00 88.62 384 SER A O 1
ATOM 3158 N N . ALA A 1 385 ? -23.448 -4.312 -1.045 1.00 88.19 385 ALA A N 1
ATOM 3159 C CA . ALA A 1 385 ? -22.354 -4.000 -0.122 1.00 88.19 385 ALA A CA 1
ATOM 3160 C C . ALA A 1 385 ? -21.574 -5.253 0.318 1.00 88.19 385 ALA A C 1
ATOM 3162 O O . ALA A 1 385 ? -20.348 -5.259 0.283 1.00 88.19 385 ALA A O 1
ATOM 3163 N N . GLU A 1 386 ? -22.276 -6.340 0.649 1.00 90.56 386 GLU A N 1
ATOM 3164 C CA . GLU A 1 386 ? -21.669 -7.622 1.039 1.00 90.56 386 GLU A CA 1
ATOM 3165 C C . GLU A 1 386 ? -20.729 -8.175 -0.043 1.00 90.56 386 GLU A C 1
ATOM 3167 O O . GLU A 1 386 ? -19.599 -8.580 0.238 1.00 90.56 386 GLU A O 1
ATOM 3172 N N . ASN A 1 387 ? -21.171 -8.150 -1.304 1.00 90.88 387 ASN A N 1
ATOM 3173 C CA . ASN A 1 387 ? -20.356 -8.607 -2.426 1.00 90.88 387 ASN A CA 1
ATOM 3174 C C . ASN A 1 387 ? -19.158 -7.677 -2.656 1.00 90.88 387 ASN A C 1
ATOM 3176 O O . ASN A 1 387 ? -18.058 -8.165 -2.904 1.00 90.88 387 ASN A O 1
ATOM 3180 N N . ALA A 1 388 ? -19.348 -6.359 -2.529 1.00 92.81 388 ALA A N 1
ATOM 3181 C CA . ALA A 1 388 ? -18.263 -5.388 -2.640 1.00 92.81 388 ALA A CA 1
ATOM 3182 C C . ALA A 1 388 ? -17.195 -5.594 -1.554 1.00 92.81 388 ALA A C 1
ATOM 3184 O O . ALA A 1 388 ? -16.006 -5.565 -1.857 1.00 92.81 388 ALA A O 1
ATOM 3185 N N . ILE A 1 389 ? -17.601 -5.884 -0.313 1.00 93.50 389 ILE A N 1
ATOM 3186 C CA . ILE A 1 389 ? -16.698 -6.215 0.800 1.00 93.50 389 ILE A CA 1
ATOM 3187 C C . ILE A 1 389 ? -15.888 -7.484 0.496 1.00 93.50 389 ILE A C 1
ATOM 3189 O O . ILE A 1 389 ? -14.666 -7.497 0.660 1.00 93.50 389 ILE A O 1
ATOM 3193 N N . LEU A 1 390 ? -16.542 -8.558 0.039 1.00 94.12 390 LEU A N 1
ATOM 3194 C CA . LEU A 1 390 ? -15.856 -9.808 -0.312 1.00 94.12 390 LEU A CA 1
ATOM 3195 C C . LEU A 1 390 ? -14.892 -9.617 -1.486 1.00 94.12 390 LEU A C 1
ATOM 3197 O O . LEU A 1 390 ? -13.760 -10.101 -1.440 1.00 94.12 390 LEU A O 1
ATOM 3201 N N . LEU A 1 391 ? -15.314 -8.878 -2.512 1.00 94.69 391 LEU A N 1
ATOM 3202 C CA . LEU A 1 391 ? -14.483 -8.587 -3.673 1.00 94.69 391 LEU A CA 1
ATOM 3203 C C . LEU A 1 391 ? -13.314 -7.656 -3.321 1.00 94.69 391 LEU A C 1
ATOM 3205 O O . LEU A 1 391 ? -12.234 -7.811 -3.882 1.00 94.69 391 LEU A O 1
ATOM 3209 N N . LEU A 1 392 ? -13.480 -6.745 -2.358 1.00 95.31 392 LEU A N 1
ATOM 3210 C CA . LEU A 1 392 ? -12.407 -5.873 -1.873 1.00 95.31 392 LEU A CA 1
ATOM 3211 C C . LEU A 1 392 ? -11.318 -6.687 -1.164 1.00 95.31 392 LEU A C 1
ATOM 3213 O O . LEU A 1 392 ? -10.132 -6.503 -1.433 1.00 95.31 392 LEU A O 1
ATOM 3217 N N . LYS A 1 393 ? -11.714 -7.644 -0.316 1.00 95.12 393 LYS A N 1
ATOM 3218 C CA . LYS A 1 393 ? -10.781 -8.600 0.305 1.00 95.12 393 LYS A CA 1
ATOM 3219 C C . LYS A 1 393 ? -10.068 -9.460 -0.740 1.00 95.12 393 LYS A C 1
ATOM 3221 O O . LYS A 1 393 ? -8.869 -9.702 -0.614 1.00 95.12 393 LYS A O 1
ATOM 3226 N N . PHE A 1 394 ? -10.785 -9.895 -1.778 1.00 94.56 394 PHE A N 1
ATOM 3227 C CA . PHE A 1 394 ? -10.198 -10.633 -2.898 1.00 94.56 394 PHE A CA 1
ATOM 3228 C C . PHE A 1 394 ? -9.160 -9.781 -3.642 1.00 94.56 394 PHE A C 1
ATOM 3230 O O . PHE A 1 394 ? -8.038 -10.232 -3.873 1.00 94.56 394 PHE A O 1
ATOM 3237 N N . ALA A 1 395 ? -9.512 -8.536 -3.977 1.00 94.06 395 ALA A N 1
ATOM 3238 C CA . ALA A 1 395 ? -8.640 -7.600 -4.677 1.00 94.06 395 ALA A CA 1
ATOM 3239 C C . ALA A 1 395 ? -7.359 -7.314 -3.885 1.00 94.06 395 ALA A C 1
ATOM 3241 O O . ALA A 1 395 ? -6.283 -7.288 -4.474 1.00 94.06 395 ALA A O 1
ATOM 3242 N N . GLU A 1 396 ? -7.450 -7.168 -2.561 1.00 94.50 396 GLU A N 1
ATOM 3243 C CA . GLU A 1 396 ? -6.269 -7.023 -1.707 1.00 94.50 396 GLU A CA 1
ATOM 3244 C C . GLU A 1 396 ? -5.386 -8.276 -1.735 1.00 94.50 396 GLU A C 1
ATOM 3246 O O . GLU A 1 396 ? -4.191 -8.183 -2.021 1.00 94.50 396 GLU A O 1
ATOM 3251 N N . LYS A 1 397 ? -5.971 -9.461 -1.501 1.00 91.94 397 LYS A N 1
ATOM 3252 C CA . LYS A 1 397 ? -5.218 -10.725 -1.443 1.00 91.94 397 LYS A CA 1
ATOM 3253 C C . LYS A 1 397 ? -4.452 -11.007 -2.737 1.00 91.94 397 LYS A C 1
ATOM 3255 O O . LYS A 1 397 ? -3.323 -11.487 -2.688 1.00 91.94 397 LYS A O 1
ATOM 3260 N N . TYR A 1 398 ? -5.066 -10.720 -3.882 1.00 90.94 398 TYR A N 1
ATOM 3261 C CA . TYR A 1 398 ? -4.482 -10.963 -5.202 1.00 90.94 398 TYR A CA 1
ATOM 3262 C C . TYR A 1 398 ? -3.878 -9.699 -5.840 1.00 90.94 398 TYR A C 1
ATOM 3264 O O . TYR A 1 398 ? -3.569 -9.697 -7.032 1.00 90.94 398 TYR A O 1
ATOM 3272 N N . SER A 1 399 ? -3.675 -8.636 -5.056 1.00 90.88 399 SER A N 1
ATOM 3273 C CA . SER A 1 399 ? -2.991 -7.393 -5.448 1.00 90.88 399 SER A CA 1
ATOM 3274 C C . SER A 1 399 ? -3.547 -6.715 -6.713 1.00 90.88 399 SER A C 1
ATOM 3276 O O . SER A 1 399 ? -2.799 -6.284 -7.588 1.00 90.88 399 SER A O 1
ATOM 3278 N N . VAL A 1 400 ? -4.870 -6.590 -6.804 1.00 91.31 400 VAL A N 1
ATOM 3279 C CA . VAL A 1 400 ? -5.587 -5.939 -7.913 1.00 91.31 400 VAL A CA 1
ATOM 3280 C C . VAL A 1 400 ? -5.881 -4.479 -7.541 1.00 91.31 400 VAL A C 1
ATOM 3282 O O . VAL A 1 400 ? -6.976 -4.135 -7.094 1.00 91.31 400 VAL A O 1
ATOM 3285 N N . ALA A 1 401 ? -4.878 -3.609 -7.686 1.00 88.69 401 ALA A N 1
ATOM 3286 C CA . ALA A 1 401 ? -4.892 -2.253 -7.122 1.00 88.69 401 ALA A CA 1
ATOM 3287 C C . ALA A 1 401 ? -6.022 -1.343 -7.651 1.00 88.69 401 ALA A C 1
ATOM 3289 O O . ALA A 1 401 ? -6.670 -0.653 -6.863 1.00 88.69 401 ALA A O 1
ATOM 3290 N N . GLU A 1 402 ? -6.289 -1.347 -8.963 1.00 87.12 402 GLU A N 1
ATOM 3291 C CA . GLU A 1 402 ? -7.350 -0.518 -9.570 1.00 87.12 402 GLU A CA 1
ATOM 3292 C C . GLU A 1 402 ? -8.742 -0.950 -9.078 1.00 87.12 402 GLU A C 1
ATOM 3294 O O . GLU A 1 402 ? -9.544 -0.112 -8.670 1.00 87.12 402 GLU A O 1
ATOM 3299 N N . LEU A 1 403 ? -8.991 -2.263 -8.997 1.00 90.88 403 LEU A N 1
ATOM 3300 C CA . LEU A 1 403 ? -10.236 -2.809 -8.450 1.00 90.88 403 LEU A CA 1
ATOM 3301 C C . LEU A 1 403 ? -10.406 -2.451 -6.971 1.00 90.88 403 LEU A C 1
ATOM 3303 O O . LEU A 1 403 ? -11.490 -2.028 -6.574 1.00 90.88 403 LEU A O 1
ATOM 3307 N N . LYS A 1 404 ? -9.340 -2.583 -6.166 1.00 92.62 404 LYS A N 1
ATOM 3308 C CA . LYS A 1 404 ? -9.341 -2.190 -4.749 1.00 92.62 404 LYS A CA 1
ATOM 3309 C C . LYS A 1 404 ? -9.778 -0.734 -4.600 1.00 92.62 404 LYS A C 1
ATOM 3311 O O . LYS A 1 404 ? -10.724 -0.456 -3.871 1.00 92.62 404 LYS A O 1
ATOM 3316 N N . LYS A 1 405 ? -9.143 0.180 -5.340 1.00 91.38 405 LYS A N 1
ATOM 3317 C CA . LYS A 1 405 ? -9.469 1.612 -5.310 1.00 91.38 405 LYS A CA 1
ATOM 3318 C C . LYS A 1 405 ? -10.932 1.878 -5.684 1.00 91.38 405 LYS A C 1
ATOM 3320 O O . LYS A 1 405 ? -11.615 2.608 -4.968 1.00 91.38 405 LYS A O 1
ATOM 3325 N N . ASN A 1 406 ? -11.418 1.267 -6.765 1.00 90.00 406 ASN A N 1
ATOM 3326 C CA . ASN A 1 406 ? -12.792 1.459 -7.237 1.00 90.00 406 ASN A CA 1
ATOM 3327 C C . ASN A 1 406 ? -13.823 0.936 -6.222 1.00 90.00 406 ASN A C 1
ATOM 3329 O O . ASN A 1 406 ? -14.854 1.568 -6.002 1.00 90.00 406 ASN A O 1
ATOM 3333 N N . LEU A 1 407 ? -13.540 -0.197 -5.572 1.00 93.19 407 LEU A N 1
ATOM 3334 C CA . LEU A 1 407 ? -14.395 -0.762 -4.524 1.00 93.19 407 LEU A CA 1
ATOM 3335 C C . LEU A 1 407 ? -14.398 0.085 -3.254 1.00 93.19 407 LEU A C 1
ATOM 3337 O O . LEU A 1 407 ? -15.453 0.255 -2.652 1.00 93.19 407 LEU A O 1
ATOM 3341 N N . GLU A 1 408 ? -13.251 0.636 -2.853 1.00 93.69 408 GLU A N 1
ATOM 3342 C CA . GLU A 1 408 ? -13.180 1.576 -1.730 1.00 93.69 408 GLU A CA 1
ATOM 3343 C C . GLU A 1 408 ? -14.033 2.818 -1.994 1.00 93.69 408 GLU A C 1
ATOM 3345 O O . GLU A 1 408 ? -14.803 3.230 -1.130 1.00 93.69 408 GLU A O 1
ATOM 3350 N N . GLU A 1 409 ? -13.929 3.399 -3.191 1.00 92.31 409 GLU A N 1
ATOM 3351 C CA . GLU A 1 409 ? -14.729 4.561 -3.585 1.00 92.31 409 GLU A CA 1
ATOM 3352 C C . GLU A 1 409 ? -16.220 4.232 -3.603 1.00 92.31 409 GLU A C 1
ATOM 3354 O O . GLU A 1 409 ? -17.007 4.956 -2.997 1.00 92.31 409 GLU A O 1
ATOM 3359 N N . TYR A 1 410 ? -16.604 3.101 -4.194 1.00 91.69 410 TYR A N 1
ATOM 3360 C CA . TYR A 1 410 ? -17.990 2.649 -4.198 1.00 91.69 410 TYR A CA 1
ATOM 3361 C C . TYR A 1 410 ? -18.543 2.434 -2.785 1.00 91.69 410 TYR A C 1
ATOM 3363 O O . TYR A 1 410 ? -19.597 2.978 -2.456 1.00 91.69 410 TYR A O 1
ATOM 3371 N N . LEU A 1 411 ? -17.818 1.713 -1.923 1.00 93.69 411 LEU A N 1
ATOM 3372 C CA . LEU A 1 411 ? -18.240 1.458 -0.544 1.00 93.69 411 LEU A CA 1
ATOM 3373 C C . LEU A 1 411 ? -18.446 2.756 0.237 1.00 93.69 411 LEU A C 1
ATOM 3375 O O . LEU A 1 411 ? -19.414 2.839 0.986 1.00 93.69 411 LEU A O 1
ATOM 3379 N N . ILE A 1 412 ? -17.602 3.773 0.020 1.00 94.12 412 ILE A N 1
ATOM 3380 C CA . ILE A 1 412 ? -17.779 5.108 0.612 1.00 94.12 412 ILE A CA 1
ATOM 3381 C C . ILE A 1 412 ? -19.105 5.735 0.160 1.00 94.12 412 ILE A C 1
ATOM 3383 O O . ILE A 1 412 ? -19.818 6.292 0.992 1.00 94.12 412 ILE A O 1
ATOM 3387 N N . THR A 1 413 ? -19.462 5.634 -1.127 1.00 92.44 413 THR A N 1
ATOM 3388 C CA . THR A 1 413 ? -20.704 6.239 -1.652 1.00 92.44 413 THR A CA 1
ATOM 3389 C C . THR A 1 413 ? -21.987 5.594 -1.133 1.00 92.44 413 THR A C 1
ATOM 3391 O O . THR A 1 413 ? -23.015 6.264 -1.076 1.00 92.44 413 THR A O 1
ATOM 3394 N N . ILE A 1 414 ? -21.937 4.319 -0.740 1.00 91.31 414 ILE A N 1
ATOM 3395 C CA . ILE A 1 414 ? -23.110 3.570 -0.266 1.00 91.31 414 ILE A CA 1
ATOM 3396 C C . ILE A 1 414 ? -23.129 3.380 1.255 1.00 91.31 414 ILE A C 1
ATOM 3398 O O . ILE A 1 414 ? -23.934 2.591 1.756 1.00 91.31 414 ILE A O 1
ATOM 3402 N N . LEU A 1 415 ? -22.243 4.060 1.997 1.00 93.50 415 LEU A N 1
ATOM 3403 C CA . LEU A 1 415 ? -22.187 3.961 3.455 1.00 93.50 415 LEU A CA 1
ATOM 3404 C C . LEU A 1 415 ? -23.551 4.281 4.071 1.00 93.50 415 LEU A C 1
ATOM 3406 O O . LEU A 1 415 ? -24.148 5.331 3.844 1.00 93.50 415 LEU A O 1
ATOM 3410 N N . THR A 1 416 ? -24.023 3.356 4.898 1.00 92.50 416 THR A N 1
ATOM 3411 C CA . THR A 1 416 ? -25.243 3.496 5.690 1.00 92.50 416 THR A CA 1
ATOM 3412 C C . THR A 1 416 ? -25.008 2.939 7.088 1.00 92.50 416 THR A C 1
ATOM 3414 O O . THR A 1 416 ? -24.090 2.145 7.313 1.00 92.50 416 THR A O 1
ATOM 3417 N N . LYS A 1 417 ? -25.866 3.316 8.040 1.00 89.94 417 LYS A N 1
ATOM 3418 C CA . LYS A 1 417 ? -25.818 2.840 9.434 1.00 89.94 417 LYS A CA 1
ATOM 3419 C C . LYS A 1 417 ? -25.785 1.316 9.532 1.00 89.94 417 LYS A C 1
ATOM 3421 O O . LYS A 1 417 ? -25.119 0.783 10.408 1.00 89.94 417 LYS A O 1
ATOM 3426 N N . SER A 1 418 ? -26.496 0.617 8.646 1.00 88.62 418 SER A N 1
ATOM 3427 C CA . SER A 1 418 ? -26.583 -0.845 8.667 1.00 88.62 418 SER A CA 1
ATOM 3428 C C . SER A 1 418 ? -25.287 -1.534 8.250 1.00 88.62 418 SER A C 1
ATOM 3430 O O . SER A 1 418 ? -25.003 -2.603 8.778 1.00 88.62 418 SER A O 1
ATOM 3432 N N . ILE A 1 419 ? -24.497 -0.935 7.351 1.00 91.69 419 ILE A N 1
ATOM 3433 C CA . ILE A 1 419 ? -23.298 -1.580 6.788 1.00 91.69 419 ILE A CA 1
ATOM 3434 C C . ILE A 1 419 ? -21.980 -1.012 7.324 1.00 91.69 419 ILE A C 1
ATOM 3436 O O . ILE A 1 419 ? -20.942 -1.651 7.167 1.00 91.69 419 ILE A O 1
ATOM 3440 N N . VAL A 1 420 ? -21.985 0.173 7.952 1.00 92.50 420 VAL A N 1
ATOM 3441 C CA . VAL A 1 420 ? -20.750 0.879 8.349 1.00 92.50 420 VAL A CA 1
ATOM 3442 C C . VAL A 1 420 ? -19.817 -0.001 9.186 1.00 92.50 420 VAL A C 1
ATOM 3444 O O . VAL A 1 420 ? -18.617 -0.025 8.929 1.00 92.50 420 VAL A O 1
ATOM 3447 N N . CYS A 1 421 ? -20.346 -0.790 10.126 1.00 90.38 421 CYS A N 1
ATOM 3448 C CA . CYS A 1 421 ? -19.526 -1.666 10.966 1.00 90.38 421 CYS A CA 1
ATOM 3449 C C . CYS A 1 421 ? -18.833 -2.786 10.175 1.00 90.38 421 CYS A C 1
ATOM 3451 O O . CYS A 1 421 ? -17.678 -3.113 10.444 1.00 90.38 421 CYS A O 1
ATOM 3453 N N . GLU A 1 422 ? -19.506 -3.352 9.176 1.00 91.81 422 GLU A N 1
ATOM 3454 C CA . GLU A 1 422 ? -18.935 -4.393 8.317 1.00 91.81 422 GLU A CA 1
ATOM 3455 C C . GLU A 1 422 ? -17.852 -3.820 7.398 1.00 91.81 422 GLU A C 1
ATOM 3457 O O . GLU A 1 422 ? -16.793 -4.432 7.221 1.00 91.81 422 GLU A O 1
ATOM 3462 N N . VAL A 1 423 ? -18.081 -2.612 6.871 1.00 93.69 423 VAL A N 1
ATOM 3463 C CA . VAL A 1 423 ? -17.107 -1.897 6.037 1.00 93.69 423 VAL A CA 1
ATOM 3464 C C . VAL A 1 423 ? -15.874 -1.496 6.852 1.00 93.69 423 VAL A C 1
ATOM 3466 O O . VAL A 1 423 ? -14.763 -1.668 6.357 1.00 93.69 423 VAL A O 1
ATOM 3469 N N . ILE A 1 424 ? -16.030 -1.055 8.108 1.00 92.56 424 ILE A N 1
ATOM 3470 C CA . ILE A 1 424 ? -14.905 -0.764 9.019 1.00 92.56 424 ILE A CA 1
ATOM 3471 C C . ILE A 1 424 ? -14.021 -1.998 9.197 1.00 92.56 424 ILE A C 1
ATOM 3473 O O . ILE A 1 424 ? -12.817 -1.938 8.949 1.00 92.56 424 ILE A O 1
ATOM 3477 N N . ASN A 1 425 ? -14.620 -3.130 9.571 1.00 90.94 425 ASN A N 1
ATOM 3478 C CA . ASN A 1 425 ? -13.879 -4.373 9.769 1.00 90.94 425 ASN A CA 1
ATOM 3479 C C . ASN A 1 425 ? -13.171 -4.807 8.478 1.00 90.94 425 ASN A C 1
ATOM 3481 O O . ASN A 1 425 ? -12.023 -5.248 8.506 1.00 90.94 425 ASN A O 1
ATOM 3485 N N . CYS A 1 426 ? -13.817 -4.635 7.321 1.00 92.62 426 CYS A N 1
ATOM 3486 C CA . CYS A 1 426 ? -13.165 -4.867 6.038 1.00 92.62 426 CYS A CA 1
ATOM 3487 C C . CYS A 1 426 ? -11.967 -3.932 5.820 1.00 92.62 426 CYS A C 1
ATOM 3489 O O . CYS A 1 426 ? -10.902 -4.403 5.427 1.00 92.62 426 CYS A O 1
ATOM 3491 N N . ALA A 1 427 ? -12.122 -2.634 6.085 1.00 93.75 427 ALA A N 1
ATOM 3492 C CA . ALA A 1 427 ? -11.095 -1.614 5.886 1.00 93.75 427 ALA A CA 1
ATOM 3493 C C . ALA A 1 427 ? -9.841 -1.861 6.738 1.00 93.75 427 ALA A C 1
ATOM 3495 O O . ALA A 1 427 ? -8.726 -1.574 6.292 1.00 93.75 427 ALA A O 1
ATOM 3496 N N . ILE A 1 428 ? -10.014 -2.416 7.939 1.00 89.94 428 ILE A N 1
ATOM 3497 C CA . ILE A 1 428 ? -8.917 -2.858 8.808 1.00 89.94 428 ILE A CA 1
ATOM 3498 C C . ILE A 1 428 ? -8.190 -4.050 8.176 1.00 89.94 428 ILE A C 1
ATOM 3500 O O . ILE A 1 428 ? -6.977 -3.992 7.975 1.00 89.94 428 ILE A O 1
ATOM 3504 N N . VAL A 1 429 ? -8.933 -5.088 7.770 1.00 90.75 429 VAL A N 1
ATOM 3505 C CA . VAL A 1 429 ? -8.372 -6.300 7.145 1.00 90.75 429 VAL A CA 1
ATOM 3506 C C . VAL A 1 429 ? -7.572 -5.975 5.880 1.00 90.75 429 VAL A C 1
ATOM 3508 O O . VAL A 1 429 ? -6.475 -6.500 5.702 1.00 90.75 429 VAL A O 1
ATOM 3511 N N . VAL A 1 430 ? -8.082 -5.087 5.019 1.00 91.62 430 VAL A N 1
ATOM 3512 C CA . VAL A 1 430 ? -7.397 -4.691 3.771 1.00 91.62 430 VAL A CA 1
ATOM 3513 C C . VAL A 1 430 ? -6.419 -3.525 3.941 1.00 91.62 430 VAL A C 1
ATOM 3515 O O . VAL A 1 430 ? -5.930 -2.976 2.948 1.00 91.62 430 VAL A O 1
ATOM 3518 N N . LYS A 1 431 ? -6.165 -3.112 5.192 1.00 91.81 431 LYS A N 1
ATOM 3519 C CA . LYS A 1 431 ? -5.224 -2.046 5.569 1.00 91.81 431 LYS A CA 1
ATOM 3520 C C . LYS A 1 431 ? -5.443 -0.740 4.789 1.00 91.81 431 LYS A C 1
ATOM 3522 O O . LYS A 1 431 ? -4.490 -0.058 4.417 1.00 91.81 431 LYS A O 1
ATOM 3527 N N . SER A 1 432 ? -6.702 -0.392 4.515 1.00 92.31 432 SER A N 1
ATOM 3528 C CA . SER A 1 432 ? -7.053 0.814 3.759 1.00 92.31 432 SER A CA 1
ATOM 3529 C C . SER A 1 432 ? -7.253 2.009 4.686 1.00 92.31 432 SER A C 1
ATOM 3531 O O . SER A 1 432 ? -8.298 2.155 5.321 1.00 92.31 432 SER A O 1
ATOM 3533 N N . THR A 1 433 ? -6.265 2.902 4.737 1.00 91.19 433 THR A N 1
ATOM 3534 C CA . THR A 1 433 ? -6.326 4.126 5.554 1.00 91.19 433 THR A CA 1
ATOM 3535 C C . THR A 1 433 ? -7.417 5.089 5.077 1.00 91.19 433 THR A C 1
ATOM 3537 O O . THR A 1 433 ? -8.123 5.675 5.897 1.00 91.19 433 THR A O 1
ATOM 3540 N N . LYS A 1 434 ? -7.615 5.206 3.754 1.00 92.62 434 LYS A N 1
ATOM 3541 C CA . LYS A 1 434 ? -8.669 6.032 3.139 1.00 92.62 434 LYS A CA 1
ATOM 3542 C C . LYS A 1 434 ? -10.059 5.573 3.583 1.00 92.62 434 LYS A C 1
ATOM 3544 O O . LYS A 1 434 ? -10.848 6.389 4.061 1.00 92.62 434 LYS A O 1
ATOM 3549 N N . LEU A 1 435 ? -10.346 4.275 3.447 1.00 93.50 435 LEU A N 1
ATOM 3550 C CA . LEU A 1 435 ? -11.649 3.716 3.804 1.00 93.50 435 LEU A CA 1
ATOM 3551 C C . LEU A 1 435 ? -11.883 3.776 5.320 1.00 93.50 435 LEU A C 1
ATOM 3553 O O . LEU A 1 435 ? -12.971 4.163 5.740 1.00 93.50 435 LEU A O 1
ATOM 3557 N N . GLN A 1 436 ? -10.859 3.494 6.137 1.00 92.00 436 GLN A N 1
ATOM 3558 C CA . GLN A 1 436 ? -10.938 3.636 7.597 1.00 92.00 436 GLN A CA 1
ATOM 3559 C C . GLN A 1 436 ? -11.276 5.071 8.019 1.00 92.00 436 GLN A C 1
ATOM 3561 O O . GLN A 1 436 ? -12.196 5.258 8.812 1.00 92.00 436 GLN A O 1
ATOM 3566 N N . SER A 1 437 ? -10.600 6.086 7.462 1.00 90.94 437 SER A N 1
ATOM 3567 C CA . SER A 1 437 ? -10.880 7.493 7.797 1.00 90.94 437 SER A CA 1
ATOM 3568 C C . SER A 1 437 ? -12.313 7.887 7.453 1.00 90.94 437 SER A C 1
ATOM 3570 O O . SER A 1 437 ? -12.997 8.505 8.269 1.00 90.94 437 SER A O 1
ATOM 3572 N N . LYS A 1 438 ? -12.792 7.502 6.264 1.00 93.94 438 LYS A N 1
ATOM 3573 C CA . LYS A 1 438 ? -14.144 7.847 5.805 1.00 93.94 438 LYS A CA 1
ATOM 3574 C C . LYS A 1 438 ? -15.231 7.135 6.602 1.00 93.94 438 LYS A C 1
ATOM 3576 O O . LYS A 1 438 ? -16.219 7.761 6.975 1.00 93.94 438 LYS A O 1
ATOM 3581 N N . CYS A 1 439 ? -15.023 5.862 6.932 1.00 93.31 439 CYS A N 1
ATOM 3582 C CA . CYS A 1 439 ? -15.934 5.143 7.816 1.00 93.31 439 CYS A CA 1
ATOM 3583 C C . CYS A 1 439 ? -15.939 5.734 9.229 1.00 93.31 439 CYS A C 1
ATOM 3585 O O . CYS A 1 439 ? -17.000 5.834 9.832 1.00 93.31 439 CYS A O 1
ATOM 3587 N N . LEU A 1 440 ? -14.778 6.152 9.747 1.00 87.00 440 LEU A N 1
ATOM 3588 C CA . LEU A 1 440 ? -14.663 6.796 11.055 1.00 87.00 440 LEU A CA 1
ATOM 3589 C C . LEU A 1 440 ? -15.419 8.128 11.097 1.00 87.00 440 LEU A C 1
ATOM 3591 O O . LEU A 1 440 ? -16.139 8.380 12.055 1.00 87.00 440 LEU A O 1
ATOM 3595 N N . GLU A 1 441 ? -15.280 8.965 10.066 1.00 89.62 441 GLU A N 1
ATOM 3596 C CA . GLU A 1 441 ? -16.034 10.219 9.928 1.00 89.62 441 GLU A CA 1
ATOM 3597 C C . GLU A 1 441 ? -17.548 9.971 9.968 1.00 89.62 441 GLU A C 1
ATOM 3599 O O . GLU A 1 441 ? -18.234 10.537 10.817 1.00 89.62 441 GLU A O 1
ATOM 3604 N N . TYR A 1 442 ? -18.048 9.067 9.119 1.00 91.19 442 TYR A N 1
ATOM 3605 C CA . TYR A 1 442 ? -19.474 8.736 9.062 1.00 91.19 442 TYR A CA 1
ATOM 3606 C C . TYR A 1 442 ? -19.988 8.105 10.365 1.00 91.19 442 TYR A C 1
ATOM 3608 O O . TYR A 1 442 ? -21.074 8.427 10.844 1.00 91.19 442 TYR A O 1
ATOM 3616 N N . PHE A 1 443 ? -19.206 7.212 10.974 1.00 88.44 443 PHE A N 1
ATOM 3617 C CA . PHE A 1 443 ? -19.571 6.570 12.233 1.00 88.44 443 PHE A CA 1
ATOM 3618 C C . PHE A 1 443 ? -19.653 7.589 13.377 1.00 88.44 443 PHE A C 1
ATOM 3620 O O . PHE A 1 443 ? -20.630 7.584 14.119 1.00 88.44 443 PHE A O 1
ATOM 3627 N N . VAL A 1 444 ? -18.686 8.507 13.485 1.00 82.38 444 VAL A N 1
ATOM 3628 C CA . VAL A 1 444 ? -18.716 9.603 14.471 1.00 82.38 444 VAL A CA 1
ATOM 3629 C C . VAL A 1 444 ? -19.925 10.518 14.250 1.00 82.38 444 VAL A C 1
ATOM 3631 O O . VAL A 1 444 ? -20.551 10.922 15.226 1.00 82.38 444 VAL A O 1
ATOM 3634 N N . GLU A 1 445 ? -20.304 10.791 13.001 1.00 84.94 445 GLU A N 1
ATOM 3635 C CA . GLU A 1 445 ? -21.516 11.554 12.670 1.00 84.94 445 GLU A CA 1
ATOM 3636 C C . GLU A 1 445 ? -22.807 10.835 13.106 1.00 84.94 445 GLU A C 1
ATOM 3638 O O . GLU A 1 445 ? -23.710 11.454 13.669 1.00 84.94 445 GLU A O 1
ATOM 3643 N N . CYS A 1 446 ? -22.896 9.517 12.906 1.00 84.00 446 CYS A N 1
ATOM 3644 C CA . CYS A 1 446 ? -24.030 8.727 13.399 1.00 84.00 446 CYS A CA 1
ATOM 3645 C C . CYS A 1 446 ? -24.125 8.791 14.932 1.00 84.00 446 CYS A C 1
ATOM 3647 O O . CYS A 1 446 ? -25.215 8.926 15.495 1.00 84.00 446 CYS A O 1
ATOM 3649 N N . LEU A 1 447 ? -22.976 8.709 15.615 1.00 74.88 447 LEU A N 1
ATOM 3650 C CA . LEU A 1 447 ? -22.901 8.786 17.073 1.00 74.88 447 LEU A CA 1
ATOM 3651 C C . LEU A 1 447 ? -23.300 10.170 17.599 1.00 74.88 447 LEU A C 1
ATOM 3653 O O . LEU A 1 447 ? -24.057 10.239 18.567 1.00 74.88 447 LEU A O 1
ATOM 3657 N N . SER A 1 448 ? -22.846 11.260 16.967 1.00 72.25 448 SER A N 1
ATOM 3658 C CA . SER A 1 448 ? -23.211 12.624 17.379 1.00 72.25 448 SER A CA 1
ATOM 3659 C C . SER A 1 448 ? -24.710 12.890 17.215 1.00 72.25 448 SER A C 1
ATOM 3661 O O . SER A 1 448 ? -25.325 13.521 18.071 1.00 72.25 448 SER A O 1
ATOM 3663 N N . LYS A 1 449 ? -25.331 12.313 16.180 1.00 76.06 449 LYS A N 1
ATOM 3664 C CA . LYS A 1 449 ? -26.782 12.364 15.936 1.00 76.06 449 LYS A CA 1
ATOM 3665 C C . LYS A 1 449 ? -27.601 11.379 16.786 1.00 76.06 449 LYS A C 1
ATOM 3667 O O . LYS A 1 449 ? -28.819 11.310 16.626 1.00 76.06 449 LYS A O 1
ATOM 3672 N N . LYS A 1 450 ? -26.965 10.625 17.695 1.00 71.44 450 LYS A N 1
ATOM 3673 C CA . LYS A 1 450 ? -27.595 9.608 18.566 1.00 71.44 450 LYS A CA 1
ATOM 3674 C C . LYS A 1 450 ? -28.333 8.515 17.785 1.00 71.44 450 LYS A C 1
ATOM 3676 O O . LYS A 1 450 ? -29.343 7.974 18.238 1.00 71.44 450 LYS A O 1
ATOM 3681 N N . GLU A 1 451 ? -27.840 8.183 16.600 1.00 74.31 451 GLU A N 1
ATOM 3682 C CA . GLU A 1 451 ? -28.485 7.214 15.726 1.00 74.31 451 GLU A CA 1
ATOM 3683 C C . GLU A 1 451 ? -28.115 5.781 16.128 1.00 74.31 451 GLU A C 1
ATOM 3685 O O . GLU A 1 451 ? -26.983 5.486 16.514 1.00 74.31 451 GLU A O 1
ATOM 3690 N N . PHE A 1 452 ? -29.076 4.858 16.031 1.00 78.06 452 PHE A N 1
ATOM 3691 C CA . PHE A 1 452 ? -28.800 3.442 16.254 1.00 78.06 452 PHE A CA 1
ATOM 3692 C C . PHE A 1 452 ? -27.923 2.893 15.122 1.00 78.06 452 PHE A C 1
ATOM 3694 O O . PHE A 1 452 ? -28.325 2.921 13.956 1.00 78.06 452 PHE A O 1
ATOM 3701 N N . VAL A 1 453 ? -26.749 2.365 15.480 1.00 81.12 453 VAL A N 1
ATOM 3702 C CA . VAL A 1 453 ? -25.835 1.685 14.556 1.00 81.12 453 VAL A CA 1
ATOM 3703 C C . VAL A 1 453 ? -25.869 0.176 14.832 1.00 81.12 453 VAL A C 1
ATOM 3705 O O . VAL A 1 453 ? -25.364 -0.274 15.868 1.00 81.12 453 VAL A O 1
ATOM 3708 N N . PRO A 1 454 ? -26.474 -0.625 13.936 1.00 77.12 454 PRO A N 1
ATOM 3709 C CA . PRO A 1 454 ? -26.436 -2.080 14.012 1.00 77.12 454 PRO A CA 1
ATOM 3710 C C . PRO A 1 454 ? -25.007 -2.629 14.080 1.00 77.12 454 PRO A C 1
ATOM 3712 O O . PRO A 1 454 ? -24.073 -2.041 13.550 1.00 77.12 454 PRO A O 1
ATOM 3715 N N . ASN A 1 455 ? -24.836 -3.797 14.707 1.00 78.19 455 ASN A N 1
ATOM 3716 C CA . ASN A 1 455 ? -23.569 -4.541 14.722 1.00 78.19 455 ASN A CA 1
ATOM 3717 C C . ASN A 1 455 ? -22.353 -3.806 15.318 1.00 78.19 455 ASN A C 1
ATOM 3719 O O . ASN A 1 455 ? -21.235 -4.302 15.206 1.00 78.19 455 ASN A O 1
ATOM 3723 N N . ILE A 1 456 ? -22.563 -2.716 16.064 1.00 77.62 456 ILE A N 1
ATOM 3724 C CA . ILE A 1 456 ? -21.507 -1.978 16.782 1.00 77.62 456 ILE A CA 1
ATOM 3725 C C . ILE A 1 456 ? -20.642 -2.875 17.687 1.00 77.62 456 ILE A C 1
ATOM 3727 O O . ILE A 1 456 ? -19.456 -2.625 17.878 1.00 77.62 456 ILE A O 1
ATOM 3731 N N . LYS A 1 457 ? -21.222 -3.973 18.190 1.00 71.69 457 LYS A N 1
ATOM 3732 C CA . LYS A 1 457 ? -20.560 -5.017 18.993 1.00 71.69 457 LYS A CA 1
ATOM 3733 C C . LYS A 1 457 ? -19.468 -5.800 18.251 1.00 71.69 457 LYS A C 1
ATOM 3735 O O . LYS A 1 457 ? -18.660 -6.459 18.896 1.00 71.69 457 LYS A O 1
ATOM 3740 N N . LEU A 1 458 ? -19.483 -5.790 16.917 1.00 74.94 458 LEU A N 1
ATOM 3741 C CA . LEU A 1 458 ? -18.525 -6.507 16.071 1.00 74.94 458 LEU A CA 1
ATOM 3742 C C . LEU A 1 458 ? -17.296 -5.658 15.729 1.00 74.94 458 LEU A C 1
ATOM 3744 O O . LEU A 1 458 ? -16.397 -6.160 15.060 1.00 74.94 458 LEU A O 1
ATOM 3748 N N . LEU A 1 459 ? -17.269 -4.386 16.139 1.00 79.06 459 LEU A N 1
ATOM 3749 C CA . LEU A 1 459 ? -16.145 -3.498 15.876 1.00 79.06 459 LEU A CA 1
ATOM 3750 C C . LEU A 1 459 ? -14.928 -3.882 16.712 1.00 79.06 459 LEU A C 1
ATOM 3752 O O . LEU A 1 459 ? -15.037 -4.215 17.897 1.00 79.06 459 LEU A O 1
ATOM 3756 N N . GLU A 1 460 ? -13.754 -3.765 16.096 1.00 73.81 460 GLU A N 1
ATOM 3757 C CA . GLU A 1 460 ? -12.499 -3.858 16.825 1.00 73.81 460 GLU A CA 1
ATOM 3758 C C . GLU A 1 460 ? -12.402 -2.771 17.898 1.00 73.81 460 GLU A C 1
ATOM 3760 O O . GLU A 1 460 ? -12.803 -1.616 17.716 1.00 73.81 460 GLU A O 1
ATOM 3765 N N . LYS A 1 461 ? -11.853 -3.173 19.045 1.00 65.69 461 LYS A N 1
ATOM 3766 C CA . LYS A 1 461 ? -11.760 -2.347 20.248 1.00 65.69 461 LYS A CA 1
ATOM 3767 C C . LYS A 1 461 ? -11.036 -1.027 19.975 1.00 65.69 461 LYS A C 1
ATOM 3769 O O . LYS A 1 461 ? -11.543 0.024 20.356 1.00 65.69 461 LYS A O 1
ATOM 3774 N N . ASP A 1 462 ? -9.902 -1.083 19.287 1.00 66.50 462 ASP A N 1
ATOM 3775 C CA . ASP A 1 462 ? -9.042 0.082 19.063 1.00 66.50 462 ASP A CA 1
ATOM 3776 C C . ASP A 1 462 ? -9.709 1.104 18.134 1.00 66.50 462 ASP A C 1
ATOM 3778 O O . ASP A 1 462 ? -9.653 2.311 18.378 1.00 66.50 462 ASP A O 1
ATOM 3782 N N . PHE A 1 463 ? -10.453 0.628 17.129 1.00 75.44 463 PHE A N 1
ATOM 3783 C CA . PHE A 1 463 ? -11.241 1.499 16.260 1.00 75.44 463 PHE A CA 1
ATOM 3784 C C . PHE A 1 463 ? -12.349 2.217 17.039 1.00 75.44 463 PHE A C 1
ATOM 3786 O O . PHE A 1 463 ? -12.538 3.425 16.889 1.00 75.44 463 PHE A O 1
ATOM 3793 N N . PHE A 1 464 ? -13.072 1.497 17.902 1.00 74.12 464 PHE A N 1
ATOM 3794 C CA . PHE A 1 464 ? -14.134 2.094 18.712 1.00 74.12 464 PHE A CA 1
ATOM 3795 C C . PHE A 1 464 ? -13.593 3.158 19.680 1.00 74.12 464 PHE A C 1
ATOM 3797 O O . PHE A 1 464 ? -14.199 4.219 19.832 1.00 74.12 464 PHE A O 1
ATOM 3804 N N . ILE A 1 465 ? -12.422 2.923 20.282 1.00 65.69 465 ILE A N 1
ATOM 3805 C CA . ILE A 1 465 ? -11.735 3.915 21.125 1.00 65.69 465 ILE A CA 1
ATOM 3806 C C . ILE A 1 465 ? -11.365 5.155 20.305 1.00 65.69 465 ILE A C 1
ATOM 3808 O O . ILE A 1 465 ? -11.640 6.273 20.741 1.00 65.69 465 ILE A O 1
ATOM 3812 N N . SER A 1 466 ? -10.803 4.969 19.107 1.00 65.50 466 SER A N 1
ATOM 3813 C CA . SER A 1 466 ? -10.473 6.072 18.198 1.00 65.50 466 SER A CA 1
ATOM 3814 C C . SER A 1 466 ? -11.707 6.908 17.832 1.00 65.50 466 SER A C 1
ATOM 3816 O O . SER A 1 466 ? -11.654 8.139 17.850 1.00 65.50 466 SER A O 1
ATOM 3818 N N . ALA A 1 467 ? -12.851 6.259 17.588 1.00 72.38 467 ALA A N 1
ATOM 3819 C CA . ALA A 1 467 ? -14.119 6.939 17.329 1.00 72.38 467 ALA A CA 1
ATOM 3820 C C . ALA A 1 467 ? -14.600 7.767 18.525 1.00 72.38 467 ALA A C 1
ATOM 3822 O O . ALA A 1 467 ? -14.990 8.920 18.347 1.00 72.38 467 ALA A O 1
ATOM 3823 N N . LEU A 1 468 ? -14.531 7.219 19.743 1.00 67.75 468 LEU A N 1
ATOM 3824 C CA . LEU A 1 468 ? -14.881 7.955 20.959 1.00 67.75 468 LEU A CA 1
ATOM 3825 C C . LEU A 1 468 ? -13.947 9.146 21.193 1.00 67.75 468 LEU A C 1
ATOM 3827 O O . LEU A 1 468 ? -14.419 10.230 21.524 1.00 67.75 468 LEU A O 1
ATOM 3831 N N . ALA A 1 469 ? -12.640 8.971 20.988 1.00 60.81 469 ALA A N 1
ATOM 3832 C CA . ALA A 1 469 ? -11.673 10.057 21.102 1.00 60.81 469 ALA A CA 1
ATOM 3833 C C . ALA A 1 469 ? -11.990 11.184 20.108 1.00 60.81 469 ALA A C 1
ATOM 3835 O O . ALA A 1 469 ? -12.091 12.343 20.504 1.00 60.81 469 ALA A O 1
ATOM 3836 N N . LYS A 1 470 ? -12.241 10.841 18.838 1.00 63.59 470 LYS A N 1
ATOM 3837 C CA . LYS A 1 470 ? -12.588 11.810 17.790 1.00 63.59 470 LYS A CA 1
ATOM 3838 C C . LYS A 1 470 ? -13.920 12.517 18.063 1.00 63.59 470 LYS A C 1
ATOM 3840 O O . LYS A 1 470 ? -14.013 13.719 17.843 1.00 63.59 470 LYS A O 1
ATOM 3845 N N . LEU A 1 471 ? -14.918 11.808 18.593 1.00 63.16 471 LEU A N 1
ATOM 3846 C CA . LEU A 1 471 ? -16.187 12.396 19.032 1.00 63.16 471 LEU A CA 1
ATOM 3847 C C . LEU A 1 471 ? -15.967 13.427 20.155 1.00 63.16 471 LEU A C 1
ATOM 3849 O O . LEU A 1 471 ? -16.491 14.533 20.071 1.00 63.16 471 LEU A O 1
ATOM 3853 N N . CYS A 1 472 ? -15.143 13.102 21.158 1.00 55.25 472 CYS A N 1
ATOM 3854 C CA . CYS A 1 472 ? -14.801 14.013 22.257 1.00 55.25 472 CYS A CA 1
ATOM 3855 C C . CYS A 1 472 ? -13.982 15.234 21.805 1.00 55.25 472 CYS A C 1
ATOM 3857 O O . CYS A 1 472 ? -14.085 16.295 22.413 1.00 55.25 472 CYS A O 1
ATOM 3859 N N . CYS A 1 473 ? -13.158 15.095 20.762 1.00 53.53 473 CYS A N 1
ATOM 3860 C CA . CYS A 1 473 ? -12.373 16.199 20.207 1.00 53.53 473 CYS A CA 1
ATOM 3861 C C . CYS A 1 473 ? -13.195 17.152 19.325 1.00 53.53 473 CYS A C 1
ATOM 3863 O O . CYS A 1 473 ? -12.797 18.304 19.168 1.00 53.53 473 CYS A O 1
ATOM 3865 N N . ASN A 1 474 ? -14.299 16.686 18.730 1.00 53.06 474 ASN A N 1
ATOM 3866 C CA . ASN A 1 474 ? -14.964 17.399 17.640 1.00 53.06 474 ASN A CA 1
ATOM 3867 C C . ASN A 1 474 ? -16.026 18.426 18.060 1.00 53.06 474 ASN A C 1
ATOM 3869 O O . ASN A 1 474 ? -16.338 19.257 17.213 1.00 53.06 474 ASN A O 1
ATOM 3873 N N . GLN A 1 475 ? -16.587 18.426 19.284 1.00 49.06 475 GLN A N 1
ATOM 3874 C CA . GLN A 1 475 ? -17.526 19.492 19.690 1.00 49.06 475 GLN A CA 1
ATOM 3875 C C . GLN A 1 475 ? -17.896 19.566 21.185 1.00 49.06 475 GLN A C 1
ATOM 3877 O O . GLN A 1 475 ? -17.909 18.579 21.915 1.00 49.06 475 GLN A O 1
ATOM 3882 N N . THR A 1 476 ? -18.274 20.790 21.564 1.00 43.22 476 THR A N 1
ATOM 3883 C CA . THR A 1 476 ? -18.738 21.358 22.844 1.00 43.22 476 THR A CA 1
ATOM 3884 C C . THR A 1 476 ? -20.149 20.937 23.301 1.00 43.22 476 THR A C 1
ATOM 3886 O O . THR A 1 476 ? -20.614 21.435 24.319 1.00 43.22 476 THR A O 1
ATOM 3889 N N . GLU A 1 477 ? -20.830 20.037 22.582 1.00 42.44 477 GLU A N 1
ATOM 3890 C CA . GLU A 1 477 ? -22.267 19.719 22.748 1.00 42.44 477 GLU A CA 1
ATOM 3891 C C . GLU A 1 477 ? -22.558 18.222 22.994 1.00 42.44 477 GLU A C 1
ATOM 3893 O O . GLU A 1 477 ? -23.638 17.722 22.676 1.00 42.44 477 GLU A O 1
ATOM 3898 N N . ILE A 1 478 ? -21.634 17.456 23.589 1.00 46.25 478 ILE A N 1
ATOM 3899 C CA . ILE A 1 478 ? -22.045 16.202 24.252 1.00 46.25 478 ILE A CA 1
ATOM 3900 C C . ILE A 1 478 ? -22.685 16.591 25.586 1.00 46.25 478 ILE A C 1
ATOM 3902 O O . ILE A 1 478 ? -22.078 16.503 26.656 1.00 46.25 478 ILE A O 1
ATOM 3906 N N . ASP A 1 479 ? -23.915 17.086 25.498 1.00 44.91 479 ASP A N 1
ATOM 3907 C CA . ASP A 1 479 ? -24.684 17.535 26.643 1.00 44.91 479 ASP A CA 1
ATOM 3908 C C . ASP A 1 479 ? -25.148 16.331 27.468 1.00 44.91 479 ASP A C 1
ATOM 3910 O O . ASP A 1 479 ? -26.123 15.644 27.171 1.00 44.91 479 ASP A O 1
ATOM 3914 N N . SER A 1 480 ? -24.454 16.135 28.588 1.00 43.25 480 SER A N 1
ATOM 3915 C CA . SER A 1 480 ? -24.787 15.270 29.721 1.00 43.25 480 SER A CA 1
ATOM 3916 C C . SER A 1 480 ? -24.205 13.846 29.736 1.00 43.25 480 SER A C 1
ATOM 3918 O O . SER A 1 480 ? -24.267 13.051 28.801 1.00 43.25 480 SER A O 1
ATOM 3920 N N . LYS A 1 481 ? -23.753 13.493 30.947 1.00 40.69 481 LYS A N 1
ATOM 3921 C CA . LYS A 1 481 ? -23.518 12.174 31.572 1.00 40.69 481 LYS A CA 1
ATOM 3922 C C . LYS A 1 481 ? -24.361 10.985 31.048 1.00 40.69 481 LYS A C 1
ATOM 3924 O O . LYS A 1 481 ? -23.957 9.839 31.244 1.00 40.69 481 LYS A O 1
ATOM 3929 N N . LYS A 1 482 ? -25.521 11.216 30.416 1.00 45.19 482 LYS A N 1
ATOM 3930 C CA . LYS A 1 482 ? -26.395 10.185 29.826 1.00 45.19 482 LYS A CA 1
ATOM 3931 C C . LYS A 1 482 ? -25.974 9.744 28.421 1.00 45.19 482 LYS A C 1
ATOM 3933 O O . LYS A 1 482 ? -26.140 8.567 28.120 1.00 45.19 482 LYS A O 1
ATOM 3938 N N . ASP A 1 483 ? -25.403 10.620 27.600 1.00 47.16 483 ASP A N 1
ATOM 3939 C CA . ASP A 1 483 ? -25.178 10.347 26.172 1.00 47.16 483 ASP A CA 1
ATOM 3940 C C . ASP A 1 483 ? -23.972 9.427 25.935 1.00 47.16 483 ASP A C 1
ATOM 3942 O O . ASP A 1 483 ? -24.092 8.376 25.301 1.00 47.16 483 ASP A O 1
ATOM 3946 N N . LEU A 1 484 ? -22.834 9.729 26.570 1.00 51.28 484 LEU A N 1
ATOM 3947 C CA . LEU A 1 484 ? -21.690 8.805 26.639 1.00 51.28 484 LEU A CA 1
ATOM 3948 C C . LEU A 1 484 ? -22.058 7.530 27.406 1.00 51.28 484 LEU A C 1
ATOM 3950 O O . LEU A 1 484 ? -21.631 6.433 27.051 1.00 51.28 484 LEU A O 1
ATOM 3954 N N . GLY A 1 485 ? -22.892 7.667 28.442 1.00 48.50 485 GLY A N 1
ATOM 3955 C CA . GLY A 1 485 ? -23.428 6.548 29.209 1.00 48.50 485 GLY A CA 1
ATOM 3956 C C . GLY A 1 485 ? -24.211 5.570 28.333 1.00 48.50 485 GLY A C 1
ATOM 3957 O O . GLY A 1 485 ? -23.988 4.371 28.445 1.00 48.50 485 GLY A O 1
ATOM 3958 N N . PHE A 1 486 ? -25.062 6.057 27.431 1.00 52.47 486 PHE A N 1
ATOM 3959 C CA . PHE A 1 486 ? -25.862 5.246 26.512 1.00 52.47 486 PHE A CA 1
ATOM 3960 C C . PHE A 1 486 ? -24.993 4.515 25.481 1.00 52.47 486 PHE A C 1
ATOM 3962 O O . PHE A 1 486 ? -25.104 3.296 25.352 1.00 52.47 486 PHE A O 1
ATOM 3969 N N . LEU A 1 487 ? -24.066 5.222 24.821 1.00 54.00 487 LEU A N 1
ATOM 3970 C CA . LEU A 1 487 ? -23.153 4.644 23.824 1.00 54.00 487 LEU A CA 1
ATOM 3971 C C . LEU A 1 487 ? -22.258 3.561 24.430 1.00 54.00 487 LEU A C 1
ATOM 3973 O O . LEU A 1 487 ? -22.147 2.448 23.912 1.00 54.00 487 LEU A O 1
ATOM 3977 N N . VAL A 1 488 ? -21.671 3.869 25.586 1.00 52.78 488 VAL A N 1
ATOM 3978 C CA . VAL A 1 488 ? -20.827 2.938 26.327 1.00 52.78 488 VAL A CA 1
ATOM 3979 C C . VAL A 1 488 ? -21.662 1.822 26.952 1.00 52.78 488 VAL A C 1
ATOM 3981 O O . VAL A 1 488 ? -21.144 0.727 27.068 1.00 52.78 488 VAL A O 1
ATOM 3984 N N . THR A 1 489 ? -22.934 2.018 27.320 1.00 52.78 489 THR A N 1
ATOM 3985 C CA . THR A 1 489 ? -23.815 0.929 27.805 1.00 52.78 489 THR A CA 1
ATOM 3986 C C . THR A 1 489 ? -24.184 -0.042 26.685 1.00 52.78 489 THR A C 1
ATOM 3988 O O . THR A 1 489 ? -24.134 -1.253 26.898 1.00 52.78 489 THR A O 1
ATOM 3991 N N . ASN A 1 490 ? -24.453 0.463 25.477 1.00 51.94 490 ASN A N 1
ATOM 3992 C CA . ASN A 1 490 ? -24.682 -0.373 24.298 1.00 51.94 490 ASN A CA 1
ATOM 3993 C C . ASN A 1 490 ? -23.451 -1.221 23.930 1.00 51.94 490 ASN A C 1
ATOM 3995 O O . ASN A 1 490 ? -23.604 -2.336 23.442 1.00 51.94 490 ASN A O 1
ATOM 3999 N N . TRP A 1 491 ? -22.238 -0.734 24.219 1.00 55.16 491 TRP A N 1
ATOM 4000 C CA . TRP A 1 491 ? -20.994 -1.501 24.065 1.00 55.16 491 TRP A CA 1
ATOM 4001 C C . TRP A 1 491 ? -20.687 -2.409 25.285 1.00 55.16 491 TRP A C 1
ATOM 4003 O O . TRP A 1 491 ? -20.354 -3.587 25.136 1.00 55.16 491 TRP A O 1
ATOM 4013 N N . LYS A 1 492 ? -20.875 -1.901 26.515 1.00 46.78 492 LYS A N 1
ATOM 4014 C CA . LYS A 1 492 ? -20.610 -2.553 27.822 1.00 46.78 492 LYS A CA 1
ATOM 4015 C C . LYS A 1 492 ? -21.402 -3.818 28.077 1.00 46.78 492 LYS A C 1
ATOM 4017 O O . LYS A 1 492 ? -20.938 -4.640 28.860 1.00 46.78 492 LYS A O 1
ATOM 4022 N N . THR A 1 493 ? -22.575 -3.991 27.474 1.00 47.44 493 THR A N 1
ATOM 4023 C CA . THR A 1 493 ? -23.332 -5.247 27.603 1.00 47.44 493 THR A CA 1
ATOM 4024 C C . THR A 1 493 ? -22.550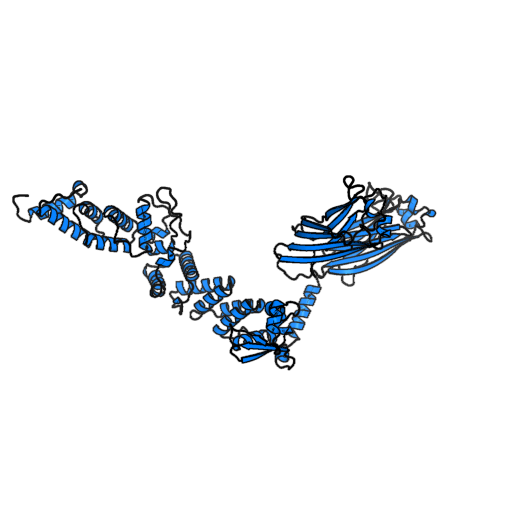 -6.460 27.079 1.00 47.44 493 THR A C 1
ATOM 4026 O O . THR A 1 493 ? -23.022 -7.582 27.235 1.00 47.44 493 THR A O 1
ATOM 4029 N N . THR A 1 494 ? -21.347 -6.270 26.507 1.00 48.84 494 THR A N 1
ATOM 4030 C CA . THR A 1 494 ? -20.577 -7.348 25.879 1.00 48.84 494 THR A CA 1
ATOM 4031 C C . THR A 1 494 ? -19.076 -7.472 26.229 1.00 48.84 494 THR A C 1
ATOM 4033 O O . THR A 1 494 ? -18.557 -8.560 25.994 1.00 48.84 494 THR A O 1
ATOM 4036 N N . LYS A 1 495 ? -18.361 -6.493 26.835 1.00 45.50 495 LYS A N 1
ATOM 4037 C CA . LYS A 1 495 ? -16.948 -6.649 27.318 1.00 45.50 495 LYS A CA 1
ATOM 4038 C C . LYS A 1 495 ? -16.569 -5.733 28.511 1.00 45.50 495 LYS A C 1
ATOM 4040 O O . LYS A 1 495 ? -17.157 -4.670 28.693 1.00 45.50 495 LYS A O 1
ATOM 4045 N N . ASN A 1 496 ? -15.583 -6.150 29.326 1.00 49.59 496 ASN A N 1
ATOM 4046 C CA . ASN A 1 496 ? -15.165 -5.524 30.600 1.00 49.59 496 ASN A CA 1
ATOM 4047 C C . ASN A 1 496 ? -14.026 -4.483 30.421 1.00 49.59 496 ASN A C 1
ATOM 4049 O O . ASN A 1 496 ? -13.129 -4.683 29.607 1.00 49.59 496 ASN A O 1
ATOM 4053 N N . PHE A 1 497 ? -14.011 -3.394 31.209 1.00 46.72 497 PHE A N 1
ATOM 4054 C CA . PHE A 1 497 ? -12.980 -2.332 31.132 1.00 46.72 497 PHE A CA 1
ATOM 4055 C C . PHE A 1 497 ? -11.572 -2.783 31.547 1.00 46.72 497 PHE A C 1
ATOM 4057 O O . PHE A 1 497 ? -10.598 -2.090 31.258 1.00 46.72 497 PHE A O 1
ATOM 4064 N N . HIS A 1 498 ? -11.464 -3.943 32.197 1.00 48.03 498 HIS A N 1
ATOM 4065 C CA . HIS A 1 498 ? -10.209 -4.557 32.630 1.00 48.03 498 HIS A CA 1
ATOM 4066 C C . HIS A 1 498 ? -9.155 -4.610 31.512 1.00 48.03 498 HIS A C 1
ATOM 4068 O O . HIS A 1 498 ? -7.994 -4.271 31.725 1.00 48.03 498 HIS A O 1
ATOM 4074 N N . ASP A 1 499 ? -9.578 -4.933 30.289 1.00 45.84 499 ASP A N 1
ATOM 4075 C CA . ASP A 1 499 ? -8.671 -5.098 29.153 1.00 45.84 499 ASP A CA 1
ATOM 4076 C C . ASP A 1 499 ? -8.084 -3.765 28.656 1.00 45.84 499 ASP A C 1
ATOM 4078 O O . ASP A 1 499 ? -7.157 -3.764 27.852 1.00 45.84 499 ASP A O 1
ATOM 4082 N N . LEU A 1 500 ? -8.658 -2.612 29.026 1.00 46.56 500 LEU A N 1
ATOM 4083 C CA . LEU A 1 500 ? -8.167 -1.286 28.610 1.00 46.56 500 LEU A CA 1
ATOM 4084 C C . LEU A 1 500 ? -6.934 -0.849 29.402 1.00 46.56 500 LEU A C 1
ATOM 4086 O O . LEU A 1 500 ? -6.088 -0.154 28.851 1.00 46.56 500 LEU A O 1
ATOM 4090 N N . TRP A 1 501 ? -6.795 -1.299 30.651 1.00 46.88 501 TRP A N 1
ATOM 4091 C CA . TRP A 1 501 ? -5.651 -0.973 31.507 1.00 46.88 501 TRP A CA 1
ATOM 4092 C C . TRP A 1 501 ? -4.313 -1.469 30.934 1.00 46.88 501 TRP A C 1
ATOM 4094 O O . TRP A 1 501 ? -3.296 -0.784 31.001 1.00 46.88 501 TRP A O 1
ATOM 4104 N N . ASN A 1 502 ? -4.316 -2.656 30.323 1.00 42.16 502 ASN A N 1
ATOM 4105 C CA . ASN A 1 502 ? -3.089 -3.337 29.903 1.00 42.16 502 ASN A CA 1
ATOM 4106 C C . ASN A 1 502 ? -2.478 -2.782 28.599 1.00 42.16 502 ASN A C 1
ATOM 4108 O O . ASN A 1 502 ? -1.293 -2.999 28.334 1.00 42.16 502 ASN A O 1
ATOM 4112 N N . ILE A 1 503 ? -3.257 -2.057 27.788 1.00 42.88 503 ILE A N 1
ATOM 4113 C CA . ILE A 1 503 ? -2.868 -1.701 26.413 1.00 42.88 503 ILE A CA 1
ATOM 4114 C C . ILE A 1 503 ? -1.945 -0.480 26.384 1.00 42.88 503 ILE A C 1
ATOM 4116 O O . ILE A 1 503 ? -0.869 -0.558 25.803 1.00 42.88 503 ILE A O 1
ATOM 4120 N N . GLY A 1 504 ? -2.228 0.568 27.153 1.00 43.66 504 GLY A N 1
ATOM 4121 C CA . GLY A 1 504 ? -1.331 1.720 27.249 1.00 43.66 504 GLY A CA 1
ATOM 4122 C C . GLY A 1 504 ? -1.410 2.670 26.088 1.00 43.66 504 GLY A C 1
ATOM 4123 O O . GLY A 1 504 ? -0.828 2.436 25.040 1.00 43.66 504 GLY A O 1
ATOM 4124 N N . HIS A 1 505 ? -2.087 3.773 26.356 1.00 43.53 505 HIS A N 1
ATOM 4125 C CA . HIS A 1 505 ? -2.086 4.959 25.531 1.00 43.53 505 HIS A CA 1
ATOM 4126 C C . HIS A 1 505 ? -1.620 6.137 26.390 1.00 43.53 505 HIS A C 1
ATOM 4128 O O . HIS A 1 505 ? -2.086 6.307 27.519 1.00 43.53 505 HIS A O 1
ATOM 4134 N N . GLU A 1 506 ? -0.676 6.915 25.866 1.00 47.28 506 GLU A N 1
ATOM 4135 C CA . GLU A 1 506 ? -0.099 8.113 26.491 1.00 47.28 506 GLU A CA 1
ATOM 4136 C C . GLU A 1 506 ? -0.955 9.350 26.176 1.00 47.28 506 GLU A C 1
ATOM 4138 O O . GLU A 1 506 ? -0.480 10.364 25.675 1.00 47.28 506 GLU A O 1
ATOM 4143 N N . ASP A 1 507 ? -2.258 9.273 26.442 1.00 45.59 507 ASP A N 1
ATOM 4144 C CA . ASP A 1 507 ? -3.182 10.361 26.089 1.00 45.59 507 ASP A CA 1
ATOM 4145 C C . ASP A 1 507 ? -3.317 11.394 27.228 1.00 45.59 507 ASP A C 1
ATOM 4147 O O . ASP A 1 507 ? -4.025 12.400 27.106 1.00 45.59 507 ASP A O 1
ATOM 4151 N N . CYS A 1 508 ? -2.690 11.130 28.381 1.00 48.69 508 CYS A N 1
ATOM 4152 C CA . CYS A 1 508 ? -2.727 12.000 29.549 1.00 48.69 508 CYS A CA 1
ATOM 4153 C C . CYS A 1 508 ? -1.480 11.845 30.423 1.00 48.69 508 CYS A C 1
ATOM 4155 O O . CYS A 1 508 ? -1.313 10.837 31.105 1.00 48.69 508 CYS A O 1
ATOM 4157 N N . THR A 1 509 ? -0.663 12.893 30.483 1.00 52.75 509 THR A N 1
ATOM 4158 C CA . THR A 1 509 ? 0.344 13.049 31.531 1.00 52.75 509 THR A CA 1
ATOM 4159 C C . THR A 1 509 ? -0.307 13.712 32.743 1.00 52.75 509 THR A C 1
ATOM 4161 O O . THR A 1 509 ? -0.617 14.904 32.711 1.00 52.75 509 THR A O 1
ATOM 4164 N N . ILE A 1 510 ? -0.511 12.959 33.823 1.00 57.78 510 ILE A N 1
ATOM 4165 C CA . ILE A 1 510 ? -0.833 13.535 35.135 1.00 57.78 510 ILE A CA 1
ATOM 4166 C C . ILE A 1 510 ? 0.471 13.603 35.922 1.00 57.78 510 ILE A C 1
ATOM 4168 O O . ILE A 1 510 ? 1.171 12.605 36.043 1.00 57.78 510 ILE A O 1
ATOM 4172 N N . ILE A 1 511 ? 0.812 14.769 36.462 1.00 58.47 511 ILE A N 1
ATOM 4173 C CA . ILE A 1 511 ? 1.988 14.924 37.330 1.00 58.47 511 ILE A CA 1
ATOM 4174 C C . ILE A 1 511 ? 1.523 14.923 38.787 1.00 58.47 511 ILE A C 1
ATOM 4176 O O . ILE A 1 511 ? 0.675 15.743 39.149 1.00 58.47 511 ILE A O 1
ATOM 4180 N N . VAL A 1 512 ? 2.095 14.043 39.615 1.00 62.53 512 VAL A N 1
ATOM 4181 C CA . VAL A 1 512 ? 1.862 13.991 41.069 1.00 62.53 512 VAL A CA 1
ATOM 4182 C C . VAL A 1 512 ? 3.177 14.206 41.796 1.00 62.53 512 VAL A C 1
ATOM 4184 O O . VAL A 1 512 ? 4.135 13.478 41.564 1.00 62.53 512 VAL A O 1
ATOM 4187 N N . ASP A 1 513 ? 3.253 15.249 42.625 1.00 61.97 513 ASP A N 1
ATOM 4188 C CA . ASP A 1 513 ? 4.456 15.602 43.401 1.00 61.97 513 ASP A CA 1
ATOM 4189 C C . ASP A 1 513 ? 5.756 15.661 42.578 1.00 61.97 513 ASP A C 1
ATOM 4191 O O . ASP A 1 513 ? 6.829 15.249 43.010 1.00 61.97 513 ASP A O 1
ATOM 4195 N N . GLY A 1 514 ? 5.658 16.173 41.347 1.00 57.00 514 GLY A N 1
ATOM 4196 C CA . GLY A 1 514 ? 6.804 16.303 40.440 1.00 57.00 514 GLY A CA 1
ATOM 4197 C C . GLY A 1 514 ? 7.246 14.993 39.783 1.00 57.00 514 GLY A C 1
ATOM 4198 O O . GLY A 1 514 ? 8.158 15.018 38.963 1.00 57.00 514 GLY A O 1
ATOM 4199 N N . LYS A 1 515 ? 6.584 13.870 40.082 1.00 57.94 515 LYS A N 1
ATOM 4200 C CA . LYS A 1 515 ? 6.718 12.621 39.335 1.00 57.94 515 LYS A CA 1
ATOM 4201 C C . LYS A 1 515 ? 5.651 12.568 38.255 1.00 57.94 515 LYS A C 1
ATOM 4203 O O . LYS A 1 515 ? 4.459 12.747 38.515 1.00 57.94 515 LYS A O 1
ATOM 4208 N N . GLU A 1 516 ? 6.090 12.336 37.030 1.00 55.38 516 GLU A N 1
ATOM 4209 C CA . GLU A 1 516 ? 5.180 12.027 35.944 1.00 55.38 516 GLU A CA 1
ATOM 4210 C C . GLU A 1 516 ? 4.507 10.685 36.236 1.00 55.38 516 GLU A C 1
ATOM 4212 O O . GLU A 1 516 ? 5.184 9.703 36.551 1.00 55.38 516 GLU A O 1
ATOM 4217 N N . ILE A 1 517 ? 3.182 10.618 36.118 1.00 55.78 517 ILE A N 1
ATOM 4218 C CA . ILE A 1 517 ? 2.486 9.341 36.014 1.00 55.78 517 ILE A CA 1
ATOM 4219 C C . ILE A 1 517 ? 2.733 8.791 34.597 1.00 55.78 517 ILE A C 1
ATOM 4221 O O . ILE A 1 517 ? 1.820 8.639 33.797 1.00 55.78 517 ILE A O 1
ATOM 4225 N N . SER A 1 518 ? 3.989 8.508 34.261 1.00 44.91 518 SER A N 1
ATOM 4226 C CA . SER A 1 518 ? 4.370 7.842 33.011 1.00 44.91 518 SER A CA 1
ATOM 4227 C C . SER A 1 518 ? 4.082 6.333 33.059 1.00 44.91 518 SER A C 1
ATOM 4229 O O . SER A 1 518 ? 4.070 5.661 32.034 1.00 44.91 518 SER A O 1
ATOM 4231 N N . PHE A 1 519 ? 3.795 5.788 34.251 1.00 39.62 519 PHE A N 1
ATOM 4232 C CA . PHE A 1 519 ? 3.527 4.361 34.464 1.00 39.62 519 PHE A CA 1
ATOM 4233 C C . PHE A 1 519 ? 2.047 3.963 34.484 1.00 39.62 519 PHE A C 1
ATOM 4235 O O . PHE A 1 519 ? 1.751 2.781 34.295 1.00 39.62 519 PHE A O 1
ATOM 4242 N N . LEU A 1 520 ? 1.101 4.892 34.686 1.00 45.06 520 LEU A N 1
ATOM 4243 C CA . LEU A 1 520 ? -0.305 4.552 34.481 1.00 45.06 520 LEU A CA 1
ATOM 4244 C C . LEU A 1 520 ? -0.673 4.842 33.030 1.00 45.06 520 LEU A C 1
ATOM 4246 O O . LEU A 1 520 ? -0.814 5.979 32.603 1.00 45.06 520 LEU A O 1
ATOM 4250 N N . LYS A 1 521 ? -0.871 3.756 32.299 1.00 50.44 521 LYS A N 1
ATOM 4251 C CA . LYS A 1 521 ? -1.467 3.632 30.971 1.00 50.44 521 LYS A CA 1
ATOM 4252 C C . LYS A 1 521 ? -2.934 4.123 30.942 1.00 50.44 521 LYS A C 1
ATOM 4254 O O . LYS A 1 521 ? -3.847 3.355 30.640 1.00 50.44 521 LYS A O 1
ATOM 4259 N N . VAL A 1 522 ? -3.196 5.370 31.345 1.00 51.81 522 VAL A N 1
ATOM 4260 C CA . VAL A 1 522 ? -4.553 5.905 31.531 1.00 51.81 522 VAL A CA 1
ATOM 4261 C C . VAL A 1 522 ? -5.079 6.647 30.316 1.00 51.81 522 VAL A C 1
ATOM 4263 O O . VAL A 1 522 ? -4.521 7.632 29.851 1.00 51.81 522 VAL A O 1
ATOM 4266 N N . HIS A 1 523 ? -6.275 6.252 29.903 1.00 56.81 523 HIS A N 1
ATOM 4267 C CA . HIS A 1 523 ? -7.054 6.955 28.902 1.00 56.81 523 HIS A CA 1
ATOM 4268 C C . HIS A 1 523 ? -7.752 8.154 29.558 1.00 56.81 523 HIS A C 1
ATOM 4270 O O . HIS A 1 523 ? -8.595 7.980 30.449 1.00 56.81 523 HIS A O 1
ATOM 4276 N N . LYS A 1 524 ? -7.443 9.373 29.095 1.00 56.59 524 LYS A N 1
ATOM 4277 C CA . LYS A 1 524 ? -8.092 10.616 29.554 1.00 56.59 524 LYS A CA 1
ATOM 4278 C C . LYS A 1 524 ? -9.615 10.533 29.463 1.00 56.59 524 LYS A C 1
ATOM 4280 O O . LYS A 1 524 ? -10.319 10.987 30.356 1.00 56.59 524 LYS A O 1
ATOM 4285 N N . SER A 1 525 ? -10.114 9.890 28.411 1.00 52.66 525 SER A N 1
ATOM 4286 C CA . SER A 1 525 ? -11.536 9.636 28.167 1.00 52.66 525 SER A CA 1
ATOM 4287 C C . SER A 1 525 ? -12.188 8.758 29.242 1.00 52.66 525 SER A C 1
ATOM 4289 O O . SER A 1 525 ? -13.330 9.004 29.626 1.00 52.66 525 SER A O 1
ATOM 4291 N N . VAL A 1 526 ? -11.467 7.770 29.783 1.00 55.62 526 VAL A N 1
ATOM 4292 C CA . VAL A 1 526 ? -11.967 6.903 30.863 1.00 55.62 526 VAL A CA 1
ATOM 4293 C C . VAL A 1 526 ? -12.010 7.658 32.189 1.00 55.62 526 VAL A C 1
ATOM 4295 O O . VAL A 1 526 ? -12.966 7.504 32.942 1.00 55.62 526 VAL A O 1
ATOM 4298 N N . LEU A 1 527 ? -11.023 8.508 32.483 1.00 61.66 527 LEU A N 1
ATOM 4299 C CA . LEU A 1 527 ? -11.061 9.344 33.688 1.00 61.66 527 LEU A CA 1
ATOM 4300 C C . LEU A 1 527 ? -12.127 10.442 33.581 1.00 61.66 527 LEU A C 1
ATOM 4302 O O . LEU A 1 527 ? -12.901 10.620 34.521 1.00 61.66 527 LEU A O 1
ATOM 4306 N N . ALA A 1 528 ? -12.238 11.090 32.418 1.00 58.59 528 ALA A N 1
ATOM 4307 C CA . ALA A 1 528 ? -13.283 12.067 32.108 1.00 58.59 528 ALA A CA 1
ATOM 4308 C C . ALA A 1 528 ? -14.699 11.471 32.219 1.00 58.59 528 ALA A C 1
ATOM 4310 O O . ALA A 1 528 ? -15.628 12.166 32.624 1.00 58.59 528 ALA A O 1
ATOM 4311 N N . PHE A 1 529 ? -14.866 10.172 31.928 1.00 55.91 529 PHE A N 1
ATOM 4312 C CA . PHE A 1 529 ? -16.129 9.456 32.141 1.00 55.91 529 PHE A CA 1
ATOM 4313 C C . PHE A 1 529 ? -16.547 9.423 33.620 1.00 55.91 529 PHE A C 1
ATOM 4315 O O . PHE A 1 529 ? -17.733 9.552 33.926 1.00 55.91 529 PHE A O 1
ATOM 4322 N N . TYR A 1 530 ? -15.596 9.234 34.540 1.00 60.75 530 TYR A N 1
ATOM 4323 C CA . TYR A 1 530 ? -15.885 9.163 35.975 1.00 60.75 530 TYR A CA 1
ATOM 4324 C C . TYR A 1 530 ? -15.922 10.530 36.653 1.00 60.75 530 TYR A C 1
ATOM 4326 O O . TYR A 1 530 ? -16.653 10.691 37.630 1.00 60.75 530 TYR A O 1
ATOM 4334 N N . SER A 1 531 ? -15.172 11.503 36.137 1.00 63.94 531 SER A N 1
ATOM 4335 C CA . SER A 1 531 ? -15.302 12.900 36.522 1.00 63.94 531 SER A CA 1
ATOM 4336 C C . SER A 1 531 ? -14.818 13.836 35.411 1.00 63.94 531 SER A C 1
ATOM 4338 O O . SER A 1 531 ? -13.667 13.720 34.979 1.00 63.94 531 SER A O 1
ATOM 4340 N N . PRO A 1 532 ? -15.642 14.819 34.999 1.00 58.12 532 PRO A N 1
ATOM 4341 C CA . PRO A 1 532 ? -15.272 15.784 33.965 1.00 58.12 532 PRO A CA 1
ATOM 4342 C C . PRO A 1 532 ? -14.073 16.647 34.374 1.00 58.12 532 PRO A C 1
ATOM 4344 O O . PRO A 1 532 ? -13.365 17.149 33.510 1.00 58.12 532 PRO A O 1
ATOM 4347 N N . ILE A 1 533 ? -13.778 16.752 35.674 1.00 64.69 533 ILE A N 1
ATOM 4348 C CA . ILE A 1 533 ? -12.640 17.522 36.186 1.00 64.69 533 ILE A CA 1
ATOM 4349 C C . ILE A 1 533 ? -11.317 16.939 35.642 1.00 64.69 533 ILE A C 1
ATOM 4351 O O . ILE A 1 533 ? -10.390 17.681 35.327 1.00 64.69 533 ILE A O 1
ATOM 4355 N N . PHE A 1 534 ? -11.235 15.622 35.407 1.00 61.25 534 PHE A N 1
ATOM 4356 C CA . PHE A 1 534 ? -10.053 15.003 34.786 1.00 61.25 534 PHE A CA 1
ATOM 4357 C C . PHE A 1 534 ? -9.846 15.372 33.312 1.00 61.25 534 PHE A C 1
ATOM 4359 O O . PHE A 1 534 ? -8.757 15.152 32.782 1.00 61.25 534 PHE A O 1
ATOM 4366 N N . ALA A 1 535 ? -10.843 15.948 32.632 1.00 56.44 535 ALA A N 1
ATOM 4367 C CA . ALA A 1 535 ? -10.647 16.470 31.283 1.00 56.44 535 ALA A CA 1
ATOM 4368 C C . ALA A 1 535 ? -9.729 17.711 31.274 1.00 56.44 535 ALA A C 1
ATOM 4370 O O . ALA A 1 535 ? -9.048 17.971 30.277 1.00 56.44 535 ALA A O 1
ATOM 4371 N N . GLU A 1 536 ? -9.660 18.438 32.388 1.00 58.16 536 GLU A N 1
ATOM 4372 C CA . GLU A 1 536 ? -8.943 19.713 32.503 1.00 58.16 536 GLU A CA 1
ATOM 4373 C C . GLU A 1 536 ? -7.696 19.622 33.397 1.00 58.16 536 GLU A C 1
ATOM 4375 O O . GLU A 1 536 ? -6.754 20.402 33.239 1.00 58.16 536 GLU A O 1
ATOM 4380 N N . ILE A 1 537 ? -7.640 18.636 34.297 1.00 63.09 537 ILE A N 1
ATOM 4381 C CA . ILE A 1 537 ? -6.506 18.430 35.204 1.00 63.09 537 ILE A CA 1
ATOM 4382 C C . ILE A 1 537 ? -5.266 17.953 34.444 1.00 63.09 537 ILE A C 1
ATOM 4384 O O . ILE A 1 537 ? -5.269 16.907 33.800 1.00 63.09 537 ILE A O 1
ATOM 4388 N N . ARG A 1 538 ? -4.163 18.692 34.610 1.00 60.69 538 ARG A N 1
ATOM 4389 C CA . ARG A 1 538 ? -2.813 18.292 34.164 1.00 60.69 538 ARG A CA 1
ATOM 4390 C C . ARG A 1 538 ? -1.877 17.914 35.321 1.00 60.69 538 ARG A C 1
ATOM 4392 O O . ARG A 1 538 ? -0.853 17.271 35.114 1.00 60.69 538 ARG A O 1
ATOM 4399 N N . ARG A 1 539 ? -2.206 18.318 36.554 1.00 66.00 539 ARG A N 1
ATOM 4400 C CA . ARG A 1 539 ? -1.365 18.120 37.745 1.00 66.00 539 ARG A CA 1
ATOM 4401 C C . ARG A 1 539 ? -2.223 17.947 38.996 1.00 66.00 539 ARG A C 1
ATOM 4403 O O . ARG A 1 539 ? -3.186 18.686 39.179 1.00 66.00 539 ARG A O 1
ATOM 4410 N N . ILE A 1 540 ? -1.854 16.997 39.852 1.00 70.75 540 ILE A N 1
ATOM 4411 C CA . ILE A 1 540 ? -2.478 16.745 41.157 1.00 70.75 540 ILE A CA 1
ATOM 4412 C C . ILE A 1 540 ? -1.373 16.799 42.210 1.00 70.75 540 ILE A C 1
ATOM 4414 O O . ILE A 1 540 ? -0.493 15.955 42.203 1.00 70.75 540 ILE A O 1
ATOM 4418 N N . SER A 1 541 ? -1.394 17.781 43.106 1.00 72.75 541 SER A N 1
ATOM 4419 C CA . SER A 1 541 ? -0.377 17.940 44.167 1.00 72.75 541 SER A CA 1
ATOM 4420 C C . SER A 1 541 ? -0.925 17.756 45.580 1.00 72.75 541 SER A C 1
ATOM 4422 O O . SER A 1 541 ? -0.183 17.822 46.549 1.00 72.75 541 SER A O 1
ATOM 4424 N N . ASP A 1 542 ? -2.237 17.573 45.719 1.00 78.44 542 ASP A N 1
ATOM 4425 C CA . ASP A 1 542 ? -2.903 17.631 47.027 1.00 78.44 542 ASP A CA 1
ATOM 4426 C C . ASP A 1 542 ? -3.112 16.249 47.659 1.00 78.44 542 ASP A C 1
ATOM 4428 O O . ASP A 1 542 ? -3.725 16.139 48.721 1.00 78.44 542 ASP A O 1
ATOM 4432 N N . PHE A 1 543 ? -2.652 15.187 46.991 1.00 82.50 543 PHE A N 1
ATOM 4433 C CA . PHE A 1 543 ? -2.812 13.806 47.431 1.00 82.50 543 PHE A CA 1
ATOM 4434 C C . PHE A 1 543 ? -1.553 12.984 47.153 1.00 82.50 543 PHE A C 1
ATOM 4436 O O . PHE A 1 543 ? -0.954 13.166 46.093 1.00 82.50 543 PHE A O 1
ATOM 4443 N N . PRO A 1 544 ? -1.209 12.031 48.044 1.00 81.00 544 PRO A N 1
ATOM 4444 C CA . PRO A 1 544 ? -0.104 11.109 47.816 1.00 81.00 544 PRO A CA 1
ATOM 4445 C C . PRO A 1 544 ? -0.291 10.306 46.530 1.00 81.00 544 PRO A C 1
ATOM 4447 O O . PRO A 1 544 ? -1.414 9.920 46.186 1.00 81.00 544 PRO A O 1
ATOM 4450 N N . PHE A 1 545 ? 0.822 10.000 45.868 1.00 77.75 545 PHE A N 1
ATOM 4451 C CA . PHE A 1 545 ? 0.859 9.215 44.635 1.00 77.75 545 PHE A CA 1
ATOM 4452 C C . PHE A 1 545 ? 0.048 7.916 44.732 1.00 77.75 545 PHE A C 1
ATOM 4454 O O . PHE A 1 545 ? -0.747 7.621 43.842 1.00 77.75 545 PHE A O 1
ATOM 4461 N N . GLU A 1 546 ? 0.176 7.185 45.836 1.00 79.25 546 GLU A N 1
ATOM 4462 C CA . GLU A 1 546 ? -0.476 5.892 46.051 1.00 79.25 546 GLU A CA 1
ATOM 4463 C C . GLU A 1 546 ? -2.007 6.018 46.062 1.00 79.25 546 GLU A C 1
ATOM 4465 O O . GLU A 1 546 ? -2.717 5.137 45.578 1.00 79.25 546 GLU A O 1
ATOM 4470 N N . ILE A 1 547 ? -2.530 7.141 46.567 1.00 84.44 547 ILE A N 1
ATOM 4471 C CA . ILE A 1 547 ? -3.969 7.431 46.605 1.00 84.44 547 ILE A CA 1
ATOM 4472 C C . ILE A 1 547 ? -4.482 7.766 45.208 1.00 84.44 547 ILE A C 1
ATOM 4474 O O . ILE A 1 547 ? -5.539 7.275 44.809 1.00 84.44 547 ILE A O 1
ATOM 4478 N N . VAL A 1 548 ? -3.728 8.566 44.449 1.00 79.38 548 VAL A N 1
ATOM 4479 C CA . VAL A 1 548 ? -4.071 8.890 43.058 1.00 79.38 548 VAL A CA 1
ATOM 4480 C C . VAL A 1 548 ? -4.059 7.620 42.208 1.00 79.38 548 VAL A C 1
ATOM 4482 O O . VAL A 1 548 ? -5.028 7.339 41.505 1.00 79.38 548 VAL A O 1
ATOM 4485 N N . GLU A 1 549 ? -3.008 6.807 42.321 1.00 75.94 549 GLU A N 1
ATOM 4486 C CA . GLU A 1 549 ? -2.889 5.527 41.626 1.00 75.94 549 GLU A CA 1
ATOM 4487 C C . GLU A 1 549 ? -4.043 4.582 41.986 1.00 75.94 549 GLU A C 1
ATOM 4489 O O . GLU A 1 549 ? -4.650 3.980 41.099 1.00 75.94 549 GLU A O 1
ATOM 4494 N N . MET A 1 550 ? -4.385 4.458 43.270 1.00 77.94 550 MET A N 1
ATOM 4495 C CA . MET A 1 550 ? -5.457 3.572 43.721 1.00 77.94 550 MET A CA 1
ATOM 4496 C C . MET A 1 550 ? -6.838 4.051 43.254 1.00 77.94 550 MET A C 1
ATOM 4498 O O . MET A 1 550 ? -7.642 3.235 42.799 1.00 77.94 550 MET A O 1
ATOM 4502 N N . ALA A 1 551 ? -7.105 5.361 43.273 1.00 78.50 551 ALA A N 1
ATOM 4503 C CA . ALA A 1 551 ? -8.340 5.928 42.732 1.00 78.50 551 ALA A CA 1
ATOM 4504 C C . ALA A 1 551 ? -8.466 5.668 41.227 1.00 78.50 551 ALA A C 1
ATOM 4506 O O . ALA A 1 551 ? -9.515 5.246 40.740 1.00 78.50 551 ALA A O 1
ATOM 4507 N N . VAL A 1 552 ? -7.373 5.858 40.491 1.00 75.25 552 VAL A N 1
ATOM 4508 C CA . VAL A 1 552 ? -7.324 5.580 39.060 1.00 75.25 552 VAL A CA 1
ATOM 4509 C C . VAL A 1 552 ? -7.524 4.085 38.789 1.00 75.25 552 VAL A C 1
ATOM 4511 O O . VAL A 1 552 ? -8.353 3.738 37.953 1.00 75.25 552 VAL A O 1
ATOM 4514 N N . LYS A 1 553 ? -6.872 3.181 39.531 1.00 72.19 553 LYS A N 1
ATOM 4515 C CA . LYS A 1 553 ? -7.100 1.728 39.420 1.00 72.19 553 LYS A CA 1
ATOM 4516 C C . LYS A 1 553 ? -8.560 1.356 39.672 1.00 72.19 553 LYS A C 1
ATOM 4518 O O . LYS A 1 553 ? -9.101 0.550 38.922 1.00 72.19 553 LYS A O 1
ATOM 4523 N N . LEU A 1 554 ? -9.224 1.965 40.655 1.00 71.81 554 LEU A N 1
ATOM 4524 C CA . LEU A 1 554 ? -10.644 1.725 40.953 1.00 71.81 554 LEU A CA 1
ATOM 4525 C C . LEU A 1 554 ? -11.590 2.158 39.817 1.00 71.81 554 LEU A C 1
ATOM 4527 O O . LEU A 1 554 ? -12.659 1.567 39.652 1.00 71.81 554 LEU A O 1
ATOM 4531 N N . CYS A 1 555 ? -11.201 3.138 38.996 1.00 70.69 555 CYS A N 1
ATOM 4532 C CA . CYS A 1 555 ? -11.944 3.497 37.783 1.00 70.69 555 CYS A CA 1
ATOM 4533 C C . CYS A 1 555 ? -11.921 2.372 36.723 1.00 70.69 555 CYS A C 1
ATOM 4535 O O . CYS A 1 555 ? -12.880 2.223 35.962 1.00 70.69 555 CYS A O 1
ATOM 4537 N N . TYR A 1 556 ? -10.866 1.552 36.688 1.00 61.56 556 TYR A N 1
ATOM 4538 C CA . TYR A 1 556 ? -10.701 0.449 35.726 1.00 61.56 556 TYR A CA 1
ATOM 4539 C C . TYR A 1 556 ? -11.111 -0.915 36.299 1.00 61.56 556 TYR A C 1
ATOM 4541 O O . TYR A 1 556 ? -11.707 -1.738 35.604 1.00 61.56 556 TYR A O 1
ATOM 4549 N N . HIS A 1 557 ? -10.826 -1.146 37.578 1.00 59.72 557 HIS A N 1
ATOM 4550 C CA . HIS A 1 557 ? -11.022 -2.401 38.287 1.00 59.72 557 HIS A CA 1
ATOM 4551 C C . HIS A 1 557 ? -12.029 -2.173 39.417 1.00 59.72 557 HIS A C 1
ATOM 4553 O O . HIS A 1 557 ? -11.685 -1.684 40.489 1.00 59.72 557 HIS A O 1
ATOM 4559 N N . ARG A 1 558 ? -13.294 -2.555 39.194 1.00 55.84 558 ARG A N 1
ATOM 4560 C CA . ARG A 1 558 ? -14.379 -2.427 40.191 1.00 55.84 558 ARG A CA 1
ATOM 4561 C C . ARG A 1 558 ? -14.147 -3.218 41.490 1.00 55.84 558 ARG A C 1
ATOM 4563 O O . ARG A 1 558 ? -14.919 -3.063 42.430 1.00 55.84 558 ARG A O 1
ATOM 4570 N N . SER A 1 559 ? -13.125 -4.068 41.553 1.00 55.16 559 SER A N 1
ATOM 4571 C CA . SER A 1 559 ? -12.853 -4.984 42.661 1.00 55.16 559 SER A CA 1
ATOM 4572 C C . SER A 1 559 ? -11.531 -4.650 43.351 1.00 55.16 559 SER A C 1
ATOM 4574 O O . SER A 1 559 ? -10.519 -5.295 43.087 1.00 55.16 559 SER A O 1
ATOM 4576 N N . LEU A 1 560 ? -11.514 -3.644 44.226 1.00 55.31 560 LEU A N 1
ATOM 4577 C CA . LEU A 1 560 ? -10.334 -3.384 45.065 1.00 55.31 560 LEU A CA 1
ATOM 4578 C C . LEU A 1 560 ? -10.658 -2.818 46.452 1.00 55.31 560 LEU A C 1
ATOM 4580 O O . LEU A 1 560 ? -9.780 -2.276 47.104 1.00 55.31 560 LEU A O 1
ATOM 4584 N N . VAL A 1 561 ? -11.890 -2.969 46.946 1.00 54.16 561 VAL A N 1
ATOM 4585 C CA . VAL A 1 561 ? -12.248 -2.444 48.280 1.00 54.16 561 VAL A CA 1
ATOM 4586 C C . VAL A 1 561 ? -11.885 -3.418 49.414 1.00 54.16 561 VAL A C 1
ATOM 4588 O O . VAL A 1 561 ? -11.826 -3.019 50.569 1.00 54.16 561 VAL A O 1
ATOM 4591 N N . SER A 1 562 ? -11.566 -4.682 49.116 1.00 52.69 562 SER A N 1
ATOM 4592 C CA . SER A 1 562 ? -11.417 -5.715 50.153 1.00 52.69 562 SER A CA 1
ATOM 4593 C C . SER A 1 562 ? -10.126 -5.648 50.985 1.00 52.69 562 SER A C 1
ATOM 4595 O O . SER A 1 562 ? -10.066 -6.334 51.994 1.00 52.69 562 SER A O 1
ATOM 4597 N N . ASN A 1 563 ? -9.124 -4.837 50.610 1.00 56.91 563 ASN A N 1
ATOM 4598 C CA . ASN A 1 563 ? -7.825 -4.735 51.310 1.00 56.91 563 ASN A CA 1
ATOM 4599 C C . ASN A 1 563 ? -7.331 -3.281 51.500 1.00 56.91 563 ASN A C 1
ATOM 4601 O O . ASN A 1 563 ? -6.130 -3.045 51.628 1.00 56.91 563 ASN A O 1
ATOM 4605 N N . ILE A 1 564 ? -8.222 -2.285 51.488 1.00 71.06 564 ILE A N 1
ATOM 4606 C CA . ILE A 1 564 ? -7.821 -0.880 51.673 1.00 71.06 564 ILE A CA 1
ATOM 4607 C C . ILE A 1 564 ? -7.655 -0.599 53.171 1.00 71.06 564 ILE A C 1
ATOM 4609 O O . ILE A 1 564 ? -8.572 -0.839 53.962 1.00 71.06 564 ILE A O 1
ATOM 4613 N N . SER A 1 565 ? -6.495 -0.067 53.575 1.00 77.06 565 SER A N 1
ATOM 4614 C CA . SER A 1 565 ? -6.298 0.376 54.958 1.00 77.06 565 SER A CA 1
ATOM 4615 C C . SER A 1 565 ? -7.286 1.499 55.284 1.00 77.06 565 SER A C 1
ATOM 4617 O O . SER A 1 565 ? -7.611 2.323 54.430 1.00 77.06 565 SER A O 1
ATOM 4619 N N . ALA A 1 566 ? -7.773 1.586 56.522 1.00 73.94 566 ALA A N 1
ATOM 4620 C CA . ALA A 1 566 ? -8.761 2.615 56.848 1.00 73.94 566 ALA A CA 1
ATOM 4621 C C . ALA A 1 566 ? -8.251 4.046 56.586 1.00 73.94 566 ALA A C 1
ATOM 4623 O O . ALA A 1 566 ? -9.023 4.908 56.172 1.00 73.94 566 ALA A O 1
ATOM 4624 N N . LYS A 1 567 ? -6.942 4.277 56.755 1.00 78.25 567 LYS A N 1
ATOM 4625 C CA . LYS A 1 567 ? -6.283 5.553 56.458 1.00 78.25 567 LYS A CA 1
ATOM 4626 C C . LYS A 1 567 ? -6.320 5.875 54.959 1.00 78.25 567 LYS A C 1
ATOM 4628 O O . LYS A 1 567 ? -6.697 6.986 54.586 1.00 78.25 567 LYS A O 1
ATOM 4633 N N . ASP A 1 568 ? -5.989 4.906 54.108 1.00 83.00 568 ASP A N 1
ATOM 4634 C CA . ASP A 1 568 ? -6.008 5.089 52.652 1.00 83.00 568 ASP A CA 1
ATOM 4635 C C . ASP A 1 568 ? -7.439 5.231 52.132 1.00 83.00 568 ASP A C 1
ATOM 4637 O O . ASP A 1 568 ? -7.703 6.058 51.265 1.00 83.00 568 ASP A O 1
ATOM 4641 N N . GLY A 1 569 ? -8.393 4.501 52.717 1.00 82.06 569 GLY A N 1
ATOM 4642 C CA . GLY A 1 569 ? -9.808 4.615 52.373 1.00 82.06 569 GLY A CA 1
ATOM 4643 C C . GLY A 1 569 ? -10.385 5.995 52.705 1.00 82.06 569 GLY A C 1
ATOM 4644 O O . GLY A 1 569 ? -11.159 6.538 51.919 1.00 82.06 569 GLY A O 1
ATOM 4645 N N . ILE A 1 570 ? -9.968 6.610 53.819 1.00 82.00 570 ILE A N 1
ATOM 4646 C CA . ILE A 1 570 ? -10.343 7.990 54.165 1.00 82.00 570 ILE A CA 1
ATOM 4647 C C . ILE A 1 570 ? -9.748 8.984 53.157 1.00 82.00 570 ILE A C 1
ATOM 4649 O O . ILE A 1 570 ? -10.448 9.885 52.688 1.00 82.00 570 ILE A O 1
ATOM 4653 N N . LEU A 1 571 ? -8.474 8.823 52.785 1.00 84.00 571 LEU A N 1
ATOM 4654 C CA . LEU A 1 571 ? -7.829 9.672 51.777 1.00 84.00 571 LEU A CA 1
ATOM 4655 C C . LEU A 1 571 ? -8.469 9.511 50.391 1.00 84.00 571 LEU A C 1
ATOM 4657 O O . LEU A 1 571 ? -8.695 10.511 49.713 1.00 84.00 571 LEU A O 1
ATOM 4661 N N . LEU A 1 572 ? -8.836 8.290 50.001 1.00 85.38 572 LEU A N 1
ATOM 4662 C CA . LEU A 1 572 ? -9.571 8.013 48.767 1.00 85.38 572 LEU A CA 1
ATOM 4663 C C . LEU A 1 572 ? -10.977 8.605 48.776 1.00 85.38 572 LEU A C 1
ATOM 4665 O O . LEU A 1 572 ? -11.427 9.104 47.748 1.00 85.38 572 LEU A O 1
ATOM 4669 N N . LEU A 1 573 ? -11.666 8.594 49.918 1.00 84.44 573 LEU A N 1
ATOM 4670 C CA . LEU A 1 573 ? -12.972 9.236 50.052 1.00 84.44 573 LEU A CA 1
ATOM 4671 C C . LEU A 1 573 ? -12.851 10.759 49.872 1.00 84.44 573 LEU A C 1
ATOM 4673 O O . LEU A 1 573 ? -13.638 11.360 49.139 1.00 84.44 573 LEU A O 1
ATOM 4677 N N . LYS A 1 574 ? -11.819 11.381 50.463 1.00 83.94 574 LYS A N 1
ATOM 4678 C CA . LYS A 1 574 ? -11.496 12.803 50.242 1.00 83.94 574 LYS A CA 1
ATOM 4679 C C . LYS A 1 574 ? -11.143 13.089 48.780 1.00 83.94 574 LYS A C 1
ATOM 4681 O O . LYS A 1 574 ? -11.631 14.073 48.225 1.00 83.94 574 LYS A O 1
ATOM 4686 N N . PHE A 1 575 ? -10.342 12.226 48.153 1.00 85.56 575 PHE A N 1
ATOM 4687 C CA . PHE A 1 575 ? -9.982 12.321 46.738 1.00 85.56 575 PHE A CA 1
ATOM 4688 C C . PHE A 1 575 ? -11.225 12.253 45.846 1.00 85.56 575 PHE A C 1
ATOM 4690 O O . PHE A 1 575 ? -11.458 13.146 45.032 1.00 85.56 575 PHE A O 1
ATOM 4697 N N . ALA A 1 576 ? -12.072 11.242 46.049 1.00 82.94 576 ALA A N 1
ATOM 4698 C CA . ALA A 1 576 ? -13.304 11.050 45.295 1.00 82.94 576 ALA A CA 1
ATOM 4699 C C . ALA A 1 576 ? -14.265 12.234 45.457 1.00 82.94 576 ALA A C 1
ATOM 4701 O O . ALA A 1 576 ? -14.884 12.645 44.481 1.00 82.94 576 ALA A O 1
ATOM 4702 N N . LYS A 1 577 ? -14.351 12.830 46.652 1.00 80.69 577 LYS A N 1
ATOM 4703 C CA . LYS A 1 577 ? -15.143 14.044 46.889 1.00 80.69 577 LYS A CA 1
ATOM 4704 C C . LYS A 1 577 ? -14.575 15.248 46.138 1.00 80.69 577 LYS A C 1
ATOM 4706 O O . LYS A 1 577 ? -15.316 15.894 45.404 1.00 80.69 577 LYS A O 1
ATOM 4711 N N . LYS A 1 578 ? -13.274 15.534 46.279 1.00 81.62 578 LYS A N 1
ATOM 4712 C CA . LYS A 1 578 ? -12.629 16.686 45.622 1.00 81.62 578 LYS A CA 1
ATOM 4713 C C . LYS A 1 578 ? -12.775 16.622 44.105 1.00 81.62 578 LYS A C 1
ATOM 4715 O O . LYS A 1 578 ? -13.109 17.616 43.469 1.00 81.62 578 LYS A O 1
ATOM 4720 N N . TYR A 1 579 ? -12.551 15.439 43.543 1.00 77.44 579 TYR A N 1
ATOM 4721 C CA . TYR A 1 579 ? -12.609 15.212 42.108 1.00 77.44 579 TYR A CA 1
ATOM 4722 C C . TYR A 1 579 ? -13.972 14.707 41.632 1.00 77.44 579 TYR A C 1
ATOM 4724 O O . TYR A 1 579 ? -14.063 14.277 40.495 1.00 77.44 579 TYR A O 1
ATOM 4732 N N . SER A 1 580 ? -15.042 14.764 42.431 1.00 78.56 580 SER A N 1
ATOM 4733 C CA . SER A 1 580 ? -16.410 14.388 42.019 1.00 78.56 580 SER A CA 1
ATOM 4734 C C . SER A 1 580 ? -16.556 12.980 41.396 1.00 78.56 580 SER A C 1
ATOM 4736 O O . SER A 1 580 ? -17.300 12.786 40.434 1.00 78.56 580 SER A O 1
ATOM 4738 N N . ILE A 1 581 ? -15.856 11.978 41.938 1.00 78.81 581 ILE A N 1
ATOM 4739 C CA . ILE A 1 581 ? -15.881 10.579 41.475 1.00 78.81 581 ILE A CA 1
ATOM 4740 C C . ILE A 1 581 ? -16.935 9.771 42.248 1.00 78.81 581 ILE A C 1
ATOM 4742 O O . ILE A 1 581 ? -16.631 9.063 43.213 1.00 78.81 581 ILE A O 1
ATOM 4746 N N . GLU A 1 582 ? -18.193 9.840 41.809 1.00 76.12 582 GLU A N 1
ATOM 4747 C CA . GLU A 1 582 ? -19.330 9.315 42.588 1.00 76.12 582 GLU A CA 1
ATOM 4748 C C . GLU A 1 582 ? -19.295 7.789 42.801 1.00 76.12 582 GLU A C 1
ATOM 4750 O O . GLU A 1 582 ? -19.724 7.297 43.842 1.00 76.12 582 GLU A O 1
ATOM 4755 N N . MET A 1 583 ? -18.752 7.024 41.843 1.00 77.56 583 MET A N 1
ATOM 4756 C CA . MET A 1 583 ? -18.649 5.561 41.961 1.00 77.56 583 MET A CA 1
ATOM 4757 C C . MET A 1 583 ? -17.749 5.145 43.132 1.00 77.56 583 MET A C 1
ATOM 4759 O O . MET A 1 583 ? -18.134 4.298 43.934 1.00 77.56 583 MET A O 1
ATOM 4763 N N . ILE A 1 584 ? -16.557 5.744 43.233 1.00 79.06 584 ILE A N 1
ATOM 4764 C CA . ILE A 1 584 ? -15.596 5.438 44.302 1.00 79.06 584 ILE A CA 1
ATOM 4765 C C . ILE A 1 584 ? -16.157 5.904 45.643 1.00 79.06 584 ILE A C 1
ATOM 4767 O O . ILE A 1 584 ? -16.130 5.147 46.611 1.00 79.06 584 ILE A O 1
ATOM 4771 N N . LYS A 1 585 ? -16.723 7.116 45.673 1.00 81.50 585 LYS A N 1
ATOM 4772 C CA . LYS A 1 585 ? -17.369 7.686 46.856 1.00 81.50 585 LYS A CA 1
ATOM 4773 C C . LYS A 1 585 ? -18.440 6.742 47.414 1.00 81.50 585 LYS A C 1
ATOM 4775 O O . LYS A 1 585 ? -18.337 6.332 48.565 1.00 81.50 585 LYS A O 1
ATOM 4780 N N . LYS A 1 586 ? -19.409 6.320 46.593 1.00 80.06 586 LYS A N 1
ATOM 4781 C CA . LYS A 1 586 ? -20.505 5.443 47.033 1.00 80.06 586 LYS A CA 1
ATOM 4782 C C . LYS A 1 586 ? -20.007 4.090 47.554 1.00 80.06 586 LYS A C 1
ATOM 4784 O O . LYS A 1 586 ? -20.450 3.645 48.609 1.00 80.06 586 LYS A O 1
ATOM 4789 N N . ASN A 1 587 ? -19.064 3.462 46.849 1.00 78.94 587 ASN A N 1
ATOM 4790 C CA . ASN A 1 587 ? -18.514 2.166 47.254 1.00 78.94 587 ASN A CA 1
ATOM 4791 C C . ASN A 1 587 ? -17.768 2.252 48.597 1.00 78.94 587 ASN A C 1
ATOM 4793 O O . ASN A 1 587 ? -17.910 1.369 49.441 1.00 78.94 587 ASN A O 1
ATOM 4797 N N . LEU A 1 588 ? -16.985 3.316 48.811 1.00 81.50 588 LEU A N 1
ATOM 4798 C CA . LEU A 1 588 ? -16.279 3.536 50.076 1.00 81.50 588 LEU A CA 1
ATOM 4799 C C . LEU A 1 588 ? -17.242 3.876 51.213 1.00 81.50 588 LEU A C 1
ATOM 4801 O O . LEU A 1 588 ? -17.048 3.411 52.332 1.00 81.50 588 LEU A O 1
ATOM 4805 N N . GLU A 1 589 ? -18.294 4.646 50.941 1.00 82.75 589 GLU A N 1
ATOM 4806 C CA . GLU A 1 589 ? -19.325 4.942 51.934 1.00 82.75 589 GLU A CA 1
ATOM 4807 C C . GLU A 1 589 ? -20.055 3.681 52.399 1.00 82.75 589 GLU A C 1
ATOM 4809 O O . GLU A 1 589 ? -20.261 3.508 53.600 1.00 82.75 589 GLU A O 1
ATOM 4814 N N . GLU A 1 590 ? -20.404 2.776 51.481 1.00 81.88 590 GLU A N 1
ATOM 4815 C CA . GLU A 1 590 ? -20.999 1.477 51.815 1.00 81.88 590 GLU A CA 1
ATOM 4816 C C . GLU A 1 590 ? -20.034 0.608 52.634 1.00 81.88 590 GLU A C 1
ATOM 4818 O O . GLU A 1 590 ? -20.419 0.106 53.690 1.00 81.88 590 GLU A O 1
ATOM 4823 N N . TYR A 1 591 ? -18.763 0.527 52.231 1.00 82.31 591 TYR A N 1
ATOM 4824 C CA . TYR A 1 591 ? -17.730 -0.200 52.973 1.00 82.31 591 TYR A CA 1
ATOM 4825 C C . TYR A 1 591 ? -17.543 0.323 54.403 1.00 82.31 591 TYR A C 1
ATOM 4827 O O . TYR A 1 591 ? -17.562 -0.453 55.362 1.00 82.31 591 TYR A O 1
ATOM 4835 N N . PHE A 1 592 ? -17.397 1.641 54.573 1.00 84.56 592 PHE A N 1
ATOM 4836 C CA . PHE A 1 592 ? -17.221 2.237 55.896 1.00 84.56 592 PHE A CA 1
ATOM 4837 C C . PHE A 1 592 ? -18.479 2.131 56.750 1.00 84.56 592 PHE A C 1
ATOM 4839 O O . PHE A 1 592 ? -18.364 1.986 57.960 1.00 84.56 592 PHE A O 1
ATOM 4846 N N . CYS A 1 593 ? -19.670 2.130 56.148 1.00 83.12 593 CYS A N 1
ATOM 4847 C CA . CYS A 1 593 ? -20.917 1.871 56.862 1.00 83.12 593 CYS A CA 1
ATOM 4848 C C . CYS A 1 593 ? -20.969 0.472 57.506 1.00 83.12 593 CYS A C 1
ATOM 4850 O O . CYS A 1 593 ? -21.746 0.281 58.446 1.00 83.12 593 CYS A O 1
ATOM 4852 N N . GLU A 1 594 ? -20.225 -0.503 56.984 1.00 81.69 594 GLU A N 1
ATOM 4853 C CA . GLU A 1 594 ? -20.176 -1.885 57.487 1.00 81.69 594 GLU A CA 1
ATOM 4854 C C . GLU A 1 594 ? -18.958 -2.149 58.384 1.00 81.69 594 GLU A C 1
ATOM 4856 O O . GLU A 1 594 ? -19.019 -3.016 59.250 1.00 81.69 594 GLU A O 1
ATOM 4861 N N . ASN A 1 595 ? -17.889 -1.359 58.242 1.00 81.38 595 ASN A N 1
ATOM 4862 C CA . ASN A 1 595 ? -16.596 -1.584 58.896 1.00 81.38 595 ASN A CA 1
ATOM 4863 C C . ASN A 1 595 ? -16.177 -0.426 59.822 1.00 81.38 595 ASN A C 1
ATOM 4865 O O . ASN A 1 595 ? -15.009 -0.030 59.858 1.00 81.38 595 ASN A O 1
ATOM 4869 N N . LEU A 1 596 ? -17.123 0.150 60.572 1.00 85.38 596 LEU A N 1
ATOM 4870 C CA . LEU A 1 596 ? -16.815 1.193 61.558 1.00 85.38 596 LEU A CA 1
ATOM 4871 C C . LEU A 1 596 ? -16.007 0.634 62.730 1.00 85.38 596 LEU A C 1
ATOM 4873 O O . LEU A 1 596 ? -16.356 -0.384 63.325 1.00 85.38 596 LEU A O 1
ATOM 4877 N N . THR A 1 597 ? -14.953 1.353 63.113 1.00 86.62 597 THR A N 1
ATOM 4878 C CA . THR A 1 597 ? -14.140 1.039 64.291 1.00 86.62 597 THR A CA 1
ATOM 4879 C C . THR A 1 597 ? -13.840 2.300 65.100 1.00 86.62 597 THR A C 1
ATOM 4881 O O . THR A 1 597 ? -13.952 3.429 64.615 1.00 86.62 597 THR A O 1
ATOM 4884 N N . LYS A 1 598 ? -13.434 2.120 66.364 1.00 86.25 598 LYS A N 1
ATOM 4885 C CA . LYS A 1 598 ? -13.104 3.237 67.269 1.00 86.25 598 LYS A CA 1
ATOM 4886 C C . LYS A 1 598 ? -11.957 4.095 66.735 1.00 86.25 598 LYS A C 1
ATOM 4888 O O . LYS A 1 598 ? -11.972 5.303 66.920 1.00 86.25 598 LYS A O 1
ATOM 4893 N N . SER A 1 599 ? -10.982 3.485 66.062 1.00 83.56 599 SER A N 1
ATOM 4894 C CA . SER A 1 599 ? -9.785 4.179 65.580 1.00 83.56 599 SER A CA 1
ATOM 4895 C C . SER A 1 599 ? -10.041 5.115 64.397 1.00 83.56 599 SER A C 1
ATOM 4897 O O . SER A 1 599 ? -9.203 5.975 64.142 1.00 83.56 599 SER A O 1
ATOM 4899 N N . ILE A 1 600 ? -11.169 4.968 63.690 1.00 85.12 600 ILE A N 1
ATOM 4900 C CA . ILE A 1 600 ? -11.425 5.659 62.412 1.00 85.12 600 ILE A CA 1
ATOM 4901 C C . ILE A 1 600 ? -12.644 6.583 62.460 1.00 85.12 600 ILE A C 1
ATOM 4903 O O . ILE A 1 600 ? -12.773 7.475 61.623 1.00 85.12 600 ILE A O 1
ATOM 4907 N N . VAL A 1 601 ? -13.550 6.384 63.427 1.00 86.50 601 VAL A N 1
ATOM 4908 C CA . VAL A 1 601 ? -14.851 7.069 63.461 1.00 86.50 601 VAL A CA 1
ATOM 4909 C C . VAL A 1 601 ? -14.715 8.593 63.520 1.00 86.50 601 VAL A C 1
ATOM 4911 O O . VAL A 1 601 ? -15.419 9.281 62.788 1.00 86.50 601 VAL A O 1
ATOM 4914 N N . CYS A 1 602 ? -13.781 9.134 64.310 1.00 85.06 602 CYS A N 1
ATOM 4915 C CA . CYS A 1 602 ? -13.581 10.584 64.420 1.00 85.06 602 CYS A CA 1
ATOM 4916 C C . CYS A 1 602 ? -13.117 11.209 63.097 1.00 85.06 602 CYS A C 1
ATOM 4918 O O . CYS A 1 602 ? -13.595 12.272 62.704 1.00 85.06 602 CYS A O 1
ATOM 4920 N N . GLU A 1 603 ? -12.235 10.524 62.367 1.00 83.56 603 GLU A N 1
ATOM 4921 C CA . GLU A 1 603 ? -11.773 10.984 61.056 1.00 83.56 603 GLU A CA 1
ATOM 4922 C C . GLU A 1 603 ? -12.882 10.909 60.002 1.00 83.56 603 GLU A C 1
ATOM 4924 O O . GLU A 1 603 ? -13.033 11.837 59.209 1.00 83.56 603 GLU A O 1
ATOM 4929 N N . LEU A 1 604 ? -13.697 9.847 60.014 1.00 84.38 604 LEU A N 1
ATOM 4930 C CA . LEU A 1 604 ? -14.843 9.713 59.110 1.00 84.38 604 LEU A CA 1
ATOM 4931 C C . LEU A 1 604 ? -15.925 10.761 59.386 1.00 84.38 604 LEU A C 1
ATOM 4933 O O . LEU A 1 604 ? -16.511 11.284 58.438 1.00 84.38 604 LEU A O 1
ATOM 4937 N N . ILE A 1 605 ? -16.170 11.107 60.654 1.00 83.81 605 ILE A N 1
ATOM 4938 C CA . ILE A 1 605 ? -17.077 12.203 61.019 1.00 83.81 605 ILE A CA 1
ATOM 4939 C C . ILE A 1 605 ? -16.594 13.497 60.370 1.00 83.81 605 ILE A C 1
ATOM 4941 O O . ILE A 1 605 ? -17.348 14.107 59.620 1.00 83.81 605 ILE A O 1
ATOM 4945 N N . ASN A 1 606 ? -15.324 13.856 60.563 1.00 79.75 606 ASN A N 1
ATOM 4946 C CA . ASN A 1 606 ? -14.761 15.079 59.991 1.00 79.75 606 ASN A CA 1
ATOM 4947 C C . ASN A 1 606 ? -14.736 15.073 58.445 1.00 79.75 606 ASN A C 1
ATOM 4949 O O . ASN A 1 606 ? -14.762 16.113 57.802 1.00 79.75 606 ASN A O 1
ATOM 4953 N N . CYS A 1 607 ? -14.711 13.902 57.800 1.00 75.12 607 CYS A N 1
ATOM 4954 C CA . CYS A 1 607 ? -14.815 13.818 56.336 1.00 75.12 607 CYS A CA 1
ATOM 4955 C C . CYS A 1 607 ? -16.249 14.001 55.809 1.00 75.12 607 CYS A C 1
ATOM 4957 O O . CYS A 1 607 ? -16.437 14.311 54.628 1.00 75.12 607 CYS A O 1
ATOM 4959 N N . THR A 1 608 ? -17.251 13.771 56.660 1.00 72.56 608 THR A N 1
ATOM 4960 C CA . THR A 1 608 ? -18.675 13.712 56.295 1.00 72.56 608 THR A CA 1
ATOM 4961 C C . THR A 1 608 ? -19.493 14.899 56.813 1.00 72.56 608 THR A C 1
ATOM 4963 O O . THR A 1 608 ? -20.684 14.974 56.520 1.00 72.56 608 THR A O 1
ATOM 4966 N N . THR A 1 609 ? -18.876 15.849 57.526 1.00 67.06 609 THR A N 1
ATOM 4967 C CA . THR A 1 609 ? -19.511 17.055 58.093 1.00 67.06 609 THR A CA 1
ATOM 4968 C C . THR A 1 609 ? -20.134 17.978 57.043 1.00 67.06 609 THR A C 1
ATOM 4970 O O . THR A 1 609 ? -21.227 18.484 57.284 1.00 67.06 609 THR A O 1
ATOM 4973 N N . ASP A 1 610 ? -19.547 18.097 55.847 1.00 61.34 610 ASP A N 1
ATOM 4974 C CA . ASP A 1 610 ? -20.035 18.990 54.772 1.00 61.34 610 ASP A CA 1
ATOM 4975 C C . ASP A 1 610 ? -21.295 18.488 54.018 1.00 61.34 610 ASP A C 1
ATOM 4977 O O . ASP A 1 610 ? -21.495 18.815 52.850 1.00 61.34 610 ASP A O 1
ATOM 4981 N N . GLY A 1 611 ? -22.126 17.628 54.619 1.00 56.78 611 GLY A N 1
ATOM 4982 C CA . GLY A 1 611 ? -23.458 17.266 54.097 1.00 56.78 611 GLY A CA 1
ATOM 4983 C C . GLY A 1 611 ? -23.504 16.317 52.887 1.00 56.78 611 GLY A C 1
ATOM 4984 O O . GLY A 1 611 ? -24.580 15.910 52.468 1.00 56.78 611 GLY A O 1
ATOM 4985 N N . ASN A 1 612 ? -22.362 15.894 52.340 1.00 56.41 612 ASN A N 1
ATOM 4986 C CA . ASN A 1 612 ? -22.317 15.112 51.093 1.00 56.41 612 ASN A CA 1
ATOM 4987 C C . ASN A 1 612 ? -22.497 13.582 51.250 1.00 56.41 612 ASN A C 1
ATOM 4989 O O . ASN A 1 612 ? -22.491 12.884 50.231 1.00 56.41 612 ASN A O 1
ATOM 4993 N N . SER A 1 613 ? -22.662 13.059 52.476 1.00 68.25 613 SER A N 1
ATOM 4994 C CA . SER A 1 613 ? -22.993 11.644 52.749 1.00 68.25 613 SER A CA 1
ATOM 4995 C C . SER A 1 613 ? -23.827 11.474 54.027 1.00 68.25 613 SER A C 1
ATOM 4997 O O . SER A 1 613 ? -23.324 11.086 55.084 1.00 68.25 613 SER A O 1
ATOM 4999 N N . GLU A 1 614 ? -25.131 11.740 53.937 1.00 74.75 614 GLU A N 1
ATOM 5000 C CA . GLU A 1 614 ? -26.052 11.644 55.083 1.00 74.75 614 GLU A CA 1
ATOM 5001 C C . GLU A 1 614 ? -26.053 10.250 55.737 1.00 74.75 614 GLU A C 1
ATOM 5003 O O . GLU A 1 614 ? -26.127 10.120 56.962 1.00 74.75 614 GLU A O 1
ATOM 5008 N N . LYS A 1 615 ? -25.935 9.184 54.930 1.00 82.00 615 LYS A N 1
ATOM 5009 C CA . LYS A 1 615 ? -25.991 7.793 55.406 1.00 82.00 615 LYS A CA 1
ATOM 5010 C C . LYS A 1 615 ? -24.768 7.422 56.246 1.00 82.00 615 LYS A C 1
ATOM 5012 O O . LYS A 1 615 ? -24.934 6.877 57.340 1.00 82.00 615 LYS A O 1
ATOM 5017 N N . LEU A 1 616 ? -23.559 7.708 55.752 1.00 83.75 616 LEU A N 1
ATOM 5018 C CA . LEU A 1 616 ? -22.329 7.414 56.486 1.00 83.75 616 LEU A CA 1
ATOM 5019 C C . LEU A 1 616 ? -22.210 8.319 57.715 1.00 83.75 616 LEU A C 1
ATOM 5021 O O . LEU A 1 616 ? -21.920 7.823 58.800 1.00 83.75 616 LEU A O 1
ATOM 5025 N N . GLN A 1 617 ? -22.525 9.611 57.579 1.00 84.12 617 GLN A N 1
ATOM 5026 C CA . GLN A 1 617 ? -22.501 10.566 58.688 1.00 84.12 617 GLN A CA 1
ATOM 5027 C C . GLN A 1 617 ? -23.407 10.119 59.844 1.00 84.12 617 GLN A C 1
ATOM 5029 O O . GLN A 1 617 ? -22.983 10.106 61.002 1.00 84.12 617 GLN A O 1
ATOM 5034 N N . LYS A 1 618 ? -24.640 9.691 59.535 1.00 84.94 618 LYS A N 1
ATOM 5035 C CA . LYS A 1 618 ? -25.585 9.180 60.533 1.00 84.94 618 LYS A CA 1
ATOM 5036 C C . LYS A 1 618 ? -25.044 7.941 61.248 1.00 84.94 618 LYS A C 1
ATOM 5038 O O . LYS A 1 618 ? -25.069 7.900 62.477 1.00 84.94 618 LYS A O 1
ATOM 5043 N N . LYS A 1 619 ? -24.510 6.963 60.506 1.00 86.81 619 LYS A N 1
ATOM 5044 C CA . LYS A 1 619 ? -23.913 5.754 61.098 1.00 86.81 619 LYS A CA 1
ATOM 5045 C C . LYS A 1 619 ? -22.695 6.068 61.968 1.00 86.81 619 LYS A C 1
ATOM 5047 O O . LYS A 1 619 ? -22.589 5.536 63.070 1.00 86.81 619 LYS A O 1
ATOM 5052 N N . CYS A 1 620 ? -21.806 6.953 61.516 1.00 88.44 620 CYS A N 1
ATOM 5053 C CA . CYS A 1 620 ? -20.654 7.398 62.298 1.00 88.44 620 CYS A CA 1
ATOM 5054 C C . CYS A 1 620 ? -21.086 8.077 63.603 1.00 88.44 620 CYS A C 1
ATOM 5056 O O . CYS A 1 620 ? -20.537 7.773 64.661 1.00 88.44 620 CYS A O 1
ATOM 5058 N N . PHE A 1 621 ? -22.100 8.948 63.549 1.00 86.88 621 PHE A N 1
ATOM 5059 C CA . PHE A 1 621 ? -22.663 9.592 64.736 1.00 86.88 621 PHE A CA 1
ATOM 5060 C C . PHE A 1 621 ? -23.247 8.563 65.716 1.00 86.88 621 PHE A C 1
ATOM 5062 O O . PHE A 1 621 ? -22.968 8.625 66.912 1.00 86.88 621 PHE A O 1
ATOM 5069 N N . GLU A 1 622 ? -24.051 7.613 65.230 1.00 86.81 622 GLU A N 1
ATOM 5070 C CA . GLU A 1 622 ? -24.663 6.565 66.058 1.00 86.81 622 GLU A CA 1
ATOM 5071 C C . GLU A 1 622 ? -23.609 5.675 66.728 1.00 86.81 622 GLU A C 1
ATOM 5073 O O . GLU A 1 622 ? -23.698 5.426 67.932 1.00 86.81 622 GLU A O 1
ATOM 5078 N N . TYR A 1 623 ? -22.585 5.260 65.979 1.00 89.12 623 TYR A N 1
ATOM 5079 C CA . TYR A 1 623 ? -21.480 4.456 66.497 1.00 89.12 623 TYR A CA 1
ATOM 5080 C C . TYR A 1 623 ? -20.648 5.223 67.537 1.00 89.12 623 TYR A C 1
ATOM 5082 O O . TYR A 1 623 ? -20.401 4.714 68.629 1.00 89.12 623 TYR A O 1
ATOM 5090 N N . PHE A 1 624 ? -20.273 6.474 67.246 1.00 88.75 624 PHE A N 1
ATOM 5091 C CA . PHE A 1 624 ? -19.537 7.333 68.180 1.00 88.75 624 PHE A CA 1
ATOM 5092 C C . PHE A 1 624 ? -20.314 7.548 69.484 1.00 88.75 624 PHE A C 1
ATOM 5094 O O . PHE A 1 624 ? -19.777 7.371 70.578 1.00 88.75 624 PHE A O 1
ATOM 5101 N N . PHE A 1 625 ? -21.610 7.850 69.373 1.00 85.50 625 PHE A N 1
ATOM 5102 C CA . PHE A 1 625 ? -22.499 7.990 70.521 1.00 85.50 625 PHE A CA 1
ATOM 5103 C C . PHE A 1 625 ? -22.574 6.694 71.343 1.00 85.50 625 PHE A C 1
ATOM 5105 O O . PHE A 1 625 ? -22.513 6.737 72.572 1.00 85.50 625 PHE A O 1
ATOM 5112 N N . GLN A 1 626 ? -22.657 5.532 70.686 1.00 86.44 626 GLN A N 1
ATOM 5113 C CA . GLN A 1 626 ? -22.669 4.237 71.363 1.00 86.44 626 GLN A CA 1
ATOM 5114 C C . GLN A 1 626 ? -21.379 3.998 72.163 1.00 86.44 626 GLN A C 1
ATOM 5116 O O . GLN A 1 626 ? -21.462 3.586 73.322 1.00 86.44 626 GLN A O 1
ATOM 5121 N N . CYS A 1 627 ? -20.209 4.299 71.594 1.00 87.12 627 CYS A N 1
ATOM 5122 C CA . CYS A 1 627 ? -18.931 4.185 72.301 1.00 87.12 627 CYS A CA 1
ATOM 5123 C C . CYS A 1 627 ? -18.889 5.063 73.560 1.00 87.12 627 CYS A C 1
ATOM 5125 O O . CYS A 1 627 ? -18.516 4.576 74.629 1.00 87.12 627 CYS A O 1
ATOM 5127 N N . LEU A 1 628 ? -19.356 6.314 73.475 1.00 85.12 628 LEU A N 1
ATOM 5128 C CA . LEU A 1 628 ? -19.414 7.212 74.634 1.00 85.12 628 LEU A CA 1
ATOM 5129 C C . LEU A 1 628 ? -20.365 6.701 75.723 1.00 85.12 628 LEU A C 1
ATOM 5131 O O . LEU A 1 628 ? -19.999 6.686 76.896 1.00 85.12 628 LEU A O 1
ATOM 5135 N N . THR A 1 629 ? -21.554 6.207 75.356 1.00 82.50 629 THR A N 1
ATOM 5136 C CA . THR A 1 629 ? -22.491 5.632 76.344 1.00 82.50 629 THR A CA 1
ATOM 5137 C C . THR A 1 629 ? -21.932 4.396 77.050 1.00 82.50 629 THR A C 1
ATOM 5139 O O . THR A 1 629 ? -22.270 4.144 78.204 1.00 82.50 629 THR A O 1
ATOM 5142 N N . LYS A 1 630 ? -21.047 3.647 76.385 1.00 84.56 630 LYS A N 1
ATOM 5143 C CA . LYS A 1 630 ? -20.343 2.490 76.950 1.00 84.56 630 LYS A CA 1
ATOM 5144 C C . LYS A 1 630 ? -19.051 2.863 77.691 1.00 84.56 630 LYS A C 1
ATOM 5146 O O . LYS A 1 630 ? -18.357 1.964 78.154 1.00 84.56 630 LYS A O 1
ATOM 5151 N N . LYS A 1 631 ? -18.729 4.159 77.815 1.00 82.94 631 LYS A N 1
ATOM 5152 C CA . LYS A 1 631 ? -17.482 4.678 78.412 1.00 82.94 631 LYS A CA 1
ATOM 5153 C C . LYS A 1 631 ? -16.218 4.126 77.740 1.00 82.94 631 LYS A C 1
ATOM 5155 O O . LYS A 1 631 ? -15.192 3.923 78.383 1.00 82.94 631 LYS A O 1
ATOM 5160 N N . GLU A 1 632 ? -16.291 3.858 76.440 1.00 85.81 632 GLU A N 1
ATOM 5161 C CA . GLU A 1 632 ? -15.158 3.350 75.675 1.00 85.81 632 GLU A CA 1
ATOM 5162 C C . GLU A 1 632 ? -14.259 4.501 75.213 1.00 85.81 632 GLU A C 1
ATOM 5164 O O . GLU A 1 632 ? -14.744 5.536 74.758 1.00 85.81 632 GLU A O 1
ATOM 5169 N N . PHE A 1 633 ? -12.939 4.305 75.277 1.00 86.94 633 PHE A N 1
ATOM 5170 C CA . PHE A 1 633 ? -11.986 5.269 74.730 1.00 86.94 633 PHE A CA 1
ATOM 5171 C C . PHE A 1 633 ? -12.125 5.356 73.204 1.00 86.94 633 PHE A C 1
ATOM 5173 O O . PHE A 1 633 ? -12.012 4.343 72.504 1.00 86.94 633 PHE A O 1
ATOM 5180 N N . VAL A 1 634 ? -12.345 6.571 72.695 1.00 87.19 634 VAL A N 1
ATOM 5181 C CA . VAL A 1 634 ? -12.361 6.870 71.260 1.00 87.19 634 VAL A CA 1
ATOM 5182 C C . VAL A 1 634 ? -11.144 7.741 70.926 1.00 87.19 634 VAL A C 1
ATOM 5184 O O . VAL A 1 634 ? -11.069 8.881 71.383 1.00 87.19 634 VAL A O 1
ATOM 5187 N N . PRO A 1 635 ? -10.176 7.227 70.152 1.00 85.00 635 PRO A N 1
ATOM 5188 C CA . PRO A 1 635 ? -9.031 8.009 69.701 1.00 85.00 635 PRO A CA 1
ATOM 5189 C C . PRO A 1 635 ? -9.436 9.232 68.863 1.00 85.00 635 PRO A C 1
ATOM 5191 O O . PRO A 1 635 ? -10.459 9.215 68.177 1.00 85.00 635 PRO A O 1
ATOM 5194 N N . LYS A 1 636 ? -8.573 10.254 68.840 1.00 84.38 636 LYS A N 1
ATOM 5195 C CA . LYS A 1 636 ? -8.650 11.400 67.919 1.00 84.38 636 LYS A CA 1
ATOM 5196 C C . LYS A 1 636 ? -9.906 12.271 68.046 1.00 84.38 636 LYS A C 1
ATOM 5198 O O . LYS A 1 636 ? -10.354 12.865 67.064 1.00 84.38 636 LYS A O 1
ATOM 5203 N N . MET A 1 637 ? -10.498 12.346 69.238 1.00 83.62 637 MET A N 1
ATOM 5204 C CA . MET A 1 637 ? -11.655 13.216 69.497 1.00 83.62 637 MET A CA 1
ATOM 5205 C C . MET A 1 637 ? -11.330 14.703 69.308 1.00 83.62 637 MET A C 1
ATOM 5207 O O . MET A 1 637 ? -12.220 15.480 68.977 1.00 83.62 637 MET A O 1
ATOM 5211 N N . GLU A 1 638 ? -10.062 15.088 69.442 1.00 83.69 638 GLU A N 1
ATOM 5212 C CA . GLU A 1 638 ? -9.556 16.434 69.172 1.00 83.69 638 GLU A CA 1
ATOM 5213 C C . GLU A 1 638 ? -9.732 16.886 67.711 1.00 83.69 638 GLU A C 1
ATOM 5215 O O . GLU A 1 638 ? -9.660 18.079 67.436 1.00 83.69 638 GLU A O 1
ATOM 5220 N N . LEU A 1 639 ? -9.991 15.960 66.777 1.00 80.75 639 LEU A N 1
ATOM 5221 C CA . LEU A 1 639 ? -10.262 16.273 65.368 1.00 80.75 639 LEU A CA 1
ATOM 5222 C C . LEU A 1 639 ? -11.711 16.703 65.099 1.00 80.75 639 LEU A C 1
ATOM 5224 O O . LEU A 1 639 ? -12.025 17.088 63.974 1.00 80.75 639 LEU A O 1
ATOM 5228 N N . LEU A 1 640 ? -12.608 16.568 66.080 1.00 84.06 640 LEU A N 1
ATOM 5229 C CA . LEU A 1 640 ? -14.032 16.830 65.902 1.00 84.06 640 LEU A CA 1
ATOM 5230 C C . LEU A 1 640 ? -14.350 18.315 66.062 1.00 84.06 640 LEU A C 1
ATOM 5232 O O . LEU A 1 640 ? -13.922 18.970 67.012 1.00 84.06 640 LEU A O 1
ATOM 5236 N N . GLU A 1 641 ? -15.178 18.832 65.159 1.00 83.62 641 GLU A N 1
ATOM 5237 C CA . GLU A 1 641 ? -15.651 20.208 65.236 1.00 83.62 641 GLU A CA 1
ATOM 5238 C C . GLU A 1 641 ? -16.482 20.454 66.500 1.00 83.62 641 GLU A C 1
ATOM 5240 O O . GLU A 1 641 ? -17.274 19.614 66.948 1.00 83.62 641 GLU A O 1
ATOM 5245 N N . LYS A 1 642 ? -16.356 21.667 67.045 1.00 81.88 642 LYS A N 1
ATOM 5246 C CA . LYS A 1 642 ? -17.075 22.093 68.251 1.00 81.88 642 LYS A CA 1
ATOM 5247 C C . LYS A 1 642 ? -18.588 21.909 68.116 1.00 81.88 642 LYS A C 1
ATOM 5249 O O . LYS A 1 642 ? -19.235 21.464 69.059 1.00 81.88 642 LYS A O 1
ATOM 5254 N N . GLU A 1 643 ? -19.156 22.211 66.950 1.00 81.25 643 GLU A N 1
ATOM 5255 C CA . GLU A 1 643 ? -20.591 22.048 66.695 1.00 81.25 643 GLU A CA 1
ATOM 5256 C C . GLU A 1 643 ? -21.044 20.588 66.757 1.00 81.25 643 GLU A C 1
ATOM 5258 O O . GLU A 1 643 ? -22.109 20.286 67.300 1.00 81.25 643 GLU A O 1
ATOM 5263 N N . PHE A 1 644 ? -20.227 19.667 66.239 1.00 83.19 644 PHE A N 1
ATOM 5264 C CA . PHE A 1 644 ? -20.503 18.238 66.321 1.00 83.19 644 PHE A CA 1
ATOM 5265 C C . PHE A 1 644 ? -20.496 17.765 67.778 1.00 83.19 644 PHE A C 1
ATOM 5267 O O . PHE A 1 644 ? -21.434 17.098 68.218 1.00 83.19 644 PHE A O 1
ATOM 5274 N N . LEU A 1 645 ? -19.484 18.167 68.552 1.00 81.25 645 LEU A N 1
ATOM 5275 C CA . LEU A 1 645 ? -19.389 17.835 69.975 1.00 81.25 645 LEU A CA 1
ATOM 5276 C C . LEU A 1 645 ? -20.579 18.390 70.769 1.00 81.25 645 LEU A C 1
ATOM 5278 O O . LEU A 1 645 ? -21.154 17.672 71.585 1.00 81.25 645 LEU A O 1
ATOM 5282 N N . LEU A 1 646 ? -21.020 19.618 70.484 1.00 81.50 646 LEU A N 1
ATOM 5283 C CA . LEU A 1 646 ? -22.215 20.204 71.101 1.00 81.50 646 LEU A CA 1
ATOM 5284 C C . LEU A 1 646 ? -23.489 19.404 70.781 1.00 81.50 646 LEU A C 1
ATOM 5286 O O . LEU A 1 646 ? -24.306 19.185 71.678 1.00 81.50 646 LEU A O 1
ATOM 5290 N N . LYS A 1 647 ? -23.643 18.907 69.543 1.00 80.88 647 LYS A N 1
ATOM 5291 C CA . LYS A 1 647 ? -24.752 18.010 69.152 1.00 80.88 647 LYS A CA 1
ATOM 5292 C C . LYS A 1 647 ? -24.704 16.662 69.878 1.00 80.88 647 LYS A C 1
ATOM 5294 O O . LYS A 1 647 ? -25.747 16.087 70.183 1.00 80.88 647 LYS A O 1
ATOM 5299 N N . VAL A 1 648 ? -23.511 16.136 70.151 1.00 80.50 648 VAL A N 1
ATOM 5300 C CA . VAL A 1 648 ? -23.344 14.896 70.925 1.00 80.50 648 VAL A CA 1
ATOM 5301 C C . VAL A 1 648 ? -23.692 15.127 72.396 1.00 80.50 648 VAL A C 1
ATOM 5303 O O . VAL A 1 648 ? -24.468 14.356 72.962 1.00 80.50 648 VAL A O 1
ATOM 5306 N N . ILE A 1 649 ? -23.180 16.207 72.996 1.00 79.50 649 ILE A N 1
ATOM 5307 C CA . ILE A 1 649 ? -23.431 16.575 74.397 1.00 79.50 649 ILE A CA 1
ATOM 5308 C C . ILE A 1 649 ? -24.924 16.805 74.637 1.00 79.50 649 ILE A C 1
ATOM 5310 O O . ILE A 1 649 ? -25.470 16.232 75.575 1.00 79.50 649 ILE A O 1
ATOM 5314 N N . SER A 1 650 ? -25.610 17.564 73.776 1.00 79.06 650 SER A N 1
ATOM 5315 C CA . SER A 1 650 ? -27.056 17.801 73.916 1.00 79.06 650 SER A CA 1
ATOM 5316 C C . SER A 1 650 ? -27.874 16.505 73.870 1.00 79.06 650 SER A C 1
ATOM 5318 O O . SER A 1 650 ? -28.863 16.346 74.586 1.00 79.06 650 SER A O 1
ATOM 5320 N N . LYS A 1 651 ? -27.440 15.527 73.069 1.00 77.31 651 LYS A N 1
ATOM 5321 C CA . LYS A 1 651 ? -28.092 14.216 72.981 1.00 77.31 651 LYS A CA 1
ATOM 5322 C C . LYS A 1 651 ? -27.789 13.321 74.187 1.00 77.31 651 LYS A C 1
ATOM 5324 O O . LYS A 1 651 ? -28.648 12.525 74.572 1.00 77.31 651 LYS A O 1
ATOM 5329 N N . LEU A 1 652 ? -26.598 13.440 74.779 1.00 71.31 652 LEU A N 1
ATOM 5330 C CA . LEU A 1 652 ? -26.231 12.751 76.021 1.00 71.31 652 LEU A CA 1
ATOM 5331 C C . LEU A 1 652 ? -27.015 13.314 77.214 1.00 71.31 652 LEU A C 1
ATOM 5333 O O . LEU A 1 652 ? -27.579 12.537 77.977 1.00 71.31 652 LEU A O 1
ATOM 5337 N N . THR A 1 653 ? -27.143 14.639 77.332 1.00 68.25 653 THR A N 1
ATOM 5338 C CA . THR A 1 653 ? -27.875 15.285 78.436 1.00 68.25 653 THR A CA 1
ATOM 5339 C C . THR A 1 653 ? -29.384 15.023 78.391 1.00 68.25 653 THR A C 1
ATOM 5341 O O . THR A 1 653 ? -30.013 14.904 79.442 1.00 68.25 653 THR A O 1
ATOM 5344 N N . CYS A 1 654 ? -29.976 14.838 77.203 1.00 63.75 654 CYS A N 1
ATOM 5345 C CA . CYS A 1 654 ? -31.376 14.412 77.063 1.00 63.75 654 CYS A CA 1
ATOM 5346 C C . CYS A 1 654 ? -31.644 12.969 77.543 1.00 63.75 654 CYS A C 1
ATOM 5348 O O . CYS A 1 654 ? -32.763 12.664 77.961 1.00 63.75 654 CYS A O 1
ATOM 5350 N N . LYS A 1 655 ? -30.654 12.065 77.509 1.00 58.41 655 LYS A N 1
ATOM 5351 C CA . LYS A 1 655 ? -30.767 10.703 78.057 1.00 58.41 655 LYS A CA 1
ATOM 5352 C C . LYS A 1 655 ? -30.249 10.706 79.496 1.00 58.41 655 LYS A C 1
ATOM 5354 O O . LYS A 1 655 ? -29.082 10.419 79.722 1.00 58.41 655 LYS A O 1
ATOM 5359 N N . LYS A 1 656 ? -31.120 11.033 80.463 1.00 55.72 656 LYS A N 1
ATOM 5360 C CA . LYS A 1 656 ? -30.841 11.030 81.916 1.00 55.72 656 LYS A CA 1
ATOM 5361 C C . LYS A 1 656 ? -29.806 9.968 82.334 1.00 55.72 656 LYS A C 1
ATOM 5363 O O . LYS A 1 656 ? -30.136 8.799 82.506 1.00 55.72 656 LYS A O 1
ATOM 5368 N N . SER A 1 657 ? -28.582 10.409 82.583 1.00 49.31 657 SER A N 1
ATOM 5369 C CA . SER A 1 657 ? -27.618 9.748 83.453 1.00 49.31 657 SER A CA 1
ATOM 5370 C C . SER A 1 657 ? -26.887 10.867 84.178 1.00 49.31 657 SER A C 1
ATOM 5372 O O . SER A 1 657 ? -26.073 11.567 83.591 1.00 49.31 657 SER A O 1
ATOM 5374 N N . GLN A 1 658 ? -27.214 11.060 85.455 1.00 48.03 658 GLN A N 1
ATOM 5375 C CA . GLN A 1 658 ? -26.521 11.972 86.377 1.00 48.03 658 GLN A CA 1
ATOM 5376 C C . GLN A 1 658 ? -25.088 11.480 86.713 1.00 48.03 658 GLN A C 1
ATOM 5378 O O . GLN A 1 658 ? -24.586 11.731 87.802 1.00 48.03 658 GLN A O 1
ATOM 5383 N N . THR A 1 659 ? -24.447 10.704 85.831 1.00 47.91 659 THR A N 1
ATOM 5384 C CA . THR A 1 659 ? -23.152 10.030 86.062 1.00 47.91 659 THR A CA 1
ATOM 5385 C C . THR A 1 659 ? -22.258 9.982 84.809 1.00 47.91 659 THR A C 1
ATOM 5387 O O . THR A 1 659 ? -21.375 9.120 84.697 1.00 47.91 659 THR A O 1
ATOM 5390 N N . LEU A 1 660 ? -22.512 10.894 83.868 1.00 45.25 660 LEU A N 1
ATOM 5391 C CA . LEU A 1 660 ? -21.642 11.315 82.765 1.00 45.25 660 LEU A CA 1
ATOM 5392 C C . LEU A 1 660 ? -21.236 12.766 83.033 1.00 45.25 660 LEU A C 1
ATOM 5394 O O . LEU A 1 660 ? -20.101 13.114 82.649 1.00 45.25 660 LEU A O 1
#

Secondary structure (DSSP, 8-state):
-EEEEEEEEEEEEHHHHHTTTT-SS---EEPPPB-SSTT-S-EEEEEEETT-SSGGGTTEEEEEEEEE-SSS--EEEEEEEEETTTTEEEEEEEEESSS-EEEEEEEEHHHHT-TT-SS-BTTEEEEEEEEEEEE-----------EEEEEEEEEEEEEHHHHHHHHTSPTT--EE---EESSTT-SEEEEEEEETT-SSSTTTTEEEEEEEEEESS---EEEEEEEEETTEEEEEEEEESSSEEEEEEEEEHHHHT-GGG---BTTEEEEEEEEEEEEE-TTHHHHHHHHHHHHHHH--HHHHTTSS---EEEEETTEEEEE-HHHHHHH-HHHHHHH-TT-HHHHHHH-STT-EEE--SS-HHHHHHHHHHHHHS--GGGS-HHHHHHHHHHHHHTT-HHHHHHHHHHHHHT--TTTHHHHHHHHHHTT-HHHHHHHHHHHHHHHHTT---TTGGGS-HHHHHHHHHHHHHH-S---STTHHHHHHHHHHTS--THHHHTT-------EETTEE--S----HHHHHHH-GGGGT-SEE-SS-HHHHHHHHHHHH-S---TT--HHHHHHHHHHHHHTT-HHHHHHHHHHHHHS--TTTHHHHHHHHTTSS-HHHHHHHHHHHHHHHHTT---TTGGGS-HHHHHHHHHHHHHS--TT-

Organism: NCBI:txid227884

Foldseek 3Di:
DDKQKDKDKDKDFLVVLVVLPPDPPQDWDKDDWDDRDPLDQKIKIKIWRLQDNDPVRGQFIKMWIWIDHPDQFWKWWWKWKDWPLAPDIDIDTDIDRHGDIDIDTDGGSVVCPDPPCSQPPPRMGMMMMITIIDHDDDPPPPPSLPWDKAKDKDKDKDFLVVLVVQLPPDQQD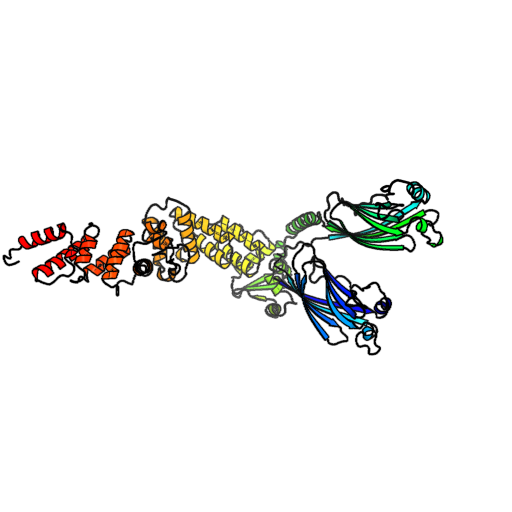WDKDDWDASDDPHPKIWIKIWRLQHNDPVRGQFIKIKIWIAHDPFAWKWKWKKKDAPPFMDTDIDIDRHGDIDIDTRGGNVCCVDVVNVQDDPRMGMMMMIIMIITRPPCVVVVCVVVVVVCVVPDQLVVVLVDDPFDAWEDEPNDIDTHHLVLLVVQFVQSVLLCDPVNVPSVVVQPDVHRYDYDYPAHVVLVVLVRCCSRHVPRQQPDDLVSLLRNLLVCLVRVRPVSVVSSLVNNLVPDDLACLQVQCVSCVSSVPPSSNVSSLVVVLVCLVVVHDRPPPLVHDPVSVVVSLVCNVVPDPPPPDLVSVVVVVVVNVVRDALLVQFPPADPCAFEAEPNDTVPPGSDDLSLLCSQFVVSVVHNYDHPADPVLVVVLRVCSRDVPDPPDADLVSLLRNCVVCVVRVRVSSNVVSLVVCLVDPDLARLLSQCLSCVVPPCPSSNVSSLVVVLVCVVVVHDRPPNVSHDPVSVVVSVVVVVVPDDPPD

InterPro domains:
  IPR000210 BTB/POZ domain [PF00651] (304-413)
  IPR000210 BTB/POZ domain [PF00651] (507-595)
  IPR000210 BTB/POZ domain [PS50097] (310-379)
  IPR000210 BTB/POZ domain [PS50097] (506-585)
  IPR000210 BTB/POZ domain [SM00225] (310-415)
  IPR000210 BTB/POZ domain [SM00225] (506-596)
  IPR002083 MATH/TRAF domain [PF22486] (161-274)
  IPR002083 MATH/TRAF domain [PS50144] (153-275)
  IPR002083 MATH/TRAF domain [cd00121] (28-130)
  IPR008974 TRAF-like [G3DSA:2.60.210.10] (5-132)
  IPR008974 TRAF-like [G3DSA:2.60.210.10] (151-277)
  IPR011333 SKP1/BTB/POZ domain superfamily [G3DSA:3.30.710.10] (280-444)
  IPR011333 SKP1/BTB/POZ domain superfamily [G3DSA:3.30.710.10] (492-625)
  IPR011333 SKP1/BTB/POZ domain superfamily [SSF54695] (305-413)
  IPR011333 SKP1/BTB/POZ domain superfamily [SSF54695] (506-596)

pLDDT: mean 74.8, std 14.69, range [32.31, 95.31]